Protein AF-0000000067781765 (afdb_homodimer)

Secondary structure (DSSP, 8-state):
-----------------------------------------------------------------EEPTTT--EE-TTS-TTB-TTT-PBPPP-TTS-HHHHTT--S-S--TTS-HHHHHHHHHHHH-GGGSTTS-HHHHHHHHHHHHHHHHHHHHHHSHHHHHHHHHHHTT----TTS----HHHHHHHHHHHHHHHHHHHHHHHTT-HHHHHHHHHHHHHHHHHHHHHHHT-/-----------------------------------------------------------------EEPTTT--EE-TTS--SB-TTT-PBPPP-TTS-HHHHTT--S-S--TTS-HHHHHHHHHHHH-GGGSTTS-HHHHHHHHHHHHHHHHHHHHHHSHHHHHHHHHHHTT----TTS----HHHHHHHHHHHHHHHHHHHHHHHTT-HHHHHHHHHHHHHHHHHHHHHHHT-

Sequence (468 aa):
MWTKKLRTLTSFPVALLRREITTFSVSPSQLHFPVSSSISPQVDQFPQRYDFSGRFHFCSEAAQKLICWNCNAVSSTTTPFLVCNACGCVQPVDQSVDYFHIFGLEKKYGIEGENLERKYKDWQRKLHPDLVHTKSEKEKEYAAEQSARVINAYRTLTDPLSRAIYILKLEGVHVDEEERIDDLELLAEIQGKFEQSSISFANALQHRKYEEAVAATQRMTYYKRANEEIVKKLMWTKKLRTLTSFPVALLRREITTFSVSPSQLHFPVSSSISPQVDQFPQRYDFSGRFHFCSEAAQKLICWNCNAVSSTTTPFLVCNACGCVQPVDQSVDYFHIFGLEKKYGIEGENLERKYKDWQRKLHPDLVHTKSEKEKEYAAEQSARVINAYRTLTDPLSRAIYILKLEGVHVDEEERIDDLELLAEIQGKFEQSSISFANALQHRKYEEAVAATQRMTYYKRANEEIVKKL

Solvent-accessible surface area (backbone atoms only — not comparable to full-atom values): 28736 Å² total; per-residue (Å²): 132,93,70,89,78,84,82,82,82,80,83,82,82,83,78,82,81,82,78,75,84,74,78,79,82,79,79,79,79,77,80,71,75,80,80,75,84,74,80,69,74,82,77,72,81,76,76,78,77,74,75,71,72,70,70,70,72,64,73,74,63,73,52,61,68,44,61,39,93,86,78,61,48,71,41,72,57,78,57,57,66,53,47,38,90,84,83,60,49,51,30,60,78,57,86,85,59,50,57,40,40,67,67,74,43,75,95,60,80,87,53,90,83,56,64,59,64,58,53,47,51,55,48,44,67,68,27,32,66,85,68,36,68,88,51,55,72,67,41,39,51,22,19,50,53,36,39,51,49,48,50,51,31,50,55,32,62,70,35,67,65,49,30,50,53,49,52,35,43,76,72,71,40,84,76,61,87,82,48,43,59,78,38,68,64,56,52,48,50,38,51,48,51,26,51,52,22,48,50,47,22,49,54,20,53,76,69,65,35,58,68,56,22,49,53,20,49,50,48,26,53,50,31,51,51,52,46,49,55,42,54,70,36,87,134,86,83,76,84,80,77,81,80,83,76,77,80,81,79,75,80,69,87,78,90,81,87,79,83,78,74,81,84,78,81,70,80,78,80,77,84,74,81,67,75,78,76,73,81,73,74,79,76,72,74,70,71,70,70,69,73,65,72,72,61,73,49,63,69,44,59,37,91,85,78,62,48,71,43,72,59,80,58,56,66,52,48,38,89,82,81,60,49,52,29,60,80,57,86,85,58,50,57,37,39,67,68,72,43,73,92,59,80,88,52,90,85,56,64,59,63,60,53,48,50,55,48,43,69,68,28,33,67,85,67,36,67,87,51,54,70,68,41,38,52,20,18,51,51,36,40,50,48,50,49,50,30,50,55,31,63,70,34,67,63,51,29,51,52,49,53,35,43,75,73,71,42,85,74,63,86,82,50,44,57,77,39,68,64,55,53,49,52,39,51,47,51,26,51,51,24,49,51,47,21,50,54,21,53,76,68,66,34,58,69,55,23,49,52,19,48,48,48,25,52,50,30,50,51,49,46,49,54,42,50,70,41,85

Nearest PDB structures (foldseek):
  3bvo-assembly1_A  TM=6.564E-01  e=2.524E-08  Homo sapiens
  3bvo-assembly2_B  TM=5.406E-01  e=1.714E-07  Homo sapiens
  4it5-assembly1_A  TM=5.943E-01  e=1.043E-06  Vibrio cholerae
  4it5-assembly1_C  TM=5.914E-01  e=1.229E-06  Vibrio cholerae
  4it5-assembly1_D  TM=6.173E-01  e=2.793E-06  Vibrio cholerae

InterPro domains:
  IPR001623 DnaJ domain [PF00226] (98-166)
  IPR001623 DnaJ domain [PS50076] (98-170)
  IPR001623 DnaJ domain [SM00271] (97-162)
  IPR001623 DnaJ domain [cd06257] (98-159)
  IPR004640 Co-chaperone Hsc20 [PTHR14021] (19-190)
  IPR004640 Co-chaperone Hsc20 [TIGR00714] (109-180)
  IPR036869 Chaperone J-domain superfamily [G3DSA:1.10.287.110] (58-169)
  IPR036869 Chaperone J-domain superfamily [SSF46565] (97-169)

pLDDT: mean 70.91, std 28.84, range [18.38, 97.56]

Foldseek 3Di:
DPDDDPDDPPDDDCPDDPDDDCPPDDPDDDPDPDPDDDPPPDPPDDPDDPPCPVPPPPVPPVLPQDAAPPPRDTDGNQAPQQADPPPGFGGADDPVQALCRLQPHDLDLPPVPPPLVVSLVVLCCSLPLVNCVPPDPVSVVRSVVSNVVSVVSSVQNVDSVSSVQSSCVVVVHHDDPLAQPPPVVVLVVLVVQLVVLVVQLVVCVVVVVVVSNVVSVVSNVVSVVVNVVNVVND/DCPDDPPPDDCPDDPPPPDDDDDDDPDDDDDDPDDDDDPPPDPPDPPDDPPCPVPPPPVPPVLPQDAAPPPRDTDGRQAPQQADPPPGFGGADDPVQALCRPQPHDLDLPPVPPPLVVSLVVLCCSLPLVNCVPPDPVSVVRSVVSNVSSVVSSVQNVDSVSSVQSSCVVVVHHDDPLQQCPPVVVLVVLVVQLVVLVVQLVVCVVVVVVVSNVVSVVSNVVSVVVNVVNVVND

Radius of gyration: 35.66 Å; Cα contacts (8 Å, |Δi|>4): 413; chains: 2; bounding box: 87×97×66 Å

Structure (mmCIF, N/CA/C/O backbone):
data_AF-0000000067781765-model_v1
#
loop_
_entity.id
_entity.type
_entity.pdbx_description
1 polymer 'Co-chaperone protein HscB isoform X2'
#
loop_
_atom_site.group_PDB
_atom_site.id
_atom_site.type_symbol
_atom_site.label_atom_id
_atom_site.label_alt_id
_atom_site.label_comp_id
_atom_site.label_asym_id
_atom_site.label_entity_id
_atom_site.label_seq_id
_atom_site.pdbx_PDB_ins_code
_atom_site.Cartn_x
_atom_site.Cartn_y
_atom_site.Cartn_z
_atom_site.occupancy
_atom_site.B_iso_or_equiv
_atom_site.auth_seq_id
_atom_site.auth_comp_id
_atom_site.auth_asym_id
_atom_site.auth_atom_id
_atom_site.pdbx_PDB_model_num
ATOM 1 N N . MET A 1 1 ? 34.125 40.969 -5.402 1 20.95 1 MET A N 1
ATOM 2 C CA . MET A 1 1 ? 33 41.906 -5.555 1 20.95 1 MET A CA 1
ATOM 3 C C . MET A 1 1 ? 32.125 41.469 -6.711 1 20.95 1 MET A C 1
ATOM 5 O O . MET A 1 1 ? 31.25 42.25 -7.141 1 20.95 1 MET A O 1
ATOM 9 N N . TRP A 1 2 ? 32.5 40.469 -7.508 1 25.86 2 TRP A N 1
ATOM 10 C CA . TRP A 1 2 ? 31.828 40.25 -8.789 1 25.86 2 TRP A CA 1
ATOM 11 C C . TRP A 1 2 ? 30.375 39.812 -8.586 1 25.86 2 TRP A C 1
ATOM 13 O O . TRP A 1 2 ? 30.125 38.812 -7.918 1 25.86 2 TRP A O 1
ATOM 23 N N . THR A 1 3 ? 29.25 40.719 -8.906 1 22.89 3 THR A N 1
ATOM 24 C CA . THR A 1 3 ? 27.828 41.031 -8.773 1 22.89 3 THR A CA 1
ATOM 25 C C . THR A 1 3 ? 26.984 40.156 -9.719 1 22.89 3 THR A C 1
ATOM 27 O O . THR A 1 3 ? 25.766 40.25 -9.719 1 22.89 3 THR A O 1
ATOM 30 N N . LYS A 1 4 ? 27.422 39.469 -10.789 1 27.5 4 LYS A N 1
ATOM 31 C CA . LYS A 1 4 ? 26.438 39.406 -11.867 1 27.5 4 LYS A CA 1
ATOM 32 C C . LYS A 1 4 ? 25.172 38.688 -11.43 1 27.5 4 LYS A C 1
ATOM 34 O O . LYS A 1 4 ? 25.25 37.656 -10.734 1 27.5 4 LYS A O 1
ATOM 39 N N . LYS A 1 5 ? 23.922 39.312 -11.766 1 24.36 5 LYS A N 1
ATOM 40 C CA . LYS A 1 5 ? 22.469 39.375 -11.688 1 24.36 5 LYS A CA 1
ATOM 41 C C . LYS A 1 5 ? 21.844 38.188 -12.445 1 24.36 5 LYS A C 1
ATOM 43 O O . LYS A 1 5 ? 21.891 38.156 -13.68 1 24.36 5 LYS A O 1
ATOM 48 N N . LEU A 1 6 ? 21.969 36.938 -12.016 1 25.03 6 LEU A N 1
ATOM 49 C CA . LEU A 1 6 ? 21.312 35.844 -12.703 1 25.03 6 LEU A CA 1
ATOM 50 C C . LEU A 1 6 ? 19.812 36.094 -12.82 1 25.03 6 LEU A C 1
ATOM 52 O O . LEU A 1 6 ? 19.141 36.312 -11.812 1 25.03 6 LEU A O 1
ATOM 56 N N . ARG A 1 7 ? 19.281 36.438 -14.102 1 22.92 7 ARG A N 1
ATOM 57 C CA . ARG A 1 7 ? 18.016 36.719 -14.75 1 22.92 7 ARG A CA 1
ATOM 58 C C . ARG A 1 7 ? 16.953 35.688 -14.406 1 22.92 7 ARG A C 1
ATOM 60 O O . ARG A 1 7 ? 17.25 34.5 -14.367 1 22.92 7 ARG A O 1
ATOM 67 N N . THR A 1 8 ? 15.727 36.094 -13.82 1 25.64 8 THR A N 1
ATOM 68 C CA . THR A 1 8 ? 14.414 35.688 -13.344 1 25.64 8 THR A CA 1
ATOM 69 C C . THR A 1 8 ? 13.57 35.125 -14.484 1 25.64 8 THR A C 1
ATOM 71 O O . THR A 1 8 ? 13.195 35.875 -15.398 1 25.64 8 THR A O 1
ATOM 74 N N . LEU A 1 9 ? 13.883 33.938 -15.102 1 25.41 9 LEU A N 1
ATOM 75 C CA . LEU A 1 9 ? 13.062 33.438 -16.203 1 25.41 9 LEU A CA 1
ATOM 76 C C . LEU A 1 9 ? 11.617 33.25 -15.766 1 25.41 9 LEU A C 1
ATOM 78 O O . LEU A 1 9 ? 11.336 32.469 -14.859 1 25.41 9 LEU A O 1
ATOM 82 N N . THR A 1 10 ? 10.688 34.219 -16.047 1 27.59 10 THR A N 1
ATOM 83 C CA . THR A 1 10 ? 9.25 34.375 -15.859 1 27.59 10 THR A CA 1
ATOM 84 C C . THR A 1 10 ? 8.484 33.344 -16.719 1 27.59 10 THR A C 1
ATOM 86 O O . THR A 1 10 ? 8.531 33.406 -17.953 1 27.59 10 THR A O 1
ATOM 89 N N . SER A 1 11 ? 8.484 32.031 -16.391 1 27.52 11 SER A N 1
ATOM 90 C CA . SER A 1 11 ? 7.762 31.062 -17.219 1 27.52 11 SER A CA 1
ATOM 91 C C . SER A 1 11 ? 6.281 31.422 -17.312 1 27.52 11 SER A C 1
ATOM 93 O O . SER A 1 11 ? 5.707 31.969 -16.375 1 27.52 11 SER A O 1
ATOM 95 N N . PHE A 1 12 ? 5.66 31.438 -18.609 1 26 12 PHE A N 1
ATOM 96 C CA . PHE A 1 12 ? 4.457 31.766 -19.375 1 26 12 PHE A CA 1
ATOM 97 C C . PHE A 1 12 ? 3.293 30.875 -18.953 1 26 12 PHE A C 1
ATOM 99 O O . PHE A 1 12 ? 3.492 29.719 -18.547 1 26 12 PHE A O 1
ATOM 106 N N . PRO A 1 13 ? 2.043 31.453 -18.875 1 28.97 13 PRO A N 1
ATOM 107 C CA . PRO A 1 13 ? 0.698 31.094 -18.422 1 28.97 13 PRO A CA 1
ATOM 108 C C . PRO A 1 13 ? 0.009 30.094 -19.344 1 28.97 13 PRO A C 1
ATOM 110 O O . PRO A 1 13 ? -0.251 30.391 -20.516 1 28.97 13 PRO A O 1
ATOM 113 N N . VAL A 1 14 ? 0.288 28.781 -19.406 1 23.88 14 VAL A N 1
ATOM 114 C CA . VAL A 1 14 ? -0.431 27.953 -20.359 1 23.88 14 VAL A CA 1
ATOM 115 C C . VAL A 1 14 ? -1.917 27.922 -20.016 1 23.88 14 VAL A C 1
ATOM 117 O O . VAL A 1 14 ? -2.305 27.422 -18.953 1 23.88 14 VAL A O 1
ATOM 120 N N . ALA A 1 15 ? -2.73 28.766 -20.625 1 26.06 15 ALA A N 1
ATOM 121 C CA . ALA A 1 15 ? -4.176 28.984 -20.609 1 26.06 15 ALA A CA 1
ATOM 122 C C . ALA A 1 15 ? -4.918 27.766 -21.172 1 26.06 15 ALA A C 1
ATOM 124 O O . ALA A 1 15 ? -5.75 27.922 -22.062 1 26.06 15 ALA A O 1
ATOM 125 N N . LEU A 1 16 ? -4.535 26.453 -20.922 1 22.67 16 LEU A N 1
ATOM 126 C CA . LEU A 1 16 ? -5.164 25.516 -21.844 1 22.67 16 LEU A CA 1
ATOM 127 C C . LEU A 1 16 ? -6.684 25.578 -21.75 1 22.67 16 LEU A C 1
ATOM 129 O O . LEU A 1 16 ? -7.223 26 -20.719 1 22.67 16 LEU A O 1
ATOM 133 N N . LEU A 1 17 ? -7.465 24.797 -22.656 1 19.72 17 LEU A N 1
ATOM 134 C CA . LEU A 1 17 ? -8.609 24.594 -23.547 1 19.72 17 LEU A CA 1
ATOM 135 C C . LEU A 1 17 ? -9.773 23.953 -22.781 1 19.72 17 LEU A C 1
ATOM 137 O O . LEU A 1 17 ? -9.617 22.906 -22.156 1 19.72 17 LEU A O 1
ATOM 141 N N . ARG A 1 18 ? -10.727 24.766 -22.5 1 23.5 18 ARG A N 1
ATOM 142 C CA . ARG A 1 18 ? -12.008 24.516 -21.844 1 23.5 18 ARG A CA 1
ATOM 143 C C . ARG A 1 18 ? -12.859 23.547 -22.656 1 23.5 18 ARG A C 1
ATOM 145 O O . ARG A 1 18 ? -13.438 23.922 -23.672 1 23.5 18 ARG A O 1
ATOM 152 N N . ARG A 1 19 ? -12.367 22.312 -22.891 1 20.66 19 ARG A N 1
ATOM 153 C CA . ARG A 1 19 ? -13.258 21.516 -23.719 1 20.66 19 ARG A CA 1
ATOM 154 C C . ARG A 1 19 ? -14.695 21.594 -23.234 1 20.66 19 ARG A C 1
ATOM 156 O O . ARG A 1 19 ? -14.945 21.969 -22.078 1 20.66 19 ARG A O 1
ATOM 163 N N . GLU A 1 20 ? -15.578 20.719 -23.766 1 23.19 20 GLU A N 1
ATOM 164 C CA . GLU A 1 20 ? -16.797 20.484 -24.531 1 23.19 20 GLU A CA 1
ATOM 165 C C . GLU A 1 20 ? -17.969 20.125 -23.625 1 23.19 20 GLU A C 1
ATOM 167 O O . GLU A 1 20 ? -19.078 20.609 -23.844 1 23.19 20 GLU A O 1
ATOM 172 N N . ILE A 1 21 ? -17.984 19.062 -22.797 1 23.11 21 ILE A N 1
ATOM 173 C CA . ILE A 1 21 ? -19.016 18.062 -23.031 1 23.11 21 ILE A CA 1
ATOM 174 C C . ILE A 1 21 ? -20.25 18.375 -22.203 1 23.11 21 ILE A C 1
ATOM 176 O O . ILE A 1 21 ? -20.203 18.359 -20.969 1 23.11 21 ILE A O 1
ATOM 180 N N . THR A 1 22 ? -21.062 19.281 -22.609 1 23.91 22 THR A N 1
ATOM 181 C CA . THR A 1 22 ? -22.172 19.75 -21.812 1 23.91 22 THR A CA 1
ATOM 182 C C . THR A 1 22 ? -23.281 18.688 -21.734 1 23.91 22 THR A C 1
ATOM 184 O O . THR A 1 22 ? -23.922 18.391 -22.75 1 23.91 22 THR A O 1
ATOM 187 N N . THR A 1 23 ? -23.047 17.484 -21.203 1 24.19 23 THR A N 1
ATOM 188 C CA . THR A 1 23 ? -24.016 16.391 -21.25 1 24.19 23 THR A CA 1
ATOM 189 C C . THR A 1 23 ? -25.328 16.812 -20.578 1 24.19 23 THR A C 1
ATOM 191 O O . THR A 1 23 ? -25.328 17.156 -19.391 1 24.19 23 THR A O 1
ATOM 194 N N . PHE A 1 24 ? -26.297 17.453 -21.25 1 25.45 24 PHE A N 1
ATOM 195 C CA . PHE A 1 24 ? -27.547 17.953 -20.734 1 25.45 24 PHE A CA 1
ATOM 196 C C . PHE A 1 24 ? -28.453 16.812 -20.266 1 25.45 24 PHE A C 1
ATOM 198 O O . PHE A 1 24 ? -28.672 15.859 -21 1 25.45 24 PHE A O 1
ATOM 205 N N . SER A 1 25 ? -28.406 16.516 -18.938 1 22.38 25 SER A N 1
ATOM 206 C CA . SER A 1 25 ? -29.172 15.516 -18.172 1 22.38 25 SER A CA 1
ATOM 207 C C . SER A 1 25 ? -30.656 15.586 -18.516 1 22.38 25 SER A C 1
ATOM 209 O O . SER A 1 25 ? -31.172 16.641 -18.844 1 22.38 25 SER A O 1
ATOM 211 N N . VAL A 1 26 ? -31.297 14.422 -18.594 1 22.95 26 VAL A N 1
ATOM 212 C CA . VAL A 1 26 ? -32.469 13.641 -19 1 22.95 26 VAL A CA 1
ATOM 213 C C . VAL A 1 26 ? -33.656 13.977 -18.078 1 22.95 26 VAL A C 1
ATOM 215 O O . VAL A 1 26 ? -33.5 13.969 -16.859 1 22.95 26 VAL A O 1
ATOM 218 N N . SER A 1 27 ? -34.656 14.586 -18.562 1 23.84 27 SER A N 1
ATOM 219 C CA . SER A 1 27 ? -35.844 15.242 -18.047 1 23.84 27 SER A CA 1
ATOM 220 C C . SER A 1 27 ? -36.844 14.227 -17.469 1 23.84 27 SER A C 1
ATOM 222 O O . SER A 1 27 ? -38 14.555 -17.219 1 23.84 27 SER A O 1
ATOM 224 N N . PRO A 1 28 ? -36.312 13.195 -16.672 1 21.83 28 PRO A N 1
ATOM 225 C CA . PRO A 1 28 ? -37.281 12.109 -16.562 1 21.83 28 PRO A CA 1
ATOM 226 C C . PRO A 1 28 ? -38.625 12.562 -15.992 1 21.83 28 PRO A C 1
ATOM 228 O O . PRO A 1 28 ? -38.656 13.539 -15.242 1 21.83 28 PRO A O 1
ATOM 231 N N . SER A 1 29 ? -39.688 12.008 -16.547 1 20.56 29 SER A N 1
ATOM 232 C CA . SER A 1 29 ? -41.156 12.188 -16.594 1 20.56 29 SER A CA 1
ATOM 233 C C . SER A 1 29 ? -41.781 11.953 -15.227 1 20.56 29 SER A C 1
ATOM 235 O O . SER A 1 29 ? -41.188 11.289 -14.375 1 20.56 29 SER A O 1
ATOM 237 N N . GLN A 1 30 ? -43 12.227 -15 1 22.19 30 GLN A N 1
ATOM 238 C CA . GLN A 1 30 ? -43.969 12.883 -14.117 1 22.19 30 GLN A CA 1
ATOM 239 C C . GLN A 1 30 ? -44.656 11.875 -13.203 1 22.19 30 GLN A C 1
ATOM 241 O O . GLN A 1 30 ? -45.5 12.25 -12.383 1 22.19 30 GLN A O 1
ATOM 246 N N . LEU A 1 31 ? -44.062 10.633 -12.992 1 21.14 31 LEU A N 1
ATOM 247 C CA . LEU A 1 31 ? -45.125 9.703 -12.688 1 21.14 31 LEU A CA 1
ATOM 248 C C . LEU A 1 31 ? -45.812 10.078 -11.383 1 21.14 31 LEU A C 1
ATOM 250 O O . LEU A 1 31 ? -45.156 10.508 -10.43 1 21.14 31 LEU A O 1
ATOM 254 N N . HIS A 1 32 ? -47.062 10.117 -11.367 1 22.94 32 HIS A N 1
ATOM 255 C CA . HIS A 1 32 ? -48.156 10.711 -10.609 1 22.94 32 HIS A CA 1
ATOM 256 C C . HIS A 1 32 ? -48.438 9.922 -9.344 1 22.94 32 HIS A C 1
ATOM 258 O O . HIS A 1 32 ? -49.344 10.273 -8.57 1 22.94 32 HIS A O 1
ATOM 264 N N . PHE A 1 33 ? -47.406 9.227 -8.773 1 22.42 33 PHE A N 1
ATOM 265 C CA . PHE A 1 33 ? -48.062 8.211 -7.953 1 22.42 33 PHE A CA 1
ATOM 266 C C . PHE A 1 33 ? -48.844 8.859 -6.816 1 22.42 33 PHE A C 1
ATOM 268 O O . PHE A 1 33 ? -48.406 9.867 -6.258 1 22.42 33 PHE A O 1
ATOM 275 N N . PRO A 1 34 ? -50.062 8.375 -6.684 1 25.25 34 PRO A N 1
ATOM 276 C CA . PRO A 1 34 ? -51.156 8.922 -5.871 1 25.25 34 PRO A CA 1
ATOM 277 C C . PRO A 1 34 ? -50.875 8.781 -4.371 1 25.25 34 PRO A C 1
ATOM 279 O O . PRO A 1 34 ? -50.531 7.699 -3.898 1 25.25 34 PRO A O 1
ATOM 282 N N . VAL A 1 35 ? -50.188 9.734 -3.736 1 23.7 35 VAL A N 1
ATOM 283 C CA . VAL A 1 35 ? -49.688 9.688 -2.371 1 23.7 35 VAL A CA 1
ATOM 284 C C . VAL A 1 35 ? -50.844 9.594 -1.385 1 23.7 35 VAL A C 1
ATOM 286 O O . VAL A 1 35 ? -51.688 10.484 -1.337 1 23.7 35 VAL A O 1
ATOM 289 N N . SER A 1 36 ? -51.156 8.297 -1.244 1 21.69 36 SER A N 1
ATOM 290 C CA . SER A 1 36 ? -52.281 8 -0.369 1 21.69 36 SER A CA 1
ATOM 291 C C . SER A 1 36 ? -52.188 8.773 0.941 1 21.69 36 SER A C 1
ATOM 293 O O . SER A 1 36 ? -51.094 9.258 1.306 1 21.69 36 SER A O 1
ATOM 295 N N . SER A 1 37 ? -53.094 8.383 1.895 1 21.94 37 SER A N 1
ATOM 296 C CA . SER A 1 37 ? -53.969 9.016 2.891 1 21.94 37 SER A CA 1
ATOM 297 C C . SER A 1 37 ? -53.188 9.344 4.16 1 21.94 37 SER A C 1
ATOM 299 O O . SER A 1 37 ? -52.094 8.797 4.395 1 21.94 37 SER A O 1
ATOM 301 N N . SER A 1 38 ? -53.781 10.211 5.035 1 23.09 38 SER A N 1
ATOM 302 C CA . SER A 1 38 ? -53.594 11.266 6.035 1 23.09 38 SER A CA 1
ATOM 303 C C . SER A 1 38 ? -53.25 10.672 7.398 1 23.09 38 SER A C 1
ATOM 305 O O . SER A 1 38 ? -53.219 11.398 8.398 1 23.09 38 SER A O 1
ATOM 307 N N . ILE A 1 39 ? -52.688 9.43 7.418 1 24.98 39 ILE A N 1
ATOM 308 C CA . ILE A 1 39 ? -52.906 8.953 8.773 1 24.98 39 ILE A CA 1
ATOM 309 C C . ILE A 1 39 ? -52.281 9.914 9.773 1 24.98 39 ILE A C 1
ATOM 311 O O . ILE A 1 39 ? -51.094 10.289 9.641 1 24.98 39 ILE A O 1
ATOM 315 N N . SER A 1 40 ? -53 10.617 10.609 1 23.72 40 SER A N 1
ATOM 316 C CA . SER A 1 40 ? -52.844 11.734 11.531 1 23.72 40 SER A CA 1
ATOM 317 C C . SER A 1 40 ? -51.938 11.359 12.703 1 23.72 40 SER A C 1
ATOM 319 O O . SER A 1 40 ? -51.781 12.141 13.648 1 23.72 40 SER A O 1
ATOM 321 N N . PRO A 1 41 ? -50.875 10.57 12.391 1 25.03 41 PRO A N 1
ATOM 322 C CA . PRO A 1 41 ? -50.469 10.039 13.703 1 25.03 41 PRO A CA 1
ATOM 323 C C . PRO A 1 41 ? -50.188 11.133 14.727 1 25.03 41 PRO A C 1
ATOM 325 O O . PRO A 1 41 ? -49.875 12.258 14.352 1 25.03 41 PRO A O 1
ATOM 328 N N . GLN A 1 42 ? -50.688 10.93 15.953 1 25.19 42 GLN A N 1
ATOM 329 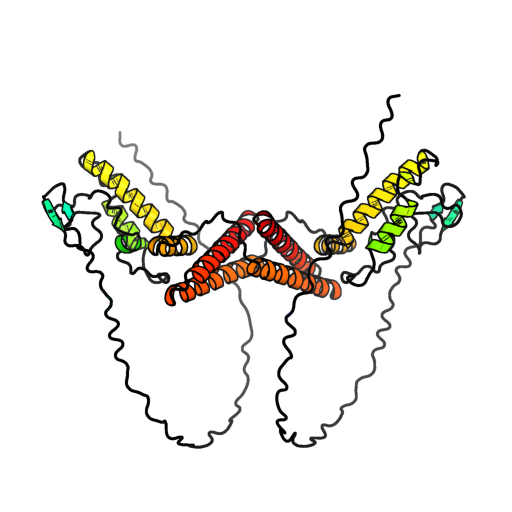C CA . GLN A 1 42 ? -50.719 11.695 17.188 1 25.19 42 GLN A CA 1
ATOM 330 C C . GLN A 1 42 ? -49.312 12.07 17.641 1 25.19 42 GLN A C 1
ATOM 332 O O . GLN A 1 42 ? -48.406 11.234 17.641 1 25.19 42 GLN A O 1
ATOM 337 N N . VAL A 1 43 ? -49 13.328 17.594 1 25.03 43 VAL A N 1
ATOM 338 C CA . VAL A 1 43 ? -47.781 14.133 17.812 1 25.03 43 VAL A CA 1
ATOM 339 C C . VAL A 1 43 ? -47.312 13.984 19.25 1 25.03 43 VAL A C 1
ATOM 341 O O . VAL A 1 43 ? -47.969 14.461 20.172 1 25.03 43 VAL A O 1
ATOM 344 N N . ASP A 1 44 ? -47.031 12.719 19.625 1 25.25 44 ASP A N 1
ATOM 345 C CA . ASP A 1 44 ? -46.656 12.703 21.031 1 25.25 44 ASP A CA 1
ATOM 346 C C . ASP A 1 44 ? -45.656 13.805 21.344 1 25.25 44 ASP A C 1
ATOM 348 O O . ASP A 1 44 ? -44.906 14.242 20.469 1 25.25 44 ASP A O 1
ATOM 352 N N . GLN A 1 45 ? -45.781 14.367 22.609 1 25.94 45 GLN A N 1
ATOM 353 C CA . GLN A 1 45 ? -45.219 15.523 23.312 1 25.94 45 GLN A CA 1
ATOM 354 C C . GLN A 1 45 ? -43.719 15.445 23.406 1 25.94 45 GLN A C 1
ATOM 356 O O . GLN A 1 45 ? -43.156 14.391 23.703 1 25.94 45 GLN A O 1
ATOM 361 N N . PHE A 1 46 ? -43.031 16.281 22.594 1 27.12 46 PHE A N 1
ATOM 362 C CA . PHE A 1 46 ? -41.594 16.438 22.469 1 27.12 46 PHE A CA 1
ATOM 363 C C . PHE A 1 46 ? -40.938 16.734 23.828 1 27.12 46 PHE A C 1
ATOM 365 O O . PHE A 1 46 ? -41.438 17.609 24.562 1 27.12 46 PHE A O 1
ATOM 372 N N . PRO A 1 47 ? -40.438 15.656 24.438 1 28.92 47 PRO A N 1
ATOM 373 C CA . PRO A 1 47 ? -39.812 15.969 25.734 1 28.92 47 PRO A CA 1
ATOM 374 C C . PRO A 1 47 ? -38.938 17.219 25.672 1 28.92 47 PRO A C 1
ATOM 376 O O . PRO A 1 47 ? -38.469 17.594 24.609 1 28.92 47 PRO A O 1
ATOM 379 N N . GLN A 1 48 ? -38.938 18.016 26.797 1 23.31 48 GLN A N 1
ATOM 380 C CA . GLN A 1 48 ? -38.281 19.281 27.109 1 23.31 48 GLN A CA 1
ATOM 381 C C . GLN A 1 48 ? -36.812 19.25 26.734 1 23.31 48 GLN A C 1
ATOM 383 O O . GLN A 1 48 ? -36.188 18.188 26.734 1 23.31 48 GLN A O 1
ATOM 388 N N . ARG A 1 49 ? -36.406 20.297 26.062 1 28.95 49 ARG A N 1
ATOM 389 C CA . ARG A 1 49 ? -35.125 20.75 25.578 1 28.95 49 ARG A CA 1
ATOM 390 C C . ARG A 1 49 ? -34.062 20.672 26.672 1 28.95 49 ARG A C 1
ATOM 392 O O . ARG A 1 49 ? -34.188 21.328 27.703 1 28.95 49 ARG A O 1
ATOM 399 N N . TYR A 1 50 ? -33.625 19.484 27 1 26.11 50 TYR A N 1
ATOM 400 C CA . TYR A 1 50 ? -32.469 19.547 27.906 1 26.11 50 TYR A CA 1
ATOM 401 C C . TYR A 1 50 ? -31.469 20.578 27.453 1 26.11 50 TYR A C 1
ATOM 403 O O . TYR A 1 50 ? -31.047 20.562 26.281 1 26.11 50 TYR A O 1
ATOM 411 N N . ASP A 1 51 ? -31.625 21.797 27.969 1 28.69 51 ASP A N 1
ATOM 412 C CA . ASP A 1 51 ? -30.641 22.859 27.797 1 28.69 51 ASP A CA 1
ATOM 413 C C . ASP A 1 51 ? -29.234 22.359 28.094 1 28.69 51 ASP A C 1
ATOM 415 O O . ASP A 1 51 ? -28.922 21.969 29.219 1 28.69 51 ASP A O 1
ATOM 419 N N . PHE A 1 52 ? -28.766 21.438 27.297 1 28.95 52 PHE A N 1
ATOM 420 C CA . PHE A 1 52 ? -27.328 21.172 27.391 1 28.95 52 PHE A CA 1
ATOM 421 C C . PHE A 1 52 ? -26.531 22.469 27.422 1 28.95 52 PHE A C 1
ATOM 423 O O . PHE A 1 52 ? -26.312 23.094 26.375 1 28.95 52 PHE A O 1
ATOM 430 N N . SER A 1 53 ? -26.797 23.281 28.422 1 30.73 53 SER A N 1
ATOM 431 C CA . SER A 1 53 ? -25.766 24.297 28.609 1 30.73 53 SER A CA 1
ATOM 432 C C . SER A 1 53 ? -24.375 23.672 28.609 1 30.73 53 SER A C 1
ATOM 434 O O . SER A 1 53 ? -23.984 23.016 29.578 1 30.73 53 SER A O 1
ATOM 436 N N . GLY A 1 54 ? -24.062 22.922 27.609 1 30.5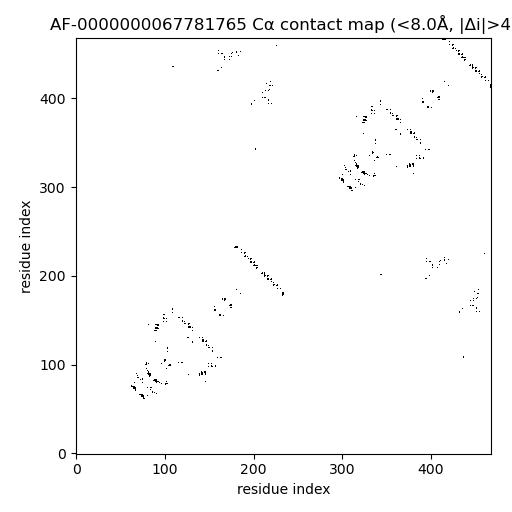6 54 GLY A N 1
ATOM 437 C CA . GLY A 1 54 ? -22.672 22.578 27.422 1 30.56 54 GLY A CA 1
ATOM 438 C C . GLY A 1 54 ? -21.719 23.688 27.859 1 30.56 54 GLY A C 1
ATOM 439 O O . GLY A 1 54 ? -21.625 24.719 27.188 1 30.56 54 GLY A O 1
ATOM 440 N N . ARG A 1 55 ? -21.672 23.969 29.188 1 31.5 55 ARG A N 1
ATOM 441 C CA . ARG A 1 55 ? -20.578 24.797 29.703 1 31.5 55 ARG A CA 1
ATOM 442 C C . ARG A 1 55 ? -19.266 24.469 29.016 1 31.5 55 ARG A C 1
ATOM 444 O O . ARG A 1 55 ? -18.734 23.359 29.172 1 31.5 55 ARG A O 1
ATOM 451 N N . PHE A 1 56 ? -19.156 24.922 27.828 1 32.75 56 PHE A N 1
ATOM 452 C CA . PHE A 1 56 ? -17.797 25.047 27.312 1 32.75 56 PHE A CA 1
ATOM 453 C C . PHE A 1 56 ? -16.828 25.406 28.422 1 32.75 56 PHE A C 1
ATOM 455 O O . PHE A 1 56 ? -16.938 26.453 29.047 1 32.75 56 PHE A O 1
ATOM 462 N N . HIS A 1 57 ? -16.609 24.516 29.422 1 34.19 57 HIS A N 1
ATOM 463 C CA . HIS A 1 57 ? -15.43 24.766 30.266 1 34.19 57 HIS A CA 1
ATOM 464 C C . HIS A 1 57 ? -14.32 25.438 29.469 1 34.19 57 HIS A C 1
ATOM 466 O O . HIS A 1 57 ? -13.695 24.812 28.609 1 34.19 57 HIS A O 1
ATOM 472 N N . PHE A 1 58 ? -14.547 26.656 29.109 1 33.28 58 PHE A N 1
ATOM 473 C CA . PHE A 1 58 ? -13.359 27.453 28.828 1 33.28 58 PHE A CA 1
ATOM 474 C C . PHE A 1 58 ? -12.258 27.156 29.844 1 33.28 58 PHE A C 1
ATOM 476 O O . PHE A 1 58 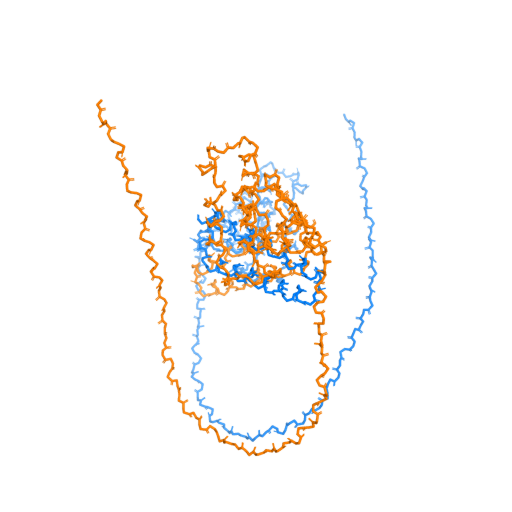? -12.398 27.469 31.031 1 33.28 58 PHE A O 1
ATOM 483 N N . CYS A 1 59 ? -11.711 25.984 29.906 1 36.81 59 CYS A N 1
ATOM 484 C CA . CYS A 1 59 ? -10.461 25.984 30.656 1 36.81 59 CYS A CA 1
ATOM 485 C C . CYS A 1 59 ? -9.82 27.375 30.656 1 36.81 59 CYS A C 1
ATOM 487 O O . CYS A 1 59 ? -9.5 27.906 29.594 1 36.81 59 CYS A O 1
ATOM 489 N N . SER A 1 60 ? -10.281 28.203 31.531 1 37.88 60 SER A N 1
ATOM 490 C CA . SER A 1 60 ? -9.523 29.391 31.938 1 37.88 60 SER A CA 1
ATOM 491 C C . SER A 1 60 ? -8.031 29.109 31.969 1 37.88 60 SER A C 1
ATOM 493 O O . SER A 1 60 ? -7.488 28.688 33 1 37.88 60 SER A O 1
ATOM 495 N N . GLU A 1 61 ? -7.508 28.219 31.219 1 41.25 61 GLU A N 1
ATOM 496 C CA . GLU A 1 61 ? -6.047 28.281 31.25 1 41.25 61 GLU A CA 1
ATOM 497 C C . GLU A 1 61 ? -5.559 29.719 31.406 1 41.25 61 GLU A C 1
ATOM 499 O O . GLU A 1 61 ? -6.031 30.609 30.703 1 41.25 61 GLU A O 1
ATOM 504 N N . ALA A 1 62 ? -5.227 30.125 32.562 1 41.81 62 ALA A N 1
ATOM 505 C CA . ALA A 1 62 ? -4.5 31.344 32.906 1 41.81 62 ALA A CA 1
ATOM 506 C C . ALA A 1 62 ? -3.713 31.859 31.688 1 41.81 62 ALA A C 1
ATOM 508 O O . ALA A 1 62 ? -2.824 31.156 31.188 1 41.81 62 ALA A O 1
ATOM 509 N N . ALA A 1 63 ? -4.359 32.469 30.859 1 47.69 63 ALA A N 1
ATOM 510 C CA . ALA A 1 63 ? -3.617 33.219 29.844 1 47.69 63 ALA A CA 1
ATOM 511 C C . ALA A 1 63 ? -2.301 33.75 30.406 1 47.69 63 ALA A C 1
ATOM 513 O O . ALA A 1 63 ? -2.295 34.562 31.328 1 47.69 63 ALA A O 1
ATOM 514 N N . GLN A 1 64 ? -1.386 32.906 30.641 1 55.09 64 GLN A N 1
ATOM 515 C CA . GLN A 1 64 ? -0.086 33.469 31.031 1 55.09 64 GLN A CA 1
ATOM 516 C C . GLN A 1 64 ? 0.187 34.781 30.328 1 55.09 64 GLN A C 1
ATOM 518 O O . GLN A 1 64 ? -0.075 34.938 29.141 1 55.09 64 GLN A O 1
ATOM 523 N N . LYS A 1 65 ? -0.04 35.844 31.016 1 65 65 LYS A N 1
ATOM 524 C CA . LYS A 1 65 ? 0.34 37.188 30.547 1 65 65 LYS A CA 1
ATOM 525 C C . LYS A 1 65 ? 1.733 37.156 29.922 1 65 65 LYS A C 1
ATOM 527 O O . LYS A 1 65 ? 2.686 36.688 30.531 1 65 65 LYS A O 1
ATOM 532 N N . LEU A 1 66 ? 1.739 37.062 28.594 1 76.25 66 LEU A N 1
ATOM 533 C CA . LEU A 1 66 ? 3.037 37.156 27.922 1 76.25 66 LEU A CA 1
ATOM 534 C C . LEU A 1 66 ? 3.502 38.594 27.828 1 76.25 66 LEU A C 1
ATOM 536 O O . LEU A 1 66 ? 2.707 39.5 27.516 1 76.25 66 LEU A O 1
ATOM 540 N N . ILE A 1 67 ? 4.641 38.812 28.406 1 83.88 67 ILE A N 1
ATOM 541 C CA . ILE A 1 67 ? 5.266 40.125 28.359 1 83.88 67 ILE A CA 1
ATOM 542 C C . ILE A 1 67 ? 6.227 40.219 27.188 1 83.88 67 ILE A C 1
ATOM 544 O O . ILE A 1 67 ? 7.059 39.312 27 1 83.88 67 ILE A O 1
ATOM 548 N N . CYS A 1 68 ? 6.055 41.25 26.453 1 89.56 68 CYS A N 1
ATOM 549 C CA . CYS A 1 68 ? 6.953 41.438 25.328 1 89.56 68 CYS A CA 1
ATOM 550 C C . CYS A 1 68 ? 8.375 41.719 25.797 1 89.56 68 CYS A C 1
ATOM 552 O O . CYS A 1 68 ? 8.594 42.562 26.672 1 89.56 68 CYS A O 1
ATOM 554 N N . TRP A 1 69 ? 9.32 41.094 25.172 1 89.31 69 TRP A N 1
ATOM 555 C CA . TRP A 1 69 ? 10.719 41.219 25.578 1 89.31 69 TRP A CA 1
ATOM 556 C C . TRP A 1 69 ? 11.266 42.594 25.188 1 89.31 69 TRP A C 1
ATOM 558 O O . TRP A 1 69 ? 12.25 43.062 25.766 1 89.31 69 TRP A O 1
ATOM 568 N N . ASN A 1 70 ? 10.609 43.219 24.219 1 87.88 70 ASN A N 1
ATOM 569 C CA . ASN A 1 70 ? 11.117 44.469 23.672 1 87.88 70 ASN A CA 1
ATOM 570 C C . ASN A 1 70 ? 10.469 45.656 24.359 1 87.88 70 ASN A C 1
ATOM 572 O O . ASN A 1 70 ? 11.156 46.625 24.719 1 87.88 70 ASN A O 1
ATOM 576 N N . CYS A 1 71 ? 9.141 45.75 24.656 1 91.94 71 CYS A N 1
ATOM 577 C CA . CYS A 1 71 ? 8.469 46.938 25.141 1 91.94 71 CYS A CA 1
ATOM 578 C C . CYS A 1 71 ? 7.754 46.688 26.453 1 91.94 71 CYS A C 1
ATOM 580 O O . CYS A 1 71 ? 7.125 47.594 27.016 1 91.94 71 CYS A O 1
ATOM 582 N N . ASN A 1 72 ? 7.68 45.5 26.938 1 89.56 72 ASN A N 1
ATOM 583 C CA . ASN A 1 72 ? 7.105 45.094 28.219 1 89.56 72 ASN A CA 1
ATOM 584 C C . ASN A 1 72 ? 5.582 45.188 28.203 1 89.56 72 ASN A C 1
ATOM 586 O O . ASN A 1 72 ? 4.945 45.188 29.25 1 89.56 72 ASN A O 1
ATOM 590 N N . ALA A 1 73 ? 5.094 45.281 27.031 1 87.44 73 ALA A N 1
ATOM 591 C CA . ALA A 1 73 ? 3.637 45.25 26.906 1 87.44 73 ALA A CA 1
ATOM 592 C C . ALA A 1 73 ? 3.068 43.906 27.281 1 87.44 73 ALA A C 1
ATOM 594 O O . ALA A 1 73 ? 3.668 42.875 26.984 1 87.44 73 ALA A O 1
ATOM 595 N N . VAL A 1 74 ? 1.993 43.906 28 1 82.31 74 VAL A N 1
ATOM 596 C CA . VAL A 1 74 ? 1.344 42.688 28.422 1 82.31 74 VAL A CA 1
ATOM 597 C C . VAL A 1 74 ? 0.275 42.281 27.406 1 82.31 74 VAL A C 1
ATOM 599 O O . VAL A 1 74 ? -0.528 43.125 26.984 1 82.31 74 VAL A O 1
ATOM 602 N N . SER A 1 75 ? 0.555 41.219 26.703 1 72.06 75 SER A N 1
ATOM 603 C CA . SER A 1 75 ? -0.43 40.75 25.75 1 72.06 75 SER A CA 1
ATOM 604 C C . SER A 1 75 ? -1.353 39.719 26.391 1 72.06 75 SER A C 1
ATOM 606 O O . SER A 1 75 ? -0.934 38.969 27.266 1 72.06 75 SER A O 1
ATOM 608 N N . SER A 1 76 ? -2.674 40.031 26.328 1 62.41 76 SER A N 1
ATOM 609 C CA . SER A 1 76 ? -3.641 39.031 26.781 1 62.41 76 SER A CA 1
ATOM 610 C C . SER A 1 76 ? -3.715 37.875 25.828 1 62.41 76 SER A C 1
ATOM 612 O O . SER A 1 76 ? -3.34 37.969 24.656 1 62.41 76 SER A O 1
ATOM 614 N N . THR A 1 77 ? -3.863 36.625 26.312 1 54.78 77 THR A N 1
ATOM 615 C CA . THR A 1 77 ? -3.711 35.219 25.953 1 54.78 77 THR A CA 1
ATOM 616 C C . THR A 1 77 ? -4.422 34.938 24.625 1 54.78 77 THR A C 1
ATOM 618 O O . THR A 1 77 ? -4.273 33.844 24.062 1 54.78 77 THR A O 1
ATOM 621 N N . THR A 1 78 ? -5.242 35.906 24.094 1 53.81 78 THR A N 1
ATOM 622 C CA . THR A 1 78 ? -6.117 35.25 23.141 1 53.81 78 THR A CA 1
ATOM 623 C C . THR A 1 78 ? -5.453 35.156 21.781 1 53.81 78 THR A C 1
ATOM 625 O O . THR A 1 78 ? -5.883 34.375 20.922 1 53.81 78 THR A O 1
ATOM 628 N N . THR A 1 79 ? -4.785 36.094 21.406 1 57.5 79 THR A N 1
ATOM 629 C CA . THR A 1 79 ? -4.27 36.062 20.031 1 57.5 79 THR A CA 1
ATOM 630 C C . THR A 1 79 ? -2.852 35.5 20 1 57.5 79 THR A C 1
ATOM 632 O O . THR A 1 79 ? -2.111 35.625 20.984 1 57.5 79 THR A O 1
ATOM 635 N N . PRO A 1 80 ? -2.598 34.562 19.031 1 59.44 80 PRO A N 1
ATOM 636 C CA . PRO A 1 80 ? -1.27 33.969 18.906 1 59.44 80 PRO A CA 1
ATOM 637 C C . PRO A 1 80 ? -0.142 34.969 19.062 1 59.44 80 PRO A C 1
ATOM 639 O O . PRO A 1 80 ? -0.206 36.062 18.469 1 59.44 80 PRO A O 1
ATOM 642 N N . PHE A 1 81 ? 0.617 34.844 20.109 1 69.94 81 PHE A N 1
ATOM 643 C CA . PHE A 1 81 ? 1.696 35.719 20.5 1 69.94 81 PHE A CA 1
ATOM 644 C C . PHE A 1 81 ? 2.945 35.469 19.672 1 69.94 81 PHE A C 1
ATOM 646 O O . PHE A 1 81 ? 3.971 35.031 20.203 1 69.94 81 PHE A O 1
ATOM 653 N N . LEU A 1 82 ? 2.84 35.719 18.266 1 85.5 82 LEU A N 1
ATOM 654 C CA . LEU A 1 82 ? 4.039 35.625 17.438 1 85.5 82 LEU A CA 1
ATOM 655 C C . LEU A 1 82 ? 4.734 36.969 17.297 1 85.5 82 LEU A C 1
ATOM 657 O O . LEU A 1 82 ? 5.965 37.031 17.234 1 85.5 82 LEU A O 1
ATOM 661 N N . VAL A 1 83 ? 3.902 38.031 17.344 1 87.38 83 VAL A N 1
ATOM 662 C CA . VAL A 1 83 ? 4.379 39.406 17.219 1 87.38 83 VAL A CA 1
ATOM 663 C C . VAL A 1 83 ? 3.676 40.312 18.234 1 87.38 83 VAL A C 1
ATOM 665 O O . VAL A 1 83 ? 2.471 40.156 18.469 1 87.38 83 VAL A O 1
ATOM 668 N N . CYS A 1 84 ? 4.48 41.094 18.875 1 87.31 84 CYS A N 1
ATOM 669 C CA . CYS A 1 84 ? 3.908 42 19.859 1 87.31 84 CYS A CA 1
ATOM 670 C C . CYS A 1 84 ? 2.961 43 19.203 1 87.31 84 CYS A C 1
ATOM 672 O O . CYS A 1 84 ? 3.303 43.625 18.188 1 87.31 84 CYS A O 1
ATOM 674 N N . ASN A 1 85 ? 1.754 43.219 19.734 1 85.06 85 ASN A N 1
ATOM 675 C CA . ASN A 1 85 ? 0.768 44.125 19.156 1 85.06 85 ASN A CA 1
ATOM 676 C C . ASN A 1 85 ? 1.146 45.562 19.406 1 85.06 85 ASN A C 1
ATOM 678 O O . ASN A 1 85 ? 0.719 46.469 18.656 1 85.06 85 ASN A O 1
ATOM 682 N N . ALA A 1 86 ? 1.979 45.781 20.375 1 85.81 86 ALA A N 1
ATOM 683 C CA . ALA A 1 86 ? 2.352 47.125 20.734 1 85.81 86 ALA A CA 1
ATOM 684 C C . ALA A 1 86 ? 3.533 47.625 19.906 1 85.81 86 ALA A C 1
ATOM 686 O O . ALA A 1 86 ? 3.475 48.688 19.312 1 85.81 86 ALA A O 1
ATOM 687 N N . CYS A 1 87 ? 4.648 46.938 19.828 1 87.75 87 CYS A N 1
ATOM 688 C CA . CYS A 1 87 ? 5.859 47.438 19.188 1 87.75 87 CYS A CA 1
ATOM 689 C C . CYS A 1 87 ? 6.098 46.719 17.859 1 87.75 87 CYS A C 1
ATOM 691 O O . CYS A 1 87 ? 6.934 47.156 17.062 1 87.75 87 CYS A O 1
ATOM 693 N N . GLY A 1 88 ? 5.445 45.594 17.641 1 86.88 88 GLY A N 1
ATOM 694 C CA . GLY A 1 88 ? 5.547 44.906 16.359 1 86.88 88 GLY A CA 1
ATOM 695 C C . GLY A 1 88 ? 6.719 43.938 16.297 1 86.88 88 GLY A C 1
ATOM 696 O O . GLY A 1 88 ? 6.914 43.25 15.289 1 86.88 88 GLY A O 1
ATOM 697 N N . CYS A 1 89 ? 7.473 43.781 17.375 1 89.25 89 CYS A N 1
ATOM 698 C CA . CYS A 1 89 ? 8.648 42.906 17.312 1 89.25 89 CYS A CA 1
ATOM 699 C C . CYS A 1 89 ? 8.25 41.438 17.406 1 89.25 89 CYS A C 1
ATOM 701 O O . CYS A 1 89 ? 7.246 41.094 18.047 1 89.25 89 CYS A O 1
ATOM 703 N N . VAL A 1 90 ? 8.992 40.625 16.797 1 91.62 90 VAL A N 1
ATOM 704 C CA . VAL A 1 90 ? 8.742 39.188 16.812 1 91.62 90 VAL A CA 1
ATOM 705 C C . VAL A 1 90 ? 9.016 38.625 18.203 1 91.62 90 VAL A C 1
ATOM 707 O O . VAL A 1 90 ? 10.031 38.938 18.812 1 91.62 90 VAL A O 1
ATOM 710 N N . GLN A 1 91 ? 8.078 37.812 18.688 1 90.44 91 GLN A N 1
ATOM 711 C CA . GLN A 1 91 ? 8.164 37.25 20.031 1 90.44 91 GLN A CA 1
ATOM 712 C C . GLN A 1 91 ? 8.805 35.875 20 1 90.44 91 GLN A C 1
ATOM 714 O O . GLN A 1 91 ? 8.797 35.188 18.969 1 90.44 91 GLN A O 1
ATOM 719 N N . PRO A 1 92 ? 9.484 35.5 21.094 1 91.06 92 PRO A N 1
ATOM 720 C CA . PRO A 1 92 ? 10.016 34.156 21.141 1 91.06 92 PRO A CA 1
ATOM 721 C C . PRO A 1 92 ? 8.922 33.094 21.078 1 91.06 92 PRO A C 1
ATOM 723 O O . PRO A 1 92 ? 7.773 33.344 21.422 1 91.06 92 PRO A O 1
ATOM 726 N N . VAL A 1 93 ? 9.359 31.906 20.578 1 91.25 93 VAL A N 1
ATOM 727 C CA . VAL A 1 93 ? 8.398 30.828 20.422 1 91.25 93 VAL A CA 1
ATOM 728 C C . VAL A 1 93 ? 7.863 30.406 21.781 1 91.25 93 VAL A C 1
ATOM 730 O O . VAL A 1 93 ? 8.625 30.266 22.75 1 91.25 93 VAL A O 1
ATOM 733 N N . ASP A 1 94 ? 6.602 30.391 21.891 1 87 94 ASP A N 1
ATOM 734 C CA . ASP A 1 94 ? 5.91 29.797 23.031 1 87 94 ASP A CA 1
ATOM 735 C C . ASP A 1 94 ? 5.391 28.406 22.703 1 87 94 ASP A C 1
ATOM 737 O O . ASP A 1 94 ? 4.41 28.266 21.984 1 87 94 ASP A O 1
ATOM 741 N N . GLN A 1 95 ? 5.926 27.391 23.359 1 84.88 95 GLN A N 1
ATOM 742 C CA . GLN A 1 95 ? 5.633 26.016 23.016 1 84.88 95 GLN A CA 1
ATOM 743 C C . GLN A 1 95 ? 4.234 25.609 23.484 1 84.88 95 GLN A C 1
ATOM 745 O O . GLN A 1 95 ? 3.701 24.594 23.047 1 84.88 95 GLN A O 1
ATOM 750 N N . SER A 1 96 ? 3.693 26.406 24.344 1 84.19 96 SER A N 1
ATOM 751 C CA . SER A 1 96 ? 2.369 26.078 24.859 1 84.19 96 SER A CA 1
ATOM 752 C C . SER A 1 96 ? 1.283 26.406 23.844 1 84.19 96 SER A C 1
ATOM 754 O O . SER A 1 96 ? 0.151 25.938 23.953 1 84.19 96 SER A O 1
ATOM 756 N N . VAL A 1 97 ? 1.668 27.25 22.891 1 87.62 97 VAL A N 1
ATOM 757 C CA . VAL A 1 97 ? 0.714 27.609 21.844 1 87.62 97 VAL A CA 1
ATOM 758 C C . VAL A 1 97 ? 0.656 26.5 20.797 1 87.62 97 VAL A C 1
ATOM 760 O O . VAL A 1 97 ? 1.674 26.156 20.188 1 87.62 97 VAL A O 1
ATOM 763 N N . ASP A 1 98 ? -0.547 25.953 20.625 1 92.06 98 ASP A N 1
ATOM 764 C CA . ASP A 1 98 ? -0.646 24.859 19.641 1 92.06 98 ASP A CA 1
ATOM 765 C C . ASP A 1 98 ? -0.784 25.422 18.219 1 92.06 98 ASP A C 1
ATOM 767 O O . ASP A 1 98 ? -0.939 26.625 18.031 1 92.06 98 ASP A O 1
ATOM 771 N N . TYR A 1 99 ? -0.667 24.594 17.25 1 94.88 99 TYR A N 1
ATOM 772 C CA . TYR A 1 99 ? -0.632 25 15.852 1 94.88 99 TYR A CA 1
ATOM 773 C C . TYR A 1 99 ? -1.942 25.656 15.438 1 94.88 99 TYR A C 1
ATOM 775 O O . TYR A 1 99 ? -1.95 26.578 14.617 1 94.88 99 TYR A O 1
ATOM 783 N N . PHE A 1 100 ? -3.102 25.141 16.031 1 94.5 100 PHE A N 1
ATOM 784 C CA . PHE A 1 100 ? -4.391 25.734 15.695 1 94.5 100 PHE A CA 1
ATOM 785 C C . PHE A 1 100 ? -4.453 27.188 16.141 1 94.5 100 PHE A C 1
ATOM 787 O O . PHE A 1 100 ? -4.934 28.047 15.406 1 94.5 100 PHE A O 1
ATOM 794 N N . HIS A 1 101 ? -3.863 27.453 17.25 1 91.12 101 HIS A N 1
ATOM 795 C CA . HIS A 1 101 ? -3.855 28.797 17.812 1 91.12 101 HIS A CA 1
ATOM 796 C C . HIS A 1 101 ? -3.018 29.75 16.969 1 91.12 101 HIS A C 1
ATOM 798 O O . HIS A 1 101 ? -3.359 30.922 16.828 1 91.12 101 HIS A O 1
ATOM 804 N N . ILE A 1 102 ? -1.967 29.25 16.438 1 91.94 102 ILE A N 1
ATOM 805 C CA . ILE A 1 102 ? -1.092 30.047 15.586 1 91.94 102 ILE A CA 1
ATOM 806 C C . ILE A 1 102 ? -1.893 30.625 14.422 1 91.94 102 ILE A C 1
ATOM 808 O O . ILE A 1 102 ? -1.679 31.781 14.031 1 91.94 102 ILE A O 1
ATOM 812 N N . PHE A 1 103 ? -2.865 29.891 13.992 1 92.88 103 PHE A N 1
ATOM 813 C CA . PHE A 1 103 ? -3.627 30.328 12.828 1 92.88 103 PHE A CA 1
ATOM 814 C C . PHE A 1 103 ? -5.027 30.766 13.227 1 92.88 103 PHE A C 1
ATOM 816 O O . PHE A 1 103 ? -5.891 30.969 12.375 1 92.88 103 PHE A O 1
ATOM 823 N N . GLY A 1 104 ? -5.238 30.922 14.539 1 89 104 GLY A N 1
ATOM 824 C CA . GLY A 1 104 ? -6.527 31.375 15.031 1 89 104 GLY A CA 1
ATOM 825 C C . GLY A 1 104 ? -7.66 30.422 14.711 1 89 104 GLY A C 1
ATOM 826 O O . GLY A 1 104 ? -8.773 30.844 14.398 1 89 104 GLY A O 1
ATOM 827 N N . LEU A 1 105 ? -7.324 29.141 14.773 1 91.81 105 LEU A N 1
ATOM 828 C CA . LEU A 1 105 ? -8.312 28.125 14.445 1 91.81 105 LEU A CA 1
ATOM 829 C C . LEU A 1 105 ? -8.758 27.375 15.703 1 91.81 105 LEU A C 1
ATOM 831 O O . LEU A 1 105 ? -8.031 27.328 16.703 1 91.81 105 LEU A O 1
ATOM 835 N N . GLU A 1 106 ? -10.008 26.844 15.641 1 90.75 106 GLU A N 1
ATOM 836 C CA . GLU A 1 106 ? -10.453 25.922 16.672 1 90.75 106 GLU A CA 1
ATOM 837 C C . GLU A 1 106 ? -9.75 24.578 16.547 1 90.75 106 GLU A C 1
ATOM 839 O O . GLU A 1 106 ? -9.398 24.156 15.453 1 90.75 106 GLU A O 1
ATOM 844 N N . LYS A 1 107 ? -9.578 24 17.672 1 91.31 107 LYS A N 1
ATOM 845 C CA . LYS A 1 107 ? -8.969 22.672 17.703 1 91.31 107 LYS A CA 1
ATOM 846 C C . LYS A 1 107 ? -9.953 21.609 17.219 1 91.31 107 LYS A C 1
ATOM 848 O O . LYS A 1 107 ? -10.641 20.984 18.031 1 91.31 107 LYS A O 1
ATOM 853 N N . LYS A 1 108 ? -10.047 21.484 15.961 1 92.94 108 LYS A N 1
ATOM 854 C CA . LYS A 1 108 ? -10.938 20.5 15.375 1 92.94 108 LYS A CA 1
ATOM 855 C C . LYS A 1 108 ? -10.336 19.906 14.094 1 92.94 108 LYS A C 1
ATOM 857 O O . LYS A 1 108 ? -9.453 20.516 13.484 1 92.94 108 LYS A O 1
ATOM 862 N N . TYR A 1 109 ? -10.82 18.812 13.766 1 96.12 109 TYR A N 1
ATOM 863 C CA . TYR A 1 109 ? -10.266 18.141 12.602 1 96.12 109 TYR A CA 1
ATOM 864 C C . TYR A 1 109 ? -10.75 18.781 11.312 1 96.12 109 TYR A C 1
ATOM 866 O O . TYR A 1 109 ? -9.977 18.938 10.367 1 96.12 109 TYR A O 1
ATOM 874 N N . GLY A 1 110 ? -12.008 19.062 11.18 1 93.94 110 GLY A N 1
ATOM 875 C CA . GLY A 1 110 ? -12.578 19.672 9.984 1 93.94 110 GLY A CA 1
ATOM 876 C C . GLY A 1 110 ? -12.234 21.141 9.836 1 93.94 110 GLY A C 1
ATOM 877 O O . GLY A 1 110 ? -12.852 21.984 10.484 1 93.94 110 GLY A O 1
ATOM 878 N N . ILE A 1 111 ? -11.18 21.469 8.953 1 92 111 ILE A N 1
ATOM 879 C CA . ILE A 1 111 ? -10.805 22.875 8.773 1 92 111 ILE A CA 1
ATOM 880 C C . ILE A 1 111 ? -10.82 23.219 7.289 1 92 111 ILE A C 1
ATOM 882 O O . ILE A 1 111 ? -10.195 24.203 6.867 1 92 111 ILE A O 1
ATOM 886 N N . GLU A 1 112 ? -11.359 22.406 6.328 1 83 112 GLU A N 1
ATOM 887 C CA . GLU A 1 112 ? -11.367 22.547 4.875 1 83 112 GLU A CA 1
ATOM 888 C C . GLU A 1 112 ? -11.852 23.938 4.457 1 83 112 GLU A C 1
ATOM 890 O O . GLU A 1 112 ? -11.43 24.453 3.426 1 83 112 GLU A O 1
ATOM 895 N N . GLY A 1 113 ? -12.461 24.656 5.293 1 78.81 113 GLY A N 1
ATOM 896 C CA . GLY A 1 113 ? -12.992 25.953 4.949 1 78.81 113 GLY A CA 1
ATOM 897 C C . GLY A 1 113 ? -12.125 27.109 5.438 1 78.81 113 GLY A C 1
ATOM 898 O O . GLY A 1 113 ? -12.336 28.25 5.051 1 78.81 113 GLY A O 1
ATOM 899 N N . GLU A 1 114 ? -11.117 26.75 6.035 1 83.5 114 GLU A N 1
ATOM 900 C CA . GLU A 1 114 ? -10.25 27.781 6.594 1 83.5 114 GLU A CA 1
ATOM 901 C C . GLU A 1 114 ? -9.148 28.172 5.609 1 83.5 114 GLU A C 1
ATOM 903 O O . GLU A 1 114 ? -8.641 27.328 4.871 1 83.5 114 GLU A O 1
ATOM 908 N N . ASN A 1 115 ? -8.945 29.422 5.371 1 89.12 115 ASN A N 1
ATOM 909 C CA . ASN A 1 115 ? -7.891 29.922 4.492 1 89.12 115 ASN A CA 1
ATOM 910 C C . ASN A 1 115 ? -6.535 29.922 5.195 1 89.12 115 ASN A C 1
ATOM 912 O O . ASN A 1 115 ? -5.984 30.984 5.477 1 89.12 115 ASN A O 1
ATOM 916 N N . LEU A 1 116 ? -6.008 28.75 5.457 1 93.25 116 LEU A N 1
ATOM 917 C CA . LEU A 1 116 ? -4.73 28.562 6.137 1 93.25 116 LEU A CA 1
ATOM 918 C C . LEU A 1 116 ? -3.594 29.188 5.332 1 93.25 116 LEU A C 1
ATOM 920 O O . LEU A 1 116 ? -2.65 29.734 5.902 1 93.25 116 LEU A O 1
ATOM 924 N N . GLU A 1 117 ? -3.74 29.156 4.047 1 94.5 117 GLU A N 1
ATOM 925 C CA . GLU A 1 117 ? -2.689 29.688 3.178 1 94.5 117 GLU A CA 1
ATOM 926 C C . GLU A 1 117 ? -2.543 31.203 3.34 1 94.5 117 GLU A C 1
ATOM 928 O O . GLU A 1 117 ? -1.427 31.719 3.428 1 94.5 117 GLU A O 1
ATOM 933 N N . ARG A 1 118 ? -3.672 31.812 3.334 1 93.81 118 ARG A N 1
ATOM 934 C CA . ARG A 1 118 ? -3.645 33.25 3.504 1 93.81 118 ARG A CA 1
ATOM 935 C C . ARG A 1 118 ? -3.02 33.656 4.84 1 93.81 118 ARG A C 1
ATOM 937 O O . ARG A 1 118 ? -2.168 34.531 4.902 1 93.81 118 ARG A O 1
ATOM 944 N N . LYS A 1 119 ? -3.482 32.938 5.871 1 92.19 119 LYS A N 1
ATOM 945 C CA . LYS A 1 119 ? -2.939 33.219 7.199 1 92.19 119 LYS A CA 1
ATOM 946 C C . LYS A 1 119 ? -1.445 32.906 7.254 1 92.19 119 LYS A C 1
ATOM 948 O O . LYS A 1 119 ? -0.683 33.656 7.887 1 92.19 119 LYS A O 1
ATOM 953 N N . TYR A 1 120 ? -1.08 31.875 6.586 1 94.88 120 TYR A N 1
ATOM 954 C CA . TYR A 1 120 ? 0.329 31.516 6.496 1 94.88 120 TYR A CA 1
ATOM 955 C C . TYR A 1 120 ? 1.137 32.625 5.816 1 94.88 120 TYR A C 1
ATOM 957 O O . TYR A 1 120 ? 2.193 33 6.312 1 94.88 120 TYR A O 1
ATOM 965 N N . LYS A 1 121 ? 0.596 33.094 4.703 1 94.25 121 LYS A N 1
ATOM 966 C CA . LYS A 1 121 ? 1.273 34.156 3.963 1 94.25 121 LYS A CA 1
ATOM 967 C C . LYS A 1 121 ? 1.357 35.438 4.789 1 94.25 121 LYS A C 1
ATOM 969 O O . LYS A 1 121 ? 2.355 36.156 4.727 1 94.25 121 LYS A O 1
ATOM 974 N N . ASP A 1 122 ? 0.274 35.688 5.52 1 92.19 122 ASP A N 1
ATOM 975 C CA . ASP A 1 122 ? 0.272 36.844 6.398 1 92.19 122 ASP A CA 1
ATOM 976 C C . ASP A 1 122 ? 1.389 36.75 7.438 1 92.19 122 ASP A C 1
ATOM 978 O O . ASP A 1 122 ? 2.074 37.75 7.707 1 92.19 122 ASP A O 1
ATOM 982 N N . TRP A 1 123 ? 1.559 35.531 7.977 1 92.06 123 TRP A N 1
ATOM 983 C CA . TRP A 1 123 ? 2.629 35.344 8.953 1 92.06 123 TRP A CA 1
ATOM 984 C C . TRP A 1 123 ? 3.996 35.469 8.281 1 92.06 123 TRP A C 1
ATOM 986 O O . TRP A 1 123 ? 4.926 36.031 8.852 1 92.06 123 TRP A O 1
ATOM 996 N N . GLN A 1 124 ? 4.07 34.938 7.109 1 90.75 124 GLN A N 1
ATOM 997 C CA . GLN A 1 124 ? 5.348 34.969 6.402 1 90.75 124 GLN A CA 1
ATOM 998 C C . GLN A 1 124 ? 5.754 36.406 6.059 1 90.75 124 GLN A C 1
ATOM 1000 O O . GLN A 1 124 ? 6.945 36.75 6.051 1 90.75 124 GLN A O 1
ATOM 1005 N N . ARG A 1 125 ? 4.785 37.25 5.879 1 90 125 ARG A N 1
ATOM 1006 C CA . ARG A 1 125 ? 5.055 38.656 5.582 1 90 125 ARG A CA 1
ATOM 1007 C C . ARG A 1 125 ? 5.676 39.344 6.789 1 90 125 ARG A C 1
ATOM 1009 O O . ARG A 1 125 ? 6.355 40.375 6.637 1 90 125 ARG A O 1
ATOM 1016 N N . LYS A 1 126 ? 5.43 38.75 7.91 1 88 126 LYS A N 1
ATOM 1017 C CA . LYS A 1 126 ? 5.922 39.406 9.133 1 88 126 LYS A CA 1
ATOM 1018 C C . LYS A 1 126 ? 7.215 38.75 9.602 1 88 126 LYS A C 1
ATOM 1020 O O . LYS A 1 126 ? 8.055 39.406 10.234 1 88 126 LYS A O 1
ATOM 1025 N N . LEU A 1 127 ? 7.41 37.469 9.234 1 91.5 127 LEU A N 1
ATOM 1026 C CA . LEU A 1 127 ? 8.445 36.688 9.898 1 91.5 127 LEU A CA 1
ATOM 1027 C C . LEU A 1 127 ? 9.586 36.375 8.945 1 91.5 127 LEU A C 1
ATOM 1029 O O . LEU A 1 127 ? 10.68 35.969 9.375 1 91.5 127 LEU A O 1
ATOM 1033 N N . HIS A 1 128 ? 9.359 36.594 7.633 1 86.69 128 HIS A N 1
ATOM 1034 C CA . HIS A 1 128 ? 10.359 36.125 6.676 1 86.69 128 HIS A CA 1
ATOM 1035 C C . HIS A 1 128 ? 11.711 36.781 6.934 1 86.69 128 HIS A C 1
ATOM 1037 O O . HIS A 1 128 ? 11.789 37.969 7.215 1 86.69 128 HIS A O 1
ATOM 1043 N N . PRO A 1 129 ? 12.695 35.969 6.852 1 81.94 129 PRO A N 1
ATOM 1044 C CA . PRO A 1 129 ? 14.039 36.5 7.141 1 81.94 129 PRO A CA 1
ATOM 1045 C C . PRO A 1 129 ? 14.359 37.781 6.367 1 81.94 129 PRO A C 1
ATOM 1047 O O . PRO A 1 129 ? 15.023 38.656 6.895 1 81.94 129 PRO A O 1
ATOM 1050 N N . ASP A 1 130 ? 13.844 37.875 5.215 1 82.88 130 ASP A N 1
ATOM 1051 C CA . ASP A 1 130 ? 14.125 39.031 4.359 1 82.88 130 ASP A CA 1
ATOM 1052 C C . ASP A 1 130 ? 13.469 40.281 4.906 1 82.88 130 ASP A C 1
ATOM 1054 O O . ASP A 1 130 ? 13.867 41.406 4.551 1 82.88 130 ASP A O 1
ATOM 1058 N N . LEU A 1 131 ? 12.477 40.094 5.715 1 81.56 131 LEU A N 1
ATOM 1059 C CA . LEU A 1 131 ? 11.734 41.25 6.211 1 81.56 131 LEU A CA 1
ATOM 1060 C C . LEU A 1 131 ? 12.289 41.719 7.559 1 81.56 131 LEU A C 1
ATOM 1062 O O . LEU A 1 131 ? 11.992 42.812 8.008 1 81.56 131 LEU A O 1
ATOM 1066 N N . VAL A 1 132 ? 13.109 40.781 8.164 1 82.69 132 VAL A N 1
ATOM 1067 C CA . VAL A 1 132 ? 13.602 41.125 9.492 1 82.69 132 VAL A CA 1
ATOM 1068 C C . VAL A 1 132 ? 15.109 41.375 9.43 1 82.69 132 VAL A C 1
ATOM 1070 O O . VAL A 1 132 ? 15.789 41.406 10.461 1 82.69 132 VAL A O 1
ATOM 1073 N N . HIS A 1 133 ? 15.664 41.656 8.227 1 85.44 133 HIS A N 1
ATOM 1074 C CA . HIS A 1 133 ? 17.109 41.75 8.039 1 85.44 133 HIS A CA 1
ATOM 1075 C C . HIS A 1 133 ? 17.656 43 8.766 1 85.44 133 HIS A C 1
ATOM 1077 O O . HIS A 1 133 ? 18.828 43 9.148 1 85.44 133 HIS A O 1
ATOM 1083 N N . THR A 1 134 ? 16.844 43.969 8.969 1 86.25 134 THR A N 1
ATOM 1084 C CA . THR A 1 134 ? 17.312 45.219 9.578 1 86.25 134 THR A CA 1
ATOM 1085 C C . THR A 1 134 ? 17.125 45.188 11.094 1 86.25 134 THR A C 1
ATOM 1087 O O . THR A 1 134 ? 17.531 46.125 11.797 1 86.25 134 THR A O 1
ATOM 1090 N N . LYS A 1 135 ? 16.594 44.094 11.609 1 88.44 135 LYS A N 1
ATOM 1091 C CA . LYS A 1 135 ? 16.281 44 13.031 1 88.44 135 LYS A CA 1
ATOM 1092 C C . LYS A 1 135 ? 17.469 43.469 13.828 1 88.44 135 LYS A C 1
ATOM 1094 O O . LYS A 1 135 ? 18.531 43.188 13.258 1 88.44 135 LYS A O 1
ATOM 1099 N N . SER A 1 136 ? 17.359 43.5 15.164 1 91.25 136 SER A N 1
ATOM 1100 C CA . SER A 1 136 ? 18.422 43 16.047 1 91.25 136 SER A CA 1
ATOM 1101 C C . SER A 1 136 ? 18.672 41.531 15.82 1 91.25 136 SER A C 1
ATOM 1103 O O . SER A 1 136 ? 17.812 40.812 15.289 1 91.25 136 SER A O 1
ATOM 1105 N N . GLU A 1 137 ? 19.891 41.062 16.109 1 92.75 137 GLU A N 1
ATOM 1106 C CA . GLU A 1 137 ? 20.219 39.656 15.977 1 92.75 137 GLU A CA 1
ATOM 1107 C C . GLU A 1 137 ? 19.266 38.781 16.781 1 92.75 137 GLU A C 1
ATOM 1109 O O . GLU A 1 137 ? 18.859 37.688 16.328 1 92.75 137 GLU A O 1
ATOM 1114 N N . LYS A 1 138 ? 18.906 39.25 17.922 1 92.94 138 LYS A N 1
ATOM 1115 C CA . LYS A 1 138 ? 17.969 38.531 18.781 1 92.94 138 LYS A CA 1
ATOM 1116 C C . LYS A 1 138 ? 16.609 38.375 18.109 1 92.94 138 LYS A C 1
ATOM 1118 O O . LYS A 1 138 ? 16.047 37.281 18.094 1 92.94 138 LYS A O 1
ATOM 1123 N N . GLU A 1 139 ? 16.125 39.406 17.562 1 92.38 139 GLU A N 1
ATOM 1124 C CA . GLU A 1 139 ? 14.828 39.344 16.891 1 92.38 139 GLU A CA 1
ATOM 1125 C C . GLU A 1 139 ? 14.883 38.469 15.633 1 92.38 139 GLU A C 1
ATOM 1127 O O . GLU A 1 139 ? 13.914 37.781 15.312 1 92.38 139 GLU A O 1
ATOM 1132 N N . LYS A 1 140 ? 16 38.531 14.961 1 93.69 140 LYS A N 1
ATOM 1133 C CA . LYS A 1 140 ? 16.188 37.688 13.789 1 93.69 140 LYS A CA 1
ATOM 1134 C C . LYS A 1 140 ? 16.094 36.219 14.172 1 93.69 140 LYS A C 1
ATOM 1136 O O . LYS A 1 140 ? 15.516 35.406 13.438 1 93.69 140 LYS A O 1
ATOM 1141 N N . GLU A 1 141 ? 16.703 35.875 15.297 1 94.19 141 GLU A N 1
ATOM 1142 C CA . GLU A 1 141 ? 16.656 34.5 15.789 1 94.19 141 GLU A CA 1
ATOM 1143 C C . GLU A 1 141 ? 15.219 34.094 16.125 1 94.19 141 GLU A C 1
ATOM 1145 O O . GLU A 1 141 ? 14.781 33 15.75 1 94.19 141 GLU A O 1
ATOM 1150 N N . TYR A 1 142 ? 14.523 35.031 16.812 1 93 142 TYR A N 1
ATOM 1151 C CA . TYR A 1 142 ? 13.133 34.75 17.141 1 93 142 TYR A CA 1
ATOM 1152 C C . TYR A 1 142 ? 12.297 34.594 15.875 1 93 142 TYR A C 1
ATOM 1154 O O . TYR A 1 142 ? 11.438 33.688 15.805 1 93 142 TYR A O 1
ATOM 1162 N N . ALA A 1 143 ? 12.602 35.469 14.914 1 93.31 143 ALA A N 1
ATOM 1163 C CA . ALA A 1 143 ? 11.867 35.406 13.648 1 93.31 143 ALA A CA 1
ATOM 1164 C C . ALA A 1 143 ? 12.086 34.062 12.938 1 93.31 143 ALA A C 1
ATOM 1166 O O . ALA A 1 143 ? 11.141 33.469 12.406 1 93.31 143 ALA A O 1
ATOM 1167 N N . ALA A 1 144 ? 13.32 33.625 12.961 1 93.38 144 ALA A N 1
ATOM 1168 C CA . ALA A 1 144 ? 13.641 32.344 12.328 1 93.38 144 ALA A CA 1
ATOM 1169 C C . ALA A 1 144 ? 12.906 31.188 13.016 1 93.38 144 ALA A C 1
ATOM 1171 O O . ALA A 1 144 ? 12.344 30.312 12.352 1 93.38 144 ALA A O 1
ATOM 1172 N N . GLU A 1 145 ? 12.953 31.234 14.312 1 93.88 145 GLU A N 1
ATOM 1173 C CA . GLU A 1 145 ? 12.289 30.188 15.078 1 93.88 145 GLU A CA 1
ATOM 1174 C C . GLU A 1 145 ? 10.781 30.219 14.859 1 93.88 145 GLU A C 1
ATOM 1176 O O . GLU A 1 145 ? 10.156 29.172 14.648 1 93.88 145 GLU A O 1
ATOM 1181 N N . GLN A 1 146 ? 10.25 31.438 14.922 1 93 146 GLN A N 1
ATOM 1182 C CA . GLN A 1 146 ? 8.812 31.562 14.711 1 93 146 GLN A CA 1
ATOM 1183 C C . GLN A 1 146 ? 8.43 31.156 13.297 1 93 146 GLN A C 1
ATOM 1185 O O . GLN A 1 146 ? 7.391 30.516 13.094 1 93 146 GLN A O 1
ATOM 1190 N N . SER A 1 147 ? 9.234 31.594 12.352 1 94.25 147 SER A N 1
ATOM 1191 C CA . SER A 1 147 ? 8.977 31.219 10.961 1 94.25 147 SER A CA 1
ATOM 1192 C C . SER A 1 147 ? 8.953 29.703 10.797 1 94.25 147 SER A C 1
ATOM 1194 O O . SER A 1 147 ? 8.055 29.156 10.148 1 94.25 147 SER A O 1
ATOM 1196 N N . ALA A 1 148 ? 9.938 29.047 11.414 1 94.44 148 ALA A N 1
ATOM 1197 C CA . ALA A 1 148 ? 9.984 27.578 11.359 1 94.44 148 ALA A CA 1
ATOM 1198 C C . ALA A 1 148 ? 8.734 26.969 11.984 1 94.44 148 ALA A C 1
ATOM 1200 O O . ALA A 1 148 ? 8.172 26.016 11.445 1 94.44 148 ALA A O 1
ATOM 1201 N N . ARG A 1 149 ? 8.352 27.516 13.062 1 94.31 149 ARG A N 1
ATOM 1202 C CA . ARG A 1 149 ? 7.164 27.016 13.75 1 94.31 149 ARG A CA 1
ATOM 1203 C C . ARG A 1 149 ? 5.914 27.203 12.898 1 94.31 149 ARG A C 1
ATOM 1205 O O . ARG A 1 149 ? 5.07 26.312 12.812 1 94.31 149 ARG A O 1
ATOM 1212 N N . VAL A 1 150 ? 5.867 28.359 12.328 1 94.75 150 VAL A N 1
ATOM 1213 C CA . VAL A 1 150 ? 4.719 28.672 11.484 1 94.75 150 VAL A CA 1
ATOM 1214 C C . VAL A 1 150 ? 4.688 27.734 10.281 1 94.75 150 VAL A C 1
ATOM 1216 O O . VAL A 1 150 ? 3.625 27.234 9.906 1 94.75 150 VAL A O 1
ATOM 1219 N N . ILE A 1 151 ? 5.848 27.531 9.719 1 95.38 151 ILE A N 1
ATOM 1220 C CA . ILE A 1 151 ? 5.949 26.625 8.578 1 95.38 151 ILE A CA 1
ATOM 1221 C C . ILE A 1 151 ? 5.5 25.219 9 1 95.38 151 ILE A C 1
ATOM 1223 O O . ILE A 1 151 ? 4.707 24.578 8.305 1 95.38 151 ILE A O 1
ATOM 1227 N N . ASN A 1 152 ? 6.012 24.734 10.125 1 96.44 152 ASN A N 1
ATOM 1228 C CA . ASN A 1 152 ? 5.637 23.422 10.633 1 96.44 152 ASN A CA 1
ATOM 1229 C C . ASN A 1 152 ? 4.141 23.328 10.914 1 96.44 152 ASN A C 1
ATOM 1231 O O . ASN A 1 152 ? 3.498 22.328 10.586 1 96.44 152 ASN A O 1
ATOM 1235 N N . ALA A 1 153 ? 3.66 24.406 11.516 1 96.19 153 ALA A N 1
ATOM 1236 C CA . ALA A 1 153 ? 2.232 24.453 11.828 1 96.19 153 ALA A CA 1
ATOM 1237 C C . ALA A 1 153 ? 1.395 24.391 10.555 1 96.19 153 ALA A C 1
ATOM 1239 O O . ALA A 1 153 ? 0.419 23.641 10.484 1 96.19 153 ALA A O 1
ATOM 1240 N N . TYR A 1 154 ? 1.843 25.156 9.594 1 96.19 154 TYR A N 1
ATOM 1241 C CA . TYR A 1 154 ? 1.133 25.188 8.32 1 96.19 154 TYR A CA 1
ATOM 1242 C C . TYR A 1 154 ? 1.144 23.828 7.645 1 96.19 154 TYR A C 1
ATOM 1244 O O . TYR A 1 154 ? 0.099 23.328 7.219 1 96.19 154 TYR A O 1
ATOM 1252 N N . ARG A 1 155 ? 2.287 23.219 7.602 1 96.69 155 ARG A N 1
ATOM 1253 C CA . ARG A 1 155 ? 2.434 21.906 6.98 1 96.69 155 ARG A CA 1
ATOM 1254 C C . ARG A 1 155 ? 1.601 20.859 7.711 1 96.69 155 ARG A C 1
ATOM 1256 O O . ARG A 1 155 ? 0.917 20.047 7.078 1 96.69 155 ARG A O 1
ATOM 1263 N N . THR A 1 156 ? 1.621 20.828 8.992 1 97.25 156 THR A N 1
ATOM 1264 C CA . THR A 1 156 ? 0.916 19.844 9.812 1 97.25 156 THR A CA 1
ATOM 1265 C C . THR A 1 156 ? -0.595 20.016 9.664 1 97.25 156 THR A C 1
ATOM 1267 O O . THR A 1 156 ? -1.309 19.031 9.445 1 97.25 156 THR A O 1
ATOM 1270 N N . LEU A 1 157 ? -1.043 21.281 9.727 1 96.69 157 LEU A N 1
ATOM 1271 C CA . LEU A 1 157 ? -2.482 21.516 9.734 1 96.69 157 LEU A CA 1
ATOM 1272 C C . LEU A 1 157 ? -3.072 21.328 8.336 1 96.69 157 LEU A C 1
ATOM 1274 O O . LEU A 1 157 ? -4.258 21.016 8.195 1 96.69 157 LEU A O 1
ATOM 1278 N N . THR A 1 158 ? -2.229 21.531 7.293 1 95.88 158 THR A N 1
ATOM 1279 C CA . THR A 1 158 ? -2.701 21.406 5.918 1 95.88 158 THR A CA 1
ATOM 1280 C C . THR A 1 158 ? -2.881 19.953 5.535 1 95.88 158 THR A C 1
ATOM 1282 O O . THR A 1 158 ? -3.799 19.609 4.785 1 95.88 158 THR A O 1
ATOM 1285 N N . ASP A 1 159 ? -2.02 19.094 6.055 1 95.06 159 ASP A N 1
ATOM 1286 C CA . ASP A 1 159 ? -2.09 17.656 5.773 1 95.06 159 ASP A CA 1
ATOM 1287 C C . ASP A 1 159 ? -3.045 16.953 6.734 1 95.06 159 ASP A C 1
ATOM 1289 O O . ASP A 1 159 ? -2.799 16.906 7.941 1 95.06 159 ASP A O 1
ATOM 1293 N N . PRO A 1 160 ? -4.09 16.328 6.148 1 95.56 160 PRO A N 1
ATOM 1294 C CA . PRO A 1 160 ? -5.117 15.734 7.004 1 95.56 160 PRO A CA 1
ATOM 1295 C C . PRO A 1 160 ? -4.547 14.695 7.969 1 95.56 160 PRO A C 1
ATOM 1297 O O . PRO A 1 160 ? -4.945 14.648 9.133 1 95.56 160 PRO A O 1
ATOM 1300 N N . LEU A 1 161 ? -3.629 13.867 7.504 1 95.56 161 LEU A N 1
ATOM 1301 C CA . LEU A 1 161 ? -3.064 12.844 8.375 1 95.56 161 LEU A CA 1
ATOM 1302 C C . LEU A 1 161 ? -2.227 13.477 9.484 1 95.56 161 LEU A C 1
ATOM 1304 O O . LEU A 1 161 ? -2.408 13.164 10.664 1 95.56 161 LEU A O 1
ATOM 1308 N N . SER A 1 162 ? -1.357 14.336 9.086 1 96.25 162 SER A N 1
ATOM 1309 C CA . SER A 1 162 ? -0.535 15.031 10.078 1 96.25 162 SER A CA 1
ATOM 1310 C C . SER A 1 162 ? -1.396 15.797 11.07 1 96.25 162 SER A C 1
ATOM 1312 O O . SER A 1 162 ? -1.09 15.836 12.266 1 96.25 162 SER A O 1
ATOM 1314 N N . ARG A 1 163 ? -2.43 16.391 10.562 1 97.12 163 ARG A N 1
ATOM 1315 C CA . ARG A 1 163 ? -3.357 17.125 11.414 1 97.12 163 ARG A CA 1
ATOM 1316 C C . ARG A 1 163 ? -4.039 16.203 12.414 1 97.12 163 ARG A C 1
ATOM 1318 O O . ARG A 1 163 ? -4.16 16.531 13.602 1 97.12 163 ARG A O 1
ATOM 1325 N N . ALA A 1 164 ? -4.457 15.039 11.945 1 97.38 164 ALA A N 1
ATOM 1326 C CA . ALA A 1 164 ? -5.09 14.047 12.812 1 97.38 164 ALA A CA 1
ATOM 1327 C C . ALA A 1 164 ? -4.145 13.617 13.93 1 97.38 164 ALA A C 1
ATOM 1329 O O . ALA A 1 164 ? -4.52 13.617 15.109 1 97.38 164 ALA A O 1
ATOM 1330 N N . ILE A 1 165 ? -2.957 13.328 13.555 1 96.44 165 ILE A N 1
ATOM 1331 C CA . ILE A 1 165 ? -1.958 12.867 14.516 1 96.44 165 ILE A CA 1
ATOM 1332 C C . ILE A 1 165 ? -1.649 13.984 15.516 1 96.44 165 ILE A C 1
ATOM 1334 O O . ILE A 1 165 ? -1.512 13.727 16.719 1 96.44 165 ILE A O 1
ATOM 1338 N N . TYR A 1 166 ? -1.6 15.164 15.039 1 97 166 TYR A N 1
ATOM 1339 C CA . TYR A 1 166 ? -1.328 16.312 15.898 1 97 166 TYR A CA 1
ATOM 1340 C C . TYR A 1 166 ? -2.453 16.516 16.906 1 97 166 TYR A C 1
ATOM 1342 O O . TYR A 1 166 ? -2.197 16.797 18.078 1 97 166 TYR A O 1
ATOM 1350 N N . ILE A 1 167 ? -3.66 16.391 16.484 1 97.56 167 ILE A N 1
ATOM 1351 C CA . ILE A 1 167 ? -4.809 16.562 17.375 1 97.56 167 ILE A CA 1
ATOM 1352 C C . ILE A 1 167 ? -4.766 15.5 18.469 1 97.56 167 ILE A C 1
ATOM 1354 O O . ILE A 1 167 ? -4.996 15.805 19.641 1 97.56 167 ILE A O 1
ATOM 1358 N N . LEU A 1 168 ? -4.441 14.281 18.062 1 97.06 168 LEU A N 1
ATOM 1359 C CA . LEU A 1 168 ? -4.332 13.219 19.047 1 97.06 168 LEU A CA 1
ATOM 1360 C C . LEU A 1 168 ? -3.217 13.523 20.047 1 97.06 168 LEU A C 1
ATOM 1362 O O . LEU A 1 168 ? -3.379 13.32 21.25 1 97.06 168 LEU A O 1
ATOM 1366 N N . LYS A 1 169 ? -2.178 13.984 19.516 1 96 169 LYS A N 1
ATOM 1367 C CA . LYS A 1 169 ? -1.066 14.367 20.375 1 96 169 LYS A CA 1
ATOM 1368 C C . LYS A 1 169 ? -1.503 15.414 21.406 1 96 169 LYS A C 1
ATOM 1370 O O . LYS A 1 169 ? -1.133 15.328 22.578 1 96 169 LYS A O 1
ATOM 1375 N N . LEU A 1 170 ? -2.273 16.391 20.984 1 95.25 170 LEU A N 1
ATOM 1376 C CA . LEU A 1 170 ? -2.771 17.422 21.875 1 95.25 170 LEU A CA 1
ATOM 1377 C C . LEU A 1 170 ? -3.678 16.828 22.953 1 95.25 170 LEU A C 1
ATOM 1379 O O . LEU A 1 170 ? -3.771 17.375 24.062 1 95.25 170 LEU A O 1
ATOM 1383 N N . GLU A 1 171 ? -4.305 15.695 22.625 1 94.69 171 GLU A N 1
ATOM 1384 C CA . GLU A 1 171 ? -5.188 15.016 23.562 1 94.69 171 GLU A CA 1
ATOM 1385 C C . GLU A 1 171 ? -4.41 14.039 24.438 1 94.69 171 GLU A C 1
ATOM 1387 O O . GLU A 1 171 ? -5.004 13.312 25.234 1 94.69 171 GLU A O 1
ATOM 1392 N N . GLY A 1 172 ? -3.07 14.016 24.203 1 94.06 172 GLY A N 1
ATOM 1393 C CA . GLY A 1 172 ? -2.219 13.156 25.016 1 94.06 172 GLY A CA 1
ATOM 1394 C C . GLY A 1 172 ? -2.119 11.742 24.484 1 94.06 172 GLY A C 1
ATOM 1395 O O . GLY A 1 172 ? -1.682 10.836 25.203 1 94.06 172 GLY A O 1
ATOM 1396 N N . VAL A 1 173 ? -2.664 11.562 23.328 1 93.75 173 VAL A N 1
ATOM 1397 C CA . VAL A 1 173 ? -2.629 10.234 22.719 1 93.75 173 VAL A CA 1
ATOM 1398 C C . VAL A 1 173 ? -1.468 10.156 21.734 1 93.75 173 VAL A C 1
ATOM 1400 O O . VAL A 1 173 ? -1.384 10.961 20.797 1 93.75 173 VAL A O 1
ATOM 1403 N N . HIS A 1 174 ? -0.617 9.25 21.969 1 89.81 174 HIS A N 1
ATOM 1404 C CA . HIS A 1 174 ? 0.54 9.094 21.094 1 89.81 174 HIS A CA 1
ATOM 1405 C C . HIS A 1 174 ? 0.273 8.047 20.016 1 89.81 174 HIS A C 1
ATOM 1407 O O . HIS A 1 174 ? -0.204 6.949 20.312 1 89.81 174 HIS A O 1
ATOM 1413 N N . VAL A 1 175 ? 0.434 8.5 18.812 1 86.62 175 VAL A N 1
ATOM 1414 C CA . VAL A 1 175 ? 0.282 7.609 17.672 1 86.62 175 VAL A CA 1
ATOM 1415 C C . VAL A 1 175 ? 1.654 7.273 17.094 1 86.62 175 VAL A C 1
ATOM 1417 O O . VAL A 1 175 ? 2.461 8.164 16.828 1 86.62 175 VAL A O 1
ATOM 1420 N N . ASP A 1 176 ? 2.008 6.031 17.078 1 78.19 176 ASP A N 1
ATOM 1421 C CA . ASP A 1 176 ? 3.234 5.598 16.406 1 78.19 176 ASP A CA 1
ATOM 1422 C C . ASP A 1 176 ? 2.992 5.34 14.93 1 78.19 176 ASP A C 1
ATOM 1424 O O . ASP A 1 176 ? 2.344 4.359 14.562 1 78.19 176 ASP A O 1
ATOM 1428 N N . GLU A 1 177 ? 3.516 6.34 14.211 1 70.5 177 GLU A N 1
ATOM 1429 C CA . GLU A 1 177 ? 3.311 6.238 12.773 1 70.5 177 GLU A CA 1
ATOM 1430 C C . GLU A 1 177 ? 3.99 4.996 12.203 1 70.5 177 GLU A C 1
ATOM 1432 O O . GLU A 1 177 ? 3.598 4.496 11.141 1 70.5 177 GLU A O 1
ATOM 1437 N N . GLU A 1 178 ? 5.062 4.57 12.969 1 65.75 178 GLU A N 1
ATOM 1438 C CA . GLU A 1 178 ? 5.832 3.436 12.469 1 65.75 178 GLU A CA 1
ATOM 1439 C C . GLU A 1 178 ? 5.301 2.121 13.039 1 65.75 178 GLU A C 1
ATOM 1441 O O . GLU A 1 178 ? 5.75 1.042 12.641 1 65.75 178 GLU A O 1
ATOM 1446 N N . GLU A 1 179 ? 4.375 2.363 13.969 1 62.75 179 GLU A N 1
ATOM 1447 C CA . GLU A 1 179 ? 3.879 1.139 14.594 1 62.75 179 GLU A CA 1
ATOM 1448 C C . GLU A 1 179 ? 3.117 0.28 13.586 1 62.75 179 GLU A C 1
ATOM 1450 O O . GLU A 1 179 ? 2.488 0.804 12.664 1 62.75 179 GLU A O 1
ATOM 1455 N N . ARG A 1 180 ? 3.41 -0.986 13.758 1 58.62 180 ARG A N 1
ATOM 1456 C CA . ARG A 1 180 ? 2.801 -2.029 12.938 1 58.62 180 ARG A CA 1
ATOM 1457 C C . ARG A 1 180 ? 1.278 -1.947 12.992 1 58.62 180 ARG A C 1
ATOM 1459 O O . ARG A 1 180 ? 0.704 -1.649 14.039 1 58.62 180 ARG A O 1
ATOM 1466 N N . ILE A 1 181 ? 0.693 -1.571 11.836 1 60.47 181 ILE A N 1
ATOM 1467 C CA . ILE A 1 181 ? -0.763 -1.611 11.742 1 60.47 181 ILE A CA 1
ATOM 1468 C C . ILE A 1 181 ? -1.274 -2.965 12.227 1 60.47 181 ILE A C 1
ATOM 1470 O O . ILE A 1 181 ? -0.963 -4.004 11.633 1 60.47 181 ILE A O 1
ATOM 1474 N N . ASP A 1 182 ? -1.379 -3.172 13.453 1 61.94 182 ASP A N 1
ATOM 1475 C CA . ASP A 1 182 ? -2.025 -4.371 13.977 1 61.94 182 ASP A CA 1
ATOM 1476 C C . ASP A 1 182 ? -3.527 -4.352 13.695 1 61.94 182 ASP A C 1
ATOM 1478 O O . ASP A 1 182 ? -4.336 -4.398 14.625 1 61.94 182 ASP A O 1
ATOM 1482 N N . ASP A 1 183 ? -3.713 -3.953 12.492 1 70.75 183 ASP A N 1
ATOM 1483 C CA . ASP A 1 183 ? -5.137 -3.787 12.219 1 70.75 183 ASP A CA 1
ATOM 1484 C C . ASP A 1 183 ? -5.676 -4.945 11.383 1 70.75 183 ASP A C 1
ATOM 1486 O O . ASP A 1 183 ? -5.625 -4.91 10.148 1 70.75 183 ASP A O 1
ATOM 1490 N N . LEU A 1 184 ? -6.051 -6.066 12.094 1 77.25 184 LEU A N 1
ATOM 1491 C CA . LEU A 1 184 ? -6.664 -7.23 11.469 1 77.25 184 LEU A CA 1
ATOM 1492 C C . LEU A 1 184 ? -7.793 -6.816 10.531 1 77.25 184 LEU A C 1
ATOM 1494 O O . LEU A 1 184 ? -8.023 -7.461 9.508 1 77.25 184 LEU A O 1
ATOM 1498 N N . GLU A 1 185 ? -8.281 -5.711 10.984 1 81.25 185 GLU A N 1
ATOM 1499 C CA . GLU A 1 185 ? -9.391 -5.234 10.164 1 81.25 185 GLU A CA 1
ATOM 1500 C C . GLU A 1 185 ? -8.891 -4.676 8.836 1 81.25 185 GLU A C 1
ATOM 1502 O O . GLU A 1 185 ? -9.508 -4.895 7.789 1 81.25 185 GLU A O 1
ATOM 1507 N N . LEU A 1 186 ? -7.781 -4.027 8.891 1 83.88 186 LEU A N 1
ATOM 1508 C CA . LEU A 1 186 ? -7.184 -3.504 7.668 1 83.88 186 LEU A CA 1
ATOM 1509 C C . LEU A 1 186 ? -6.703 -4.637 6.77 1 83.88 186 LEU A C 1
ATOM 1511 O O . LEU A 1 186 ? -6.914 -4.605 5.555 1 83.88 186 LEU A O 1
ATOM 1515 N N . LEU A 1 187 ? -6.125 -5.66 7.426 1 84.06 187 LEU A N 1
ATOM 1516 C CA . LEU A 1 187 ? -5.656 -6.816 6.668 1 84.06 187 LEU A CA 1
ATOM 1517 C C . LEU A 1 187 ? -6.812 -7.504 5.953 1 84.06 187 LEU A C 1
ATOM 1519 O O . LEU A 1 187 ? -6.703 -7.852 4.773 1 84.06 187 LEU A O 1
ATOM 1523 N N . ALA A 1 188 ? -7.906 -7.57 6.648 1 88.94 188 ALA A N 1
ATOM 1524 C CA . ALA A 1 188 ? -9.094 -8.203 6.078 1 88.94 188 ALA A CA 1
ATOM 1525 C C . ALA A 1 188 ? -9.648 -7.383 4.914 1 88.94 188 ALA A C 1
ATOM 1527 O O . ALA A 1 188 ? -10.078 -7.941 3.902 1 88.94 188 ALA A O 1
ATOM 1528 N N . GLU A 1 189 ? -9.586 -6.105 5.125 1 87.88 189 GLU A N 1
ATOM 1529 C CA . GLU A 1 189 ? -10.094 -5.219 4.078 1 87.88 189 GLU A CA 1
ATOM 1530 C C . GLU A 1 189 ? -9.25 -5.332 2.811 1 87.88 189 GLU A C 1
ATOM 1532 O O . GLU A 1 189 ? -9.789 -5.422 1.707 1 87.88 189 GLU A O 1
ATOM 1537 N N . ILE A 1 190 ? -7.973 -5.359 2.967 1 88.75 190 ILE A N 1
ATOM 1538 C CA . ILE A 1 190 ? -7.062 -5.441 1.828 1 88.75 190 ILE A CA 1
ATOM 1539 C C . ILE A 1 190 ? -7.191 -6.809 1.162 1 88.75 190 ILE A C 1
ATOM 1541 O O . ILE A 1 190 ? -7.207 -6.91 -0.067 1 88.75 190 ILE A O 1
ATOM 1545 N N . GLN A 1 191 ? -7.34 -7.844 2.021 1 91.19 191 GLN A N 1
ATOM 1546 C CA . GLN A 1 191 ? -7.539 -9.188 1.49 1 91.19 191 GLN A CA 1
ATOM 1547 C C . GLN A 1 191 ? -8.836 -9.273 0.692 1 91.19 191 GLN A C 1
ATOM 1549 O O . GLN A 1 191 ? -8.898 -9.953 -0.332 1 91.19 191 GLN A O 1
ATOM 1554 N N . GLY A 1 192 ? -9.805 -8.594 1.201 1 92.69 192 GLY A N 1
ATOM 1555 C CA . GLY A 1 192 ? -11.062 -8.539 0.477 1 92.69 192 GLY A CA 1
ATOM 1556 C C . GLY A 1 192 ? -10.938 -7.887 -0.888 1 92.69 192 GLY A C 1
ATOM 1557 O O . GLY A 1 192 ? -11.516 -8.367 -1.866 1 92.69 192 GLY A O 1
ATOM 1558 N N . LYS A 1 193 ? -10.195 -6.828 -0.957 1 91.94 193 LYS A N 1
ATOM 1559 C CA . LYS A 1 193 ? -9.984 -6.137 -2.225 1 91.94 193 LYS A CA 1
ATOM 1560 C C . LYS A 1 193 ? -9.203 -7.012 -3.201 1 91.94 193 LYS A C 1
ATOM 1562 O O . LYS A 1 193 ? -9.484 -7.016 -4.402 1 91.94 193 LYS A O 1
ATOM 1567 N N . PHE A 1 194 ? -8.25 -7.73 -2.678 1 93.94 194 PHE A N 1
ATOM 1568 C CA . PHE A 1 194 ? -7.516 -8.68 -3.506 1 93.94 194 PHE A CA 1
ATOM 1569 C C . PHE A 1 194 ? -8.461 -9.711 -4.113 1 93.94 194 PHE A C 1
ATOM 1571 O O . PHE A 1 194 ? -8.406 -9.977 -5.316 1 93.94 194 PHE A O 1
ATOM 1578 N N . GLU A 1 195 ? -9.312 -10.266 -3.264 1 95.31 195 GLU A N 1
ATOM 1579 C CA . GLU A 1 195 ? -10.266 -11.273 -3.703 1 95.31 195 GLU A CA 1
ATOM 1580 C C . GLU A 1 195 ? -11.219 -10.719 -4.754 1 95.31 195 GLU A C 1
ATOM 1582 O O . GLU A 1 195 ? -11.539 -11.391 -5.734 1 95.31 195 GLU A O 1
ATOM 1587 N N . GLN A 1 196 ? -11.633 -9.477 -4.508 1 94.44 196 GLN A N 1
ATOM 1588 C CA . GLN A 1 196 ? -12.5 -8.828 -5.48 1 94.44 196 GLN A CA 1
ATOM 1589 C C . GLN A 1 196 ? -11.805 -8.672 -6.828 1 94.44 196 GLN A C 1
ATOM 1591 O O . GLN A 1 196 ? -12.414 -8.859 -7.879 1 94.44 196 GLN A O 1
ATOM 1596 N N . SER A 1 197 ? -10.523 -8.297 -6.758 1 94.31 197 SER A N 1
ATOM 1597 C CA . SER A 1 197 ? -9.742 -8.164 -7.984 1 94.31 197 SER A CA 1
ATOM 1598 C C . SER A 1 197 ? -9.57 -9.508 -8.68 1 94.31 197 SER A C 1
ATOM 1600 O O . SER A 1 197 ? -9.586 -9.586 -9.906 1 94.31 197 SER A O 1
ATOM 1602 N N . SER A 1 198 ? -9.438 -10.523 -7.863 1 96.31 198 SER A N 1
ATOM 1603 C CA . SER A 1 198 ? -9.336 -11.875 -8.406 1 96.31 198 SER A CA 1
ATOM 1604 C C . SER A 1 198 ? -10.617 -12.281 -9.125 1 96.31 198 SER A C 1
ATOM 1606 O O . SER A 1 198 ? -10.562 -12.898 -10.195 1 96.31 198 SER A O 1
ATOM 1608 N N . ILE A 1 199 ? -11.719 -11.93 -8.602 1 96.12 199 ILE A N 1
ATOM 1609 C CA . ILE A 1 199 ? -13.008 -12.211 -9.211 1 96.12 199 ILE A CA 1
ATOM 1610 C C . ILE A 1 199 ? -13.148 -11.422 -10.508 1 96.12 199 ILE A C 1
ATOM 1612 O O . ILE A 1 199 ? -13.617 -11.953 -11.523 1 96.12 199 ILE A O 1
ATOM 1616 N N . SER A 1 200 ? -12.727 -10.156 -10.445 1 95.31 200 SER A N 1
ATOM 1617 C CA . SER A 1 200 ? -12.75 -9.328 -11.656 1 95.31 200 SER A CA 1
ATOM 1618 C C . SER A 1 200 ? -11.891 -9.938 -12.758 1 95.31 200 SER A C 1
ATOM 1620 O O . SER A 1 200 ? -12.273 -9.914 -13.93 1 95.31 200 SER A O 1
ATOM 1622 N N . PHE A 1 201 ? -10.781 -10.422 -12.336 1 97.25 201 PHE A N 1
ATOM 1623 C CA . PHE A 1 201 ? -9.906 -11.078 -13.305 1 97.25 201 PHE A CA 1
ATOM 1624 C C . PHE A 1 201 ? -10.617 -12.258 -13.961 1 97.25 201 PHE A C 1
ATOM 1626 O O . PHE A 1 201 ? -10.617 -12.383 -15.188 1 97.25 201 PHE A O 1
ATOM 1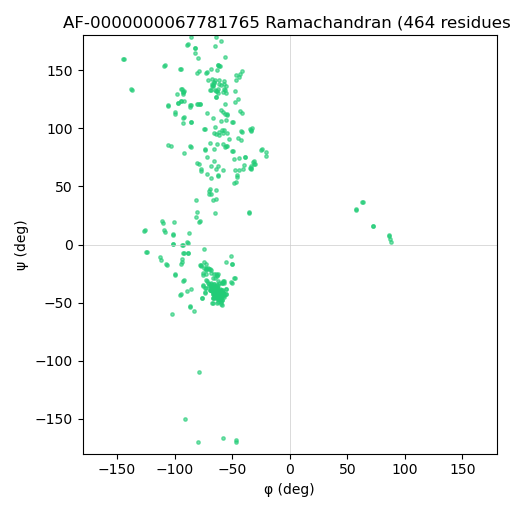633 N N . ALA A 1 202 ? -11.172 -13.117 -13.094 1 96.69 202 ALA A N 1
ATOM 1634 C CA . ALA A 1 202 ? -11.859 -14.305 -13.594 1 96.69 202 ALA A CA 1
ATOM 1635 C C . ALA A 1 202 ? -12.961 -13.922 -14.586 1 96.69 202 ALA A C 1
ATOM 1637 O O . ALA A 1 202 ? -13.094 -14.547 -15.641 1 96.69 202 ALA A O 1
ATOM 1638 N N . ASN A 1 203 ? -13.695 -12.852 -14.211 1 96.62 203 ASN A N 1
ATOM 1639 C CA . ASN A 1 203 ? -14.773 -12.375 -15.07 1 96.62 203 ASN A CA 1
ATOM 1640 C C . ASN A 1 203 ? -14.234 -11.844 -16.391 1 96.62 203 ASN A C 1
ATOM 1642 O O . ASN A 1 203 ? -14.781 -12.141 -17.453 1 96.62 203 ASN A O 1
ATOM 1646 N N . ALA A 1 204 ? -13.172 -11.055 -16.328 1 96.69 204 ALA A N 1
ATOM 1647 C CA . ALA A 1 204 ? -12.562 -10.492 -17.531 1 96.69 204 ALA A CA 1
ATOM 1648 C C . ALA A 1 204 ? -12.016 -11.586 -18.438 1 96.69 204 ALA A C 1
ATOM 1650 O O . ALA A 1 204 ? -12.164 -11.523 -19.672 1 96.69 204 ALA A O 1
ATOM 1651 N N . LEU A 1 205 ? -11.383 -12.562 -17.844 1 95.88 205 LEU A N 1
ATOM 1652 C CA . LEU A 1 205 ? -10.82 -13.68 -18.594 1 95.88 205 LEU A CA 1
ATOM 1653 C C . LEU A 1 205 ? -11.914 -14.461 -19.312 1 95.88 205 LEU A C 1
ATOM 1655 O O . LEU A 1 205 ? -11.758 -14.82 -20.484 1 95.88 205 LEU A O 1
ATOM 1659 N N . GLN A 1 206 ? -13.016 -14.734 -18.609 1 94.75 206 GLN A N 1
ATOM 1660 C CA . GLN A 1 206 ? -14.141 -15.492 -19.156 1 94.75 206 GLN A CA 1
ATOM 1661 C C . GLN A 1 206 ? -14.711 -14.805 -20.391 1 94.75 206 GLN A C 1
ATOM 1663 O O . GLN A 1 206 ? -15.156 -15.469 -21.328 1 94.75 206 GLN A O 1
ATOM 1668 N N . HIS A 1 207 ? -14.68 -13.523 -20.438 1 95.62 207 HIS A N 1
ATOM 1669 C CA . HIS A 1 207 ? -15.234 -12.75 -21.531 1 95.62 207 HIS A CA 1
ATOM 1670 C C . HIS A 1 207 ? -14.141 -12.273 -22.484 1 95.62 207 HIS A C 1
ATOM 1672 O O . HIS A 1 207 ? -14.383 -11.445 -23.359 1 95.62 207 HIS A O 1
ATOM 1678 N N . ARG A 1 208 ? -12.969 -12.758 -22.266 1 94.5 208 ARG A N 1
ATOM 1679 C CA . ARG A 1 208 ? -11.805 -12.5 -23.094 1 94.5 208 ARG A CA 1
ATOM 1680 C C . ARG A 1 208 ? -11.516 -11.008 -23.188 1 94.5 208 ARG A C 1
ATOM 1682 O O . ARG A 1 208 ? -11.188 -10.5 -24.266 1 94.5 208 ARG A O 1
ATOM 1689 N N . LYS A 1 209 ? -11.836 -10.289 -22.188 1 96 209 LYS A N 1
ATOM 1690 C CA . LYS A 1 209 ? -11.461 -8.883 -22.062 1 96 209 LYS A CA 1
ATOM 1691 C C . LYS A 1 209 ? -10.078 -8.734 -21.438 1 96 209 LYS A C 1
ATOM 1693 O O . LYS A 1 209 ? -9.961 -8.398 -20.266 1 96 209 LYS A O 1
ATOM 1698 N N . TYR A 1 210 ? -9.062 -8.828 -22.281 1 94.56 210 TYR A N 1
ATOM 1699 C CA . TYR A 1 210 ? -7.699 -8.992 -21.781 1 94.56 210 TYR A CA 1
ATOM 1700 C C . TYR A 1 210 ? -7.184 -7.695 -21.172 1 94.56 210 TYR A C 1
ATOM 1702 O O . TYR A 1 210 ? -6.398 -7.723 -20.219 1 94.56 210 TYR A O 1
ATOM 1710 N N . GLU A 1 211 ? -7.641 -6.598 -21.672 1 90.44 211 GLU A N 1
ATOM 1711 C CA . GLU A 1 211 ? -7.23 -5.332 -21.062 1 90.44 211 GLU A CA 1
ATOM 1712 C C . GLU A 1 211 ? -7.719 -5.223 -19.625 1 90.44 211 GLU A C 1
ATOM 1714 O O . GLU A 1 211 ? -6.969 -4.809 -18.734 1 90.44 211 GLU A O 1
ATOM 1719 N N . GLU A 1 212 ? -8.992 -5.598 -19.469 1 92.06 212 GLU A N 1
ATOM 1720 C CA . GLU A 1 212 ? -9.562 -5.59 -18.125 1 92.06 212 GLU A CA 1
ATOM 1721 C C . GLU A 1 212 ? -8.883 -6.625 -17.234 1 92.06 212 GLU A C 1
ATOM 1723 O O . GLU A 1 212 ? -8.703 -6.398 -16.031 1 92.06 212 GLU A O 1
ATOM 1728 N N . ALA A 1 213 ? -8.492 -7.758 -17.859 1 95 213 ALA A N 1
ATOM 1729 C CA . AL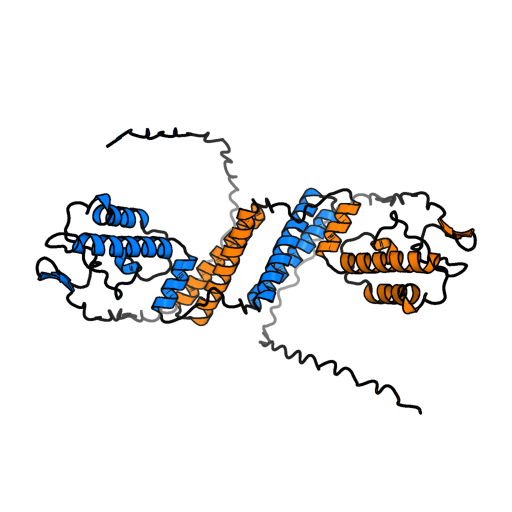A A 1 213 ? -7.801 -8.805 -17.109 1 95 213 ALA A CA 1
ATOM 1730 C C . ALA A 1 213 ? -6.434 -8.32 -16.625 1 95 213 ALA A C 1
ATOM 1732 O O . ALA A 1 213 ? -6.047 -8.578 -15.484 1 95 213 ALA A O 1
ATOM 1733 N N . VAL A 1 214 ? -5.797 -7.609 -17.5 1 92.56 214 VAL A N 1
ATOM 1734 C CA . VAL A 1 214 ? -4.496 -7.055 -17.141 1 92.56 214 VAL A CA 1
ATOM 1735 C C . VAL A 1 214 ? -4.66 -6.043 -16 1 92.56 214 VAL A C 1
ATOM 1737 O O . VAL A 1 214 ? -3.898 -6.062 -15.039 1 92.56 214 VAL A O 1
ATOM 1740 N N . ALA A 1 215 ? -5.699 -5.195 -16.141 1 89.56 215 ALA A N 1
ATOM 1741 C CA . ALA A 1 215 ? -5.969 -4.207 -15.094 1 89.56 215 ALA A CA 1
ATOM 1742 C C . ALA A 1 215 ? -6.258 -4.887 -13.758 1 89.56 215 ALA A C 1
ATOM 1744 O O . ALA A 1 215 ? -5.812 -4.414 -12.703 1 89.56 215 ALA A O 1
ATOM 1745 N N . ALA A 1 216 ? -6.977 -6.008 -13.805 1 92.81 216 ALA A N 1
ATOM 1746 C CA . ALA A 1 216 ? -7.289 -6.754 -12.594 1 92.81 216 ALA A CA 1
ATOM 1747 C C . ALA A 1 216 ? -6.027 -7.328 -11.953 1 92.81 216 ALA A C 1
ATOM 1749 O O . ALA A 1 216 ? -5.871 -7.293 -10.734 1 92.81 216 ALA A O 1
ATOM 1750 N N . THR A 1 217 ? -5.082 -7.797 -12.781 1 93.31 217 THR A N 1
ATOM 1751 C CA . THR A 1 217 ? -3.842 -8.352 -12.25 1 93.31 217 THR A CA 1
ATOM 1752 C C . THR A 1 217 ? -2.994 -7.258 -11.609 1 93.31 217 THR A C 1
ATOM 1754 O O . THR A 1 217 ? -2.301 -7.504 -10.625 1 93.31 217 THR A O 1
ATOM 1757 N N . GLN A 1 218 ? -3.055 -6.102 -12.141 1 89.56 218 GLN A N 1
ATOM 1758 C CA . GLN A 1 218 ? -2.33 -4.98 -11.555 1 89.56 218 GLN A CA 1
ATOM 1759 C C . GLN A 1 218 ? -2.881 -4.629 -10.18 1 89.56 218 GLN A C 1
ATOM 1761 O O . GLN A 1 218 ? -2.117 -4.383 -9.242 1 89.56 218 GLN A O 1
ATOM 1766 N N . ARG A 1 219 ? -4.184 -4.668 -10.094 1 89.38 219 ARG A N 1
ATOM 1767 C CA . ARG A 1 219 ? -4.816 -4.418 -8.805 1 89.38 219 ARG A CA 1
ATOM 1768 C C . ARG A 1 219 ? -4.473 -5.516 -7.805 1 89.38 219 ARG A C 1
ATOM 1770 O O . ARG A 1 219 ? -4.191 -5.234 -6.637 1 89.38 219 ARG A O 1
ATOM 1777 N N . MET A 1 220 ? -4.469 -6.734 -8.281 1 92.31 220 MET A N 1
ATOM 1778 C CA . MET A 1 220 ? -4.09 -7.855 -7.426 1 92.31 220 MET A CA 1
ATOM 1779 C C . MET A 1 220 ? -2.662 -7.688 -6.91 1 92.31 220 MET A C 1
ATOM 1781 O O . MET A 1 220 ? -2.387 -7.938 -5.738 1 92.31 220 MET A O 1
ATOM 1785 N N . THR A 1 221 ? -1.797 -7.336 -7.816 1 90.19 221 THR A N 1
ATOM 1786 C CA . THR A 1 221 ? -0.4 -7.133 -7.449 1 90.19 221 THR A CA 1
ATOM 1787 C C . THR A 1 221 ? -0.274 -6.07 -6.363 1 90.19 221 THR A C 1
ATOM 1789 O O . THR A 1 221 ? 0.44 -6.266 -5.375 1 90.19 221 THR A O 1
ATOM 1792 N N . TYR A 1 222 ? -1.089 -5.02 -6.578 1 87.5 222 TYR A N 1
ATOM 1793 C CA . TYR A 1 222 ? -1.072 -3.926 -5.613 1 87.5 222 TYR A CA 1
ATOM 1794 C C . TYR A 1 222 ? -1.526 -4.402 -4.238 1 87.5 222 TYR A C 1
ATOM 1796 O O . TYR A 1 222 ? -0.856 -4.152 -3.234 1 87.5 222 TYR A O 1
ATOM 1804 N N . TYR A 1 223 ? -2.57 -5.055 -4.176 1 89.44 223 TYR A N 1
ATOM 1805 C CA . TYR A 1 223 ? -3.146 -5.461 -2.898 1 89.44 223 TYR A CA 1
ATOM 1806 C C . TYR A 1 223 ? -2.303 -6.547 -2.24 1 89.44 223 TYR A C 1
ATOM 1808 O O . TYR A 1 223 ? -2.203 -6.609 -1.014 1 89.44 223 TYR A O 1
ATOM 1816 N N . LYS A 1 224 ? -1.709 -7.383 -3.076 1 89.69 224 LYS A N 1
ATOM 1817 C CA . LYS A 1 224 ? -0.812 -8.391 -2.52 1 89.69 224 LYS A CA 1
ATOM 1818 C C . LYS A 1 224 ? 0.387 -7.742 -1.833 1 89.69 224 LYS A C 1
ATOM 1820 O O . LYS A 1 224 ? 0.744 -8.117 -0.713 1 89.69 224 LYS A O 1
ATOM 1825 N N . ARG A 1 225 ? 0.931 -6.781 -2.5 1 85.06 225 ARG A N 1
ATOM 1826 C CA . ARG A 1 225 ? 2.064 -6.059 -1.934 1 85.06 225 ARG A CA 1
ATOM 1827 C C . ARG A 1 225 ? 1.659 -5.316 -0.664 1 85.06 225 ARG A C 1
ATOM 1829 O O . ARG A 1 225 ? 2.408 -5.297 0.314 1 85.06 225 ARG A O 1
ATOM 1836 N N . ALA A 1 226 ? 0.461 -4.699 -0.854 1 83.38 226 ALA A N 1
ATOM 1837 C CA . ALA A 1 226 ? -0.062 -3.986 0.307 1 83.38 226 ALA A CA 1
ATOM 1838 C C . ALA A 1 226 ? -0.223 -4.922 1.501 1 83.38 226 ALA A C 1
ATOM 1840 O O . ALA A 1 226 ? 0.12 -4.562 2.629 1 83.38 226 ALA A O 1
ATOM 1841 N N . ASN A 1 227 ? -0.723 -6.102 1.277 1 82.69 227 ASN A N 1
ATOM 1842 C CA . ASN A 1 227 ? -0.896 -7.094 2.33 1 82.69 227 ASN A CA 1
ATOM 1843 C C . ASN A 1 227 ? 0.442 -7.508 2.936 1 82.69 227 ASN A C 1
ATOM 1845 O O . ASN A 1 227 ? 0.561 -7.648 4.152 1 82.69 227 ASN A O 1
ATOM 1849 N N . GLU A 1 228 ? 1.363 -7.691 2.09 1 81.62 228 GLU A N 1
ATOM 1850 C CA . GLU A 1 228 ? 2.689 -8.086 2.555 1 81.62 228 GLU A CA 1
ATOM 1851 C C . GLU A 1 228 ? 3.32 -7 3.418 1 81.62 228 GLU A C 1
ATOM 1853 O O . GLU A 1 228 ? 4 -7.297 4.402 1 81.62 228 GLU A O 1
ATOM 1858 N N . GLU A 1 229 ? 3.062 -5.781 3.027 1 76.81 229 GLU A N 1
ATOM 1859 C CA . GLU A 1 229 ? 3.602 -4.66 3.793 1 76.81 229 GLU A CA 1
ATOM 1860 C C . GLU A 1 229 ? 2.953 -4.574 5.172 1 76.81 229 GLU A C 1
ATOM 1862 O O . GLU A 1 229 ? 3.617 -4.242 6.156 1 76.81 229 GLU A O 1
ATOM 1867 N N . ILE A 1 230 ? 1.646 -4.891 5.168 1 75.44 230 ILE A N 1
ATOM 1868 C CA . ILE A 1 230 ? 0.914 -4.836 6.43 1 75.44 230 ILE A CA 1
ATOM 1869 C C . ILE A 1 230 ? 1.398 -5.949 7.355 1 75.44 230 ILE A C 1
ATOM 1871 O O . ILE A 1 230 ? 1.599 -5.727 8.555 1 75.44 230 ILE A O 1
ATOM 1875 N N . VAL A 1 231 ? 1.665 -7.141 6.801 1 71.19 231 VAL A N 1
ATOM 1876 C CA . VAL A 1 231 ? 2.047 -8.305 7.594 1 71.19 231 VAL A CA 1
ATOM 1877 C C . VAL A 1 231 ? 3.48 -8.141 8.094 1 71.19 231 VAL A C 1
ATOM 1879 O O . VAL A 1 231 ? 3.805 -8.547 9.211 1 71.19 231 VAL A O 1
ATOM 1882 N N . LYS A 1 232 ? 4.371 -7.637 7.242 1 68.56 232 LYS A N 1
ATOM 1883 C CA . LYS A 1 232 ? 5.742 -7.375 7.676 1 68.56 232 LYS A CA 1
ATOM 1884 C C . LYS A 1 232 ? 5.77 -6.414 8.859 1 68.56 232 LYS A C 1
ATOM 1886 O O . LYS A 1 232 ? 6.656 -6.496 9.711 1 68.56 232 LYS A O 1
ATOM 1891 N N . LYS A 1 233 ? 4.848 -5.559 8.898 1 57.56 233 LYS A N 1
ATOM 1892 C CA . LYS A 1 233 ? 4.801 -4.598 10 1 57.56 233 LYS A CA 1
ATOM 1893 C C . LYS A 1 233 ? 4.016 -5.156 11.18 1 57.56 233 LYS A C 1
ATOM 1895 O O . LYS A 1 233 ? 3.941 -4.523 12.234 1 57.56 233 LYS A O 1
ATOM 1900 N N . LEU A 1 234 ? 3.357 -6.32 11.047 1 52.53 234 LEU A N 1
ATOM 1901 C CA . LEU A 1 234 ? 2.791 -7.062 12.164 1 52.53 234 LEU A CA 1
ATOM 1902 C C . LEU A 1 234 ? 3.863 -7.887 12.867 1 52.53 234 LEU A C 1
ATOM 1904 O O . LEU A 1 234 ? 4.961 -7.387 13.141 1 52.53 234 LEU A O 1
ATOM 1908 N N . MET B 1 1 ? 30.578 -50.156 16.469 1 23.25 1 MET B N 1
ATOM 1909 C CA . MET B 1 1 ? 29.641 -50 17.562 1 23.25 1 MET B CA 1
ATOM 1910 C C . MET B 1 1 ? 28.547 -49 17.219 1 23.25 1 MET B C 1
ATOM 1912 O O . MET B 1 1 ? 28.828 -47.938 16.688 1 23.25 1 MET B O 1
ATOM 1916 N N . TRP B 1 2 ? 27.172 -49.344 17.406 1 24.67 2 TRP B N 1
ATOM 1917 C CA . TRP B 1 2 ? 25.906 -49.094 16.734 1 24.67 2 TRP B CA 1
ATOM 1918 C C . TRP B 1 2 ? 25.344 -47.719 17.125 1 24.67 2 TRP B C 1
ATOM 1920 O O . TRP B 1 2 ? 24.672 -47.594 18.156 1 24.67 2 TRP B O 1
ATOM 1930 N N . THR B 1 3 ? 26.141 -46.562 17.312 1 28.27 3 THR B N 1
ATOM 1931 C CA . THR B 1 3 ? 25.656 -45.375 17.969 1 28.27 3 THR B CA 1
ATOM 1932 C C . THR B 1 3 ? 24.547 -44.719 17.156 1 28.27 3 THR B C 1
ATOM 1934 O O . THR B 1 3 ? 24.797 -44.188 16.062 1 28.27 3 THR B O 1
ATOM 1937 N N . LYS B 1 4 ? 23.25 -45.281 17.328 1 27.52 4 LYS B N 1
ATOM 1938 C CA . LYS B 1 4 ? 21.969 -45.031 16.672 1 27.52 4 LYS B CA 1
ATOM 1939 C C . LYS B 1 4 ? 21.547 -43.594 16.781 1 27.52 4 LYS B C 1
ATOM 1941 O O . LYS B 1 4 ? 21.812 -42.938 17.797 1 27.52 4 LYS B O 1
ATOM 1946 N N . LYS B 1 5 ? 21.094 -42.969 15.664 1 26.3 5 LYS B N 1
ATOM 1947 C CA . LYS B 1 5 ? 20.578 -41.719 15.055 1 26.3 5 LYS B CA 1
ATOM 1948 C C . LYS B 1 5 ? 19.25 -41.312 15.664 1 26.3 5 LYS B C 1
ATOM 1950 O O . LYS B 1 5 ? 18.203 -41.938 15.375 1 26.3 5 LYS B O 1
ATOM 1955 N N . LEU B 1 6 ? 19.203 -40.938 17.031 1 24.56 6 LEU B N 1
ATOM 1956 C CA . LEU B 1 6 ? 17.984 -40.5 17.719 1 24.56 6 LEU B CA 1
ATOM 1957 C C . LEU B 1 6 ? 17.281 -39.406 16.922 1 24.56 6 LEU B C 1
ATOM 1959 O O . LEU B 1 6 ? 17.875 -38.375 16.625 1 24.56 6 LEU B O 1
ATOM 1963 N N . ARG B 1 7 ? 16.172 -39.781 16.281 1 26.22 7 ARG B N 1
ATOM 1964 C CA . ARG B 1 7 ? 15.117 -39.25 15.422 1 26.22 7 ARG B CA 1
ATOM 1965 C C . ARG B 1 7 ? 14.297 -38.188 16.172 1 26.22 7 ARG B C 1
ATOM 1967 O O . ARG B 1 7 ? 13.375 -38.531 16.922 1 26.22 7 ARG B O 1
ATOM 1974 N N . THR B 1 8 ? 14.922 -37.156 16.922 1 25.83 8 THR B N 1
ATOM 1975 C CA . THR B 1 8 ? 14.094 -36.344 17.797 1 25.83 8 THR B CA 1
ATOM 1976 C C . THR B 1 8 ? 12.938 -35.719 17.031 1 25.83 8 THR B C 1
ATOM 1978 O O . THR B 1 8 ? 13.07 -35.406 15.836 1 25.83 8 THR B O 1
ATOM 1981 N N . LEU B 1 9 ? 11.711 -35.812 17.484 1 27.55 9 LEU B N 1
ATOM 1982 C CA . LEU B 1 9 ? 10.273 -35.625 17.359 1 27.55 9 LEU B CA 1
ATOM 1983 C C . LEU B 1 9 ? 9.93 -34.156 17.219 1 27.55 9 LEU B C 1
ATOM 1985 O O . LEU B 1 9 ? 10.281 -33.344 18.078 1 27.55 9 LEU B O 1
ATOM 1989 N N . THR B 1 10 ? 9.805 -33.688 15.883 1 25.95 10 THR B N 1
ATOM 1990 C CA . THR B 1 10 ? 9.406 -32.344 15.461 1 25.95 10 THR B CA 1
ATOM 1991 C C . THR B 1 10 ? 8.039 -31.969 16.031 1 25.95 10 THR B C 1
ATOM 1993 O O . THR B 1 10 ? 7.09 -32.75 15.93 1 25.95 10 THR B O 1
ATOM 1996 N N . SER B 1 11 ? 7.891 -31.234 17.109 1 26.95 11 SER B N 1
ATOM 1997 C CA . SER B 1 11 ? 6.855 -30.672 17.969 1 26.95 11 SER B CA 1
ATOM 1998 C C . SER B 1 11 ? 5.906 -29.781 17.172 1 26.95 11 SER B C 1
ATOM 2000 O O . SER B 1 11 ? 6.301 -28.703 16.703 1 26.95 11 SER B O 1
ATOM 2002 N N . PHE B 1 12 ? 5.082 -30.266 16.156 1 27.41 12 PHE B N 1
ATOM 2003 C CA . PHE B 1 12 ? 4.266 -29.312 15.406 1 27.41 12 PHE B CA 1
ATOM 2004 C C . PHE B 1 12 ? 3.236 -28.656 16.312 1 27.41 12 PHE B C 1
ATOM 2006 O O . PHE B 1 12 ? 2.471 -29.344 17 1 27.41 12 PHE B O 1
ATOM 2013 N N . PRO B 1 13 ? 3.498 -27.391 16.766 1 25.47 13 PRO B N 1
ATOM 2014 C CA . PRO B 1 13 ? 2.648 -26.719 17.75 1 25.47 13 PRO B CA 1
ATOM 2015 C C . PRO B 1 13 ? 1.195 -26.609 17.281 1 25.47 13 PRO B C 1
ATOM 2017 O O . PRO B 1 13 ? 0.917 -26.656 16.094 1 25.47 13 PRO B O 1
ATOM 2020 N N . VAL B 1 14 ? 0.242 -26.844 18.172 1 26.03 14 VAL B N 1
ATOM 2021 C CA . VAL B 1 14 ? -1.193 -26.812 18.422 1 26.03 14 VAL B CA 1
ATOM 2022 C C . VAL B 1 14 ? -1.743 -25.422 18.125 1 26.03 14 VAL B C 1
ATOM 2024 O O . VAL B 1 14 ? -1.373 -24.438 18.781 1 26.03 14 VAL B O 1
ATOM 2027 N N . ALA B 1 15 ? -2.057 -25.188 16.797 1 23.75 15 ALA B N 1
ATOM 2028 C CA . ALA B 1 15 ? -2.723 -23.984 16.312 1 23.75 15 ALA B CA 1
ATOM 2029 C C . ALA B 1 15 ? -4.008 -23.719 17.094 1 23.75 15 ALA B C 1
ATOM 2031 O O . ALA B 1 15 ? -4.953 -24.5 17.031 1 23.75 15 ALA B O 1
ATOM 2032 N N . LEU B 1 16 ? -4.035 -23 18.141 1 22.11 16 LEU B N 1
ATOM 2033 C CA . LEU B 1 16 ? -5.07 -22.656 19.109 1 22.11 16 LEU B CA 1
ATOM 2034 C C . LEU B 1 16 ? -6.121 -21.75 18.469 1 22.11 16 LEU B C 1
ATOM 2036 O O . LEU B 1 16 ? -5.965 -20.531 18.453 1 22.11 16 LEU B O 1
ATOM 2040 N N . LEU B 1 17 ? -6.621 -22.094 17.266 1 19.72 17 LEU B N 1
ATOM 2041 C CA . LEU B 1 17 ? -7.477 -21.062 16.688 1 19.72 17 LEU B CA 1
ATOM 2042 C C . LEU B 1 17 ? -8.688 -20.797 17.578 1 19.72 17 LEU B C 1
ATOM 2044 O O . LEU B 1 17 ? -9.516 -21.688 17.781 1 19.72 17 LEU B O 1
ATOM 2048 N N . ARG B 1 18 ? -8.617 -19.828 18.375 1 20.95 18 ARG B N 1
ATOM 2049 C CA . ARG B 1 18 ? -9.57 -19.453 19.406 1 20.95 18 ARG B CA 1
ATOM 2050 C C . ARG B 1 18 ? -10.812 -18.812 18.797 1 20.95 18 ARG B C 1
ATOM 2052 O O . ARG B 1 18 ? -11.734 -18.422 19.531 1 20.95 18 ARG B O 1
ATOM 2059 N N . ARG B 1 19 ? -10.945 -18.547 17.375 1 20.7 19 ARG B N 1
ATOM 2060 C CA . ARG B 1 19 ? -11.711 -17.312 17.25 1 20.7 19 ARG B CA 1
ATOM 2061 C C . ARG B 1 19 ? -13.055 -17.422 17.969 1 20.7 19 ARG B C 1
ATOM 2063 O O . ARG B 1 19 ? -13.602 -18.516 18.094 1 20.7 19 ARG B O 1
ATOM 2070 N N . GLU B 1 20 ? -13.641 -16.219 18.25 1 20.72 20 GLU B N 1
ATOM 2071 C CA . GLU B 1 20 ? -14.531 -15.484 19.141 1 20.72 20 GLU B CA 1
ATOM 2072 C C . GLU B 1 20 ? -15.992 -15.688 18.75 1 20.72 20 GLU B C 1
ATOM 2074 O O . GLU B 1 20 ? -16.859 -15.867 19.609 1 20.72 20 GLU B O 1
ATOM 2079 N N . ILE B 1 21 ? -16.562 -15.414 17.5 1 21.5 21 ILE B N 1
ATOM 2080 C CA . ILE B 1 21 ? -17.531 -14.328 17.438 1 21.5 21 ILE B CA 1
ATOM 2081 C C . ILE B 1 21 ? -18.891 -14.82 17.938 1 21.5 21 ILE B C 1
ATOM 2083 O O . ILE B 1 21 ? -19.266 -15.969 17.719 1 21.5 21 ILE B O 1
ATOM 2087 N N . THR B 1 22 ? -19.703 -13.742 18.297 1 20.03 22 THR B N 1
ATOM 2088 C CA . THR B 1 22 ? -20.766 -13.312 19.188 1 20.03 22 THR B CA 1
ATOM 2089 C C . THR B 1 22 ? -22.125 -13.812 18.703 1 20.03 22 THR B C 1
ATOM 2091 O O . THR B 1 22 ? -22.844 -14.492 19.438 1 20.03 22 THR B O 1
ATOM 2094 N N . THR B 1 23 ? -22.953 -12.812 18.203 1 21.56 23 THR B N 1
ATOM 2095 C CA . THR B 1 23 ? -24.188 -12.305 18.797 1 21.56 23 THR B CA 1
ATOM 2096 C C . THR B 1 23 ? -25.391 -13.086 18.281 1 21.56 23 THR B C 1
ATOM 2098 O O . THR B 1 23 ? -25.297 -13.836 17.312 1 21.56 23 THR B O 1
ATOM 2101 N N . PHE B 1 24 ? -26.641 -12.211 18.25 1 21.66 24 PHE B N 1
ATOM 2102 C CA . PHE B 1 24 ? -27.969 -12.188 18.828 1 21.66 24 PHE B CA 1
ATOM 2103 C C . PHE B 1 24 ? -29 -12.75 17.844 1 21.66 24 PHE B C 1
ATOM 2105 O O . PHE B 1 24 ? -28.875 -12.547 16.641 1 21.66 24 PHE B O 1
ATOM 2112 N N . SER B 1 25 ? -29.766 -13.648 18.344 1 22.91 25 SER B N 1
ATOM 2113 C CA . SER B 1 25 ? -30.797 -14.523 17.812 1 22.91 25 SER B CA 1
ATOM 2114 C C . SER B 1 25 ? -32.031 -13.727 17.391 1 22.91 25 SER B C 1
ATOM 2116 O O . SER B 1 25 ? -32.812 -13.289 18.234 1 22.91 25 SER B O 1
ATOM 2118 N N . VAL B 1 26 ? -31.734 -12.734 16.438 1 20.36 26 VAL B N 1
ATOM 2119 C CA . VAL B 1 26 ? -32.938 -11.938 16.203 1 20.36 26 VAL B CA 1
ATOM 2120 C C . VAL B 1 26 ? -34.094 -12.844 15.766 1 20.36 26 VAL B C 1
ATOM 2122 O O . VAL B 1 26 ? -33.938 -13.641 14.836 1 20.36 26 VAL B O 1
ATOM 2125 N N . SER B 1 27 ? -35.125 -12.758 16.578 1 18.98 27 SER B N 1
ATOM 2126 C CA . SER B 1 27 ? -36.312 -13.602 16.625 1 18.98 27 SER B CA 1
ATOM 2127 C C . SER B 1 27 ? -37.25 -13.328 15.43 1 18.98 27 SER B C 1
ATOM 2129 O O . SER B 1 27 ? -38.062 -14.18 15.062 1 18.98 27 SER B O 1
ATOM 2131 N N . PRO B 1 28 ? -37.156 -12.016 14.844 1 20.12 28 PRO B N 1
ATOM 2132 C CA . PRO B 1 28 ? -38.562 -11.602 14.781 1 20.12 28 PRO B CA 1
ATOM 2133 C C . PRO B 1 28 ? -39.406 -12.477 13.852 1 20.12 28 PRO B C 1
ATOM 2135 O O . PRO B 1 28 ? -38.844 -13.164 12.992 1 20.12 28 PRO B O 1
ATOM 2138 N N . SER B 1 29 ? -40.781 -12.055 13.859 1 18.88 29 SER B N 1
ATOM 2139 C CA . SER B 1 29 ? -42.156 -12.531 13.727 1 18.88 29 SER B CA 1
ATOM 2140 C C . SER B 1 29 ? -42.531 -12.727 12.266 1 18.88 29 SER B C 1
ATOM 2142 O O . SER B 1 29 ? -41.875 -12.188 11.367 1 18.88 29 SER B O 1
ATOM 2144 N N . GLN B 1 30 ? -43.875 -12.953 12.07 1 18.38 30 GLN B N 1
ATOM 2145 C CA . GLN B 1 30 ? -44.75 -13.891 11.359 1 18.38 30 GLN B CA 1
ATOM 2146 C C . GLN B 1 30 ? -45.125 -13.344 9.992 1 18.38 30 GLN B C 1
ATOM 2148 O O . GLN B 1 30 ? -45.625 -14.086 9.141 1 18.38 30 GLN B O 1
ATOM 2153 N N . LEU B 1 31 ? -44.875 -11.992 9.648 1 19.75 31 LEU B N 1
ATOM 2154 C CA . LEU B 1 31 ? -46.125 -11.516 9.055 1 19.75 31 LEU B CA 1
ATOM 2155 C C . LEU B 1 31 ? -46.375 -12.211 7.719 1 19.75 31 LEU B C 1
ATOM 2157 O O . LEU B 1 31 ? -45.438 -12.531 6.984 1 19.75 31 LEU B O 1
ATOM 2161 N N . HIS B 1 32 ? -47.656 -12.492 7.496 1 20.55 32 HIS B N 1
ATOM 2162 C CA . HIS B 1 32 ? -48.5 -13.383 6.688 1 20.55 32 HIS B CA 1
ATOM 2163 C C . HIS B 1 32 ? -48.594 -12.867 5.258 1 20.55 32 HIS B C 1
ATOM 2165 O O . HIS B 1 32 ? -49.25 -13.508 4.418 1 20.55 32 HIS B O 1
ATOM 2171 N N . PHE B 1 33 ? -47.719 -12.031 4.75 1 20.55 33 PHE B N 1
ATOM 2172 C CA . PHE B 1 33 ? -48.469 -11.367 3.695 1 20.55 33 PHE B CA 1
ATOM 2173 C C . PHE B 1 33 ? -48.938 -12.367 2.65 1 20.55 33 PHE B C 1
ATOM 2175 O O . PHE B 1 33 ? -48.25 -13.352 2.369 1 20.55 33 PHE B O 1
ATOM 2182 N N . PRO B 1 34 ? -50.156 -12.039 2.256 1 20.88 34 PRO B N 1
ATOM 2183 C CA . PRO B 1 34 ? -51.094 -12.844 1.437 1 20.88 34 PRO B CA 1
ATOM 2184 C C . PRO B 1 34 ? -50.531 -13.109 0.034 1 20.88 34 PRO B C 1
ATOM 2186 O O . PRO B 1 34 ? -49.688 -12.359 -0.455 1 20.88 34 PRO B O 1
ATOM 2189 N N . VAL B 1 35 ? -50.938 -14.273 -0.557 1 20.5 35 VAL B N 1
ATOM 2190 C CA . VAL B 1 35 ? -50.594 -15.219 -1.612 1 20.5 35 VAL B CA 1
ATOM 2191 C C . VAL B 1 35 ? -51.031 -14.664 -2.967 1 20.5 35 VAL B C 1
ATOM 2193 O O . VAL B 1 35 ? -50.812 -15.289 -4.004 1 20.5 35 VAL B O 1
ATOM 2196 N N . SER B 1 36 ? -51.281 -13.219 -3.051 1 18.97 36 SER B N 1
ATOM 2197 C CA . SER B 1 36 ? -52.281 -13.219 -4.113 1 18.97 36 SER B CA 1
ATOM 2198 C C . SER B 1 36 ? -51.75 -13.859 -5.387 1 18.97 36 SER B C 1
ATOM 2200 O O . SER B 1 36 ? -50.531 -13.984 -5.555 1 18.97 36 SER B O 1
ATOM 2202 N N . SER B 1 37 ? -52.594 -13.602 -6.543 1 20 37 SER B N 1
ATOM 2203 C CA . SER B 1 37 ? -53.219 -14.32 -7.648 1 20 37 SER B CA 1
ATOM 2204 C C . SER B 1 37 ? -52.25 -14.461 -8.828 1 20 37 SER B C 1
ATOM 2206 O O . SER B 1 37 ? -51.25 -13.75 -8.906 1 20 37 SER B O 1
ATOM 2208 N N . SER B 1 38 ? -52.781 -15.156 -9.867 1 21.86 38 SER B N 1
ATOM 2209 C CA . SER B 1 38 ? -52.5 -16.156 -10.891 1 21.86 38 SER B CA 1
ATOM 2210 C C . SER B 1 38 ? -51.938 -15.516 -12.156 1 21.86 38 SER B C 1
ATOM 2212 O O . SER B 1 38 ? -51.625 -16.203 -13.125 1 21.86 38 SER B O 1
ATOM 2214 N N . ILE B 1 39 ? -51.562 -14.156 -12.109 1 22.67 39 ILE B N 1
ATOM 2215 C CA . ILE B 1 39 ? -51.719 -13.711 -13.484 1 22.67 39 ILE B CA 1
ATOM 2216 C C . ILE B 1 39 ? -50.812 -14.523 -14.398 1 22.67 39 ILE B C 1
ATOM 2218 O O . ILE B 1 39 ? -49.594 -14.664 -14.125 1 22.67 39 ILE B O 1
ATOM 2222 N N . SER B 1 40 ? -51.344 -15.273 -15.297 1 22.88 40 SER B N 1
ATOM 2223 C CA . SER B 1 40 ? -50.969 -16.312 -16.25 1 22.88 40 SER B CA 1
ATOM 2224 C C . SER B 1 40 ? -50.031 -15.75 -17.312 1 22.88 40 SER B C 1
ATOM 2226 O O . SER B 1 40 ? -49.625 -16.453 -18.25 1 22.88 40 SER B O 1
ATOM 2228 N N . PRO B 1 41 ? -49.25 -14.656 -16.953 1 23.53 41 PRO B N 1
ATOM 2229 C CA . PRO B 1 41 ? -48.938 -14.094 -18.266 1 23.53 41 PRO B CA 1
ATOM 2230 C C . PRO B 1 41 ? -48.281 -15.102 -19.188 1 23.53 41 PRO B C 1
ATOM 2232 O O . PRO B 1 41 ? -47.656 -16.062 -18.719 1 23.53 41 PRO B O 1
ATOM 2235 N N . GLN B 1 42 ? -48.781 -15.164 -20.422 1 23.53 42 GLN B N 1
ATOM 2236 C CA . GLN B 1 42 ? -48.5 -15.953 -21.609 1 23.53 42 GLN B CA 1
ATOM 2237 C C . GLN B 1 42 ? -47.031 -15.844 -22.031 1 23.53 42 GLN B C 1
ATOM 2239 O O . GLN B 1 42 ? -46.531 -14.742 -22.266 1 23.53 42 GLN B O 1
ATOM 2244 N N . VAL B 1 43 ? -46.281 -16.641 -21.438 1 23.08 43 VAL B N 1
ATOM 2245 C CA . VAL B 1 43 ? -44.812 -16.703 -21.625 1 23.08 43 VAL B CA 1
ATOM 2246 C C . VAL B 1 43 ? -44.5 -16.922 -23.094 1 23.08 43 VAL B C 1
ATOM 2248 O O . VAL B 1 43 ? -44.875 -17.953 -23.672 1 23.08 43 VAL B O 1
ATOM 2251 N N . ASP B 1 44 ? -44.5 -15.766 -23.797 1 23.34 44 ASP B N 1
ATOM 2252 C CA . ASP B 1 44 ? -44.094 -15.883 -25.188 1 23.34 44 ASP B CA 1
ATOM 2253 C C . ASP B 1 44 ? -42.906 -16.812 -25.344 1 23.34 44 ASP B C 1
ATOM 2255 O O . ASP B 1 44 ? -42.125 -17 -24.406 1 23.34 44 ASP B O 1
ATOM 2259 N N . GLN B 1 45 ? -42.906 -17.453 -26.531 1 25.02 45 GLN B N 1
ATOM 2260 C CA . GLN B 1 45 ? -42.156 -18.562 -27.156 1 25.02 45 GLN B CA 1
ATOM 2261 C C . GLN B 1 45 ? -40.656 -18.266 -27.188 1 25.02 45 GLN B C 1
ATOM 2263 O O . GLN B 1 45 ? -40.25 -17.188 -27.609 1 25.02 45 GLN B O 1
ATOM 2268 N N . PHE B 1 46 ? -39.969 -18.797 -26.172 1 26.92 46 PHE B N 1
ATOM 2269 C CA . PHE B 1 46 ? -38.5 -18.703 -26.078 1 26.92 46 PHE B CA 1
ATOM 2270 C C . PHE B 1 46 ? -37.844 -19.125 -27.375 1 26.92 46 PHE B C 1
ATOM 2272 O O . PHE B 1 46 ? -38.219 -20.125 -27.984 1 26.92 46 PHE B O 1
ATOM 2279 N N . PRO B 1 47 ? -37.375 -18.062 -28.062 1 28.2 47 PRO B N 1
ATOM 2280 C CA . PRO B 1 47 ? -36.688 -18.422 -29.297 1 28.2 47 PRO B CA 1
ATOM 2281 C C . PRO B 1 47 ? -35.75 -19.625 -29.141 1 28.2 47 PRO B C 1
ATOM 2283 O O . PRO B 1 47 ? -35.344 -19.953 -28.016 1 28.2 47 PRO B O 1
ATOM 2286 N N . GLN B 1 48 ? -35.656 -20.422 -30.234 1 22.7 48 GLN B N 1
ATOM 2287 C CA . GLN B 1 48 ? -34.938 -21.656 -30.484 1 22.7 48 GLN B CA 1
ATOM 2288 C C . GLN B 1 48 ? -33.5 -21.578 -29.953 1 22.7 48 GLN B C 1
ATOM 2290 O O . GLN B 1 48 ? -32.906 -20.5 -29.938 1 22.7 48 GLN B O 1
ATOM 2295 N N . ARG B 1 49 ? -33.188 -22.531 -29.141 1 28.3 49 ARG B N 1
ATOM 2296 C CA . ARG B 1 49 ? -31.922 -22.906 -28.547 1 28.3 49 ARG B CA 1
ATOM 2297 C C . ARG B 1 49 ? -30.797 -22.875 -29.578 1 28.3 49 ARG B C 1
ATOM 2299 O O . ARG B 1 49 ? -30.844 -23.578 -30.578 1 28.3 49 ARG B O 1
ATOM 2306 N N . TYR B 1 50 ? -30.359 -21.641 -29.938 1 25.31 50 TYR B N 1
ATOM 2307 C CA . TYR B 1 50 ? -29.141 -21.688 -30.734 1 25.31 50 TYR B CA 1
ATOM 2308 C C . TYR B 1 50 ? -28.156 -22.703 -30.172 1 25.31 50 TYR B C 1
ATOM 2310 O O . TYR B 1 50 ? -27.875 -22.688 -28.969 1 25.31 50 TYR B O 1
ATOM 2318 N N . ASP B 1 51 ? -28.297 -23.922 -30.672 1 27.91 51 ASP B N 1
ATOM 2319 C CA . ASP B 1 51 ? -27.312 -24.953 -30.375 1 27.91 51 ASP B CA 1
ATOM 2320 C C . ASP B 1 51 ? -25.891 -24.422 -30.5 1 27.91 51 ASP B C 1
ATOM 2322 O O . ASP B 1 51 ? -25.469 -24.031 -31.594 1 27.91 51 ASP B O 1
ATOM 2326 N N . PHE B 1 52 ? -25.547 -23.484 -29.672 1 28.22 52 PHE B N 1
ATOM 2327 C CA . PHE B 1 52 ? -24.125 -23.188 -29.609 1 28.22 52 PHE B CA 1
ATOM 2328 C C . PHE B 1 52 ? -23.297 -24.484 -29.531 1 28.22 52 PHE B C 1
ATOM 2330 O O . PHE B 1 52 ? -23.203 -25.094 -28.469 1 28.22 52 PHE B O 1
ATOM 2337 N N . SER B 1 53 ? -23.469 -25.328 -30.531 1 30.14 53 SER B N 1
ATOM 2338 C CA . SER B 1 53 ? -22.391 -26.312 -30.594 1 30.14 53 SER B CA 1
ATOM 2339 C C . SER B 1 53 ? -21.031 -25.641 -30.469 1 30.14 53 SER B C 1
ATOM 2341 O O . SER B 1 53 ? -20.562 -24.984 -31.391 1 30.14 53 SER B O 1
ATOM 2343 N N . GLY B 1 54 ? -20.844 -24.875 -29.438 1 30.64 54 GLY B N 1
ATOM 2344 C CA . GLY B 1 54 ? -19.484 -24.469 -29.125 1 30.64 54 GLY B CA 1
ATOM 2345 C C . GLY B 1 54 ? -18.469 -25.547 -29.453 1 30.64 54 GLY B C 1
ATOM 2346 O O . GLY B 1 54 ? -18.391 -26.562 -28.766 1 30.64 54 GLY B O 1
ATOM 2347 N N . ARG B 1 55 ? -18.328 -25.859 -30.781 1 31.5 55 ARG B N 1
ATOM 2348 C CA . ARG B 1 55 ? -17.156 -26.641 -31.172 1 31.5 55 ARG B CA 1
ATOM 2349 C C . ARG B 1 55 ? -15.914 -26.203 -30.391 1 31.5 55 ARG B C 1
ATOM 2351 O O . ARG B 1 55 ? -15.438 -25.078 -30.547 1 31.5 55 ARG B O 1
ATOM 2358 N N . PHE B 1 56 ? -15.875 -26.609 -29.156 1 33 56 PHE B N 1
ATOM 2359 C CA . PHE B 1 56 ? -14.547 -26.625 -28.562 1 33 56 PHE B CA 1
ATOM 2360 C C . PHE B 1 56 ? -13.484 -26.969 -29.594 1 33 56 PHE B C 1
ATOM 2362 O O . PHE B 1 56 ? -13.5 -28.062 -30.188 1 33 56 PHE B O 1
ATOM 2369 N N . HIS B 1 57 ? -13.266 -26.109 -30.594 1 34.03 57 HIS B N 1
ATOM 2370 C CA . HIS B 1 57 ? -12.023 -26.312 -31.328 1 34.03 57 HIS B CA 1
ATOM 2371 C C . HIS B 1 57 ? -10.938 -26.906 -30.422 1 34.03 57 HIS B C 1
ATOM 2373 O O . HIS B 1 57 ? -10.414 -26.219 -29.547 1 34.03 57 HIS B O 1
ATOM 2379 N N . PHE B 1 58 ? -11.133 -28.125 -30.047 1 33.53 58 PHE B N 1
ATOM 2380 C CA . PHE B 1 58 ? -9.914 -28.828 -29.672 1 33.53 58 PHE B CA 1
ATOM 2381 C C . PHE B 1 58 ? -8.773 -28.469 -30.625 1 33.53 58 PHE B C 1
ATOM 2383 O O . PHE B 1 58 ? -8.812 -28.797 -31.812 1 33.53 58 PHE B O 1
ATOM 2390 N N . CYS B 1 59 ? -8.273 -27.297 -30.641 1 36.62 59 CYS B N 1
ATOM 2391 C CA . CYS B 1 59 ? -6.977 -27.234 -31.312 1 36.62 59 CYS B CA 1
ATOM 2392 C C . CYS B 1 59 ? -6.285 -28.594 -31.266 1 36.62 59 CYS B C 1
ATOM 2394 O O . CYS B 1 59 ? -6 -29.109 -30.188 1 36.62 59 CYS B O 1
ATOM 2396 N N . SER B 1 60 ? -6.668 -29.453 -32.156 1 37.91 60 SER B N 1
ATOM 2397 C CA . SER B 1 60 ? -5.824 -30.578 -32.5 1 37.91 60 SER B CA 1
ATOM 2398 C C . SER B 1 60 ? -4.348 -30.219 -32.469 1 37.91 60 SER B C 1
ATOM 2400 O O . SER B 1 60 ? -3.777 -29.781 -33.469 1 37.91 60 SER B O 1
ATOM 2402 N N . GLU B 1 61 ? -3.926 -29.266 -31.703 1 40.84 61 GLU B N 1
ATOM 2403 C CA . GLU B 1 61 ? -2.467 -29.25 -31.656 1 40.84 61 GLU B CA 1
ATOM 2404 C C . GLU B 1 61 ? -1.891 -30.656 -31.781 1 40.84 61 GLU B C 1
ATOM 2406 O O . GLU B 1 61 ? -2.352 -31.578 -31.109 1 40.84 61 GLU B O 1
ATOM 2411 N N . ALA B 1 62 ? -1.44 -31.062 -32.906 1 41.47 62 ALA B N 1
ATOM 2412 C CA . ALA B 1 62 ? -0.619 -32.219 -33.188 1 41.47 62 ALA B CA 1
ATOM 2413 C C . ALA B 1 62 ? 0.111 -32.688 -31.938 1 41.47 62 ALA B C 1
ATOM 2415 O O . ALA B 1 62 ? 0.916 -31.953 -31.359 1 41.47 62 ALA B O 1
ATOM 2416 N N . ALA B 1 63 ? -0.593 -33.312 -31.109 1 47.41 63 ALA B N 1
ATOM 2417 C CA . ALA B 1 63 ? 0.135 -34 -30.047 1 47.41 63 ALA B CA 1
ATOM 2418 C C . ALA B 1 63 ? 1.509 -34.469 -30.547 1 47.41 63 ALA B C 1
ATOM 2420 O O . ALA B 1 63 ? 1.61 -35.281 -31.453 1 47.41 63 ALA B O 1
ATOM 2421 N N . GLN B 1 64 ? 2.393 -33.562 -30.75 1 54.91 64 GLN B N 1
ATOM 2422 C CA . GLN B 1 64 ? 3.736 -34.031 -31.062 1 54.91 64 GLN B CA 1
ATOM 2423 C C . GLN B 1 64 ? 4.043 -35.344 -30.328 1 54.91 64 GLN B C 1
ATOM 2425 O O . GLN B 1 64 ? 3.736 -35.5 -29.141 1 54.91 64 GLN B O 1
ATOM 2430 N N . LYS B 1 65 ? 3.877 -36.438 -31.016 1 64.88 65 LYS B N 1
ATOM 2431 C CA . LYS B 1 65 ? 4.301 -37.75 -30.5 1 64.88 65 LYS B CA 1
ATOM 2432 C C . LYS B 1 65 ? 5.656 -37.656 -29.812 1 64.88 65 LYS B C 1
ATOM 2434 O O . LYS B 1 65 ? 6.613 -37.125 -30.375 1 64.88 65 LYS B O 1
ATOM 2439 N N . LEU B 1 66 ? 5.59 -37.531 -28.469 1 76.06 66 LEU B N 1
ATOM 2440 C CA . LEU B 1 66 ? 6.855 -37.531 -27.75 1 76.06 66 LEU B CA 1
ATOM 2441 C C . LEU B 1 66 ? 7.398 -38.938 -27.609 1 76.06 66 LEU B C 1
ATOM 2443 O O . LEU B 1 66 ? 6.648 -39.875 -27.328 1 76.06 66 LEU B O 1
ATOM 2447 N N . ILE B 1 67 ? 8.57 -39.094 -28.141 1 83.69 67 ILE B N 1
ATOM 2448 C CA . ILE B 1 67 ? 9.273 -40.375 -28.062 1 83.69 67 ILE B CA 1
ATOM 2449 C C . ILE B 1 67 ? 10.188 -40.375 -26.844 1 83.69 67 ILE B C 1
ATOM 2451 O O . ILE B 1 67 ? 10.953 -39.438 -26.625 1 83.69 67 ILE B O 1
ATOM 2455 N N . CYS B 1 68 ? 10.047 -41.438 -26.125 1 89.38 68 CYS B N 1
ATOM 2456 C CA . CYS B 1 68 ? 10.898 -41.562 -24.953 1 89.38 68 CYS B CA 1
ATOM 2457 C C . CYS B 1 68 ? 12.359 -41.75 -25.359 1 89.38 68 CYS B C 1
ATOM 2459 O O . CYS B 1 68 ? 12.664 -42.562 -26.219 1 89.38 68 CYS B O 1
ATOM 2461 N N . TRP B 1 69 ? 13.234 -41.062 -24.688 1 89.12 69 TRP B N 1
ATOM 2462 C CA . TRP B 1 69 ? 14.656 -41.094 -25.031 1 89.12 69 TRP B CA 1
ATOM 2463 C C . TRP B 1 69 ? 15.273 -42.438 -24.625 1 89.12 69 TRP B C 1
ATOM 2465 O O . TRP B 1 69 ? 16.312 -42.844 -25.156 1 89.12 69 TRP B O 1
ATOM 2475 N N . ASN B 1 70 ? 14.609 -43.094 -23.688 1 87.62 70 ASN B N 1
ATOM 2476 C CA . ASN B 1 70 ? 15.164 -44.312 -23.109 1 87.62 70 ASN B CA 1
ATOM 2477 C C . ASN B 1 70 ? 14.633 -45.562 -23.828 1 87.62 70 ASN B C 1
ATOM 2479 O O . ASN B 1 70 ? 15.398 -46.469 -24.156 1 87.62 70 ASN B O 1
ATOM 2483 N N . CYS B 1 71 ? 13.336 -45.719 -24.188 1 91.75 71 CYS B N 1
ATOM 2484 C CA . CYS B 1 71 ? 12.766 -46.969 -24.688 1 91.75 71 CYS B CA 1
ATOM 2485 C C . CYS B 1 71 ? 12.102 -46.75 -26.047 1 91.75 71 CYS B C 1
ATOM 2487 O O . CYS B 1 71 ? 11.562 -47.688 -26.641 1 91.75 71 CYS B O 1
ATOM 2489 N N . ASN B 1 72 ? 11.984 -45.562 -26.531 1 89.5 72 ASN B N 1
ATOM 2490 C CA . ASN B 1 72 ? 11.445 -45.188 -27.844 1 89.5 72 ASN B CA 1
ATOM 2491 C C . ASN B 1 72 ? 9.93 -45.375 -27.891 1 89.5 72 ASN B C 1
ATOM 2493 O O . ASN B 1 72 ? 9.344 -45.406 -28.984 1 89.5 72 ASN B O 1
ATOM 2497 N N . ALA B 1 73 ? 9.391 -45.5 -26.75 1 87.25 73 ALA B N 1
ATOM 2498 C CA . ALA B 1 73 ? 7.934 -45.594 -26.688 1 87.25 73 ALA B CA 1
ATOM 2499 C C . ALA B 1 73 ? 7.293 -44.281 -27.094 1 87.25 73 ALA B C 1
ATOM 2501 O O . ALA B 1 73 ? 7.809 -43.188 -26.766 1 87.25 73 ALA B O 1
ATOM 2502 N N . VAL B 1 74 ? 6.273 -44.344 -27.844 1 81.94 74 VAL B N 1
ATOM 2503 C CA . VAL B 1 74 ? 5.566 -43.156 -28.312 1 81.94 74 VAL B CA 1
ATOM 2504 C C . VAL B 1 74 ? 4.434 -42.844 -27.344 1 81.94 74 VAL B C 1
ATOM 2506 O O . VAL B 1 74 ? 3.666 -43.719 -26.953 1 81.94 74 VAL B O 1
ATOM 2509 N N . SER B 1 75 ? 4.625 -41.781 -26.609 1 71.44 75 SER B N 1
ATOM 2510 C CA . SER B 1 75 ? 3.57 -41.344 -25.688 1 71.44 75 SER B CA 1
ATOM 2511 C C . SER B 1 75 ? 2.58 -40.438 -26.391 1 71.44 75 SER B C 1
ATOM 2513 O O . SER B 1 75 ? 2.959 -39.656 -27.281 1 71.44 75 SER B O 1
ATOM 2515 N N . SER B 1 76 ? 1.31 -40.906 -26.422 1 61.75 76 SER B N 1
ATOM 2516 C CA . SER B 1 76 ? 0.274 -40.031 -26.953 1 61.75 76 SER B CA 1
ATOM 2517 C C . SER B 1 76 ? 0.05 -38.844 -26.016 1 61.75 76 SER B C 1
ATOM 2519 O O . SER B 1 76 ? 0.427 -38.875 -24.844 1 61.75 76 SER B O 1
ATOM 2521 N N . THR B 1 77 ? -0.372 -37.688 -26.547 1 53.94 77 THR B N 1
ATOM 2522 C CA . THR B 1 77 ? -0.419 -36.25 -26.281 1 53.94 77 THR B CA 1
ATOM 2523 C C . THR B 1 77 ? -1.089 -35.969 -24.938 1 53.94 77 THR B C 1
ATOM 2525 O O . THR B 1 77 ? -1.043 -34.844 -24.438 1 53.94 77 THR B O 1
ATOM 2528 N N . THR B 1 78 ? -1.824 -36.938 -24.297 1 53.53 78 THR B N 1
ATOM 2529 C CA . THR B 1 78 ? -2.742 -36.281 -23.406 1 53.53 78 THR B CA 1
ATOM 2530 C C . THR B 1 78 ? -2.102 -36.062 -22.031 1 53.53 78 THR B C 1
ATOM 2532 O O . THR B 1 78 ? -2.584 -35.25 -21.234 1 53.53 78 THR B O 1
ATOM 2535 N N . THR B 1 79 ? -1.397 -36.969 -21.578 1 57.41 79 THR B N 1
ATOM 2536 C CA . THR B 1 79 ? -0.94 -36.875 -20.203 1 57.41 79 THR B CA 1
ATOM 2537 C C . THR B 1 79 ? 0.441 -36.219 -20.141 1 57.41 79 THR B C 1
ATOM 2539 O O . THR B 1 79 ? 1.226 -36.312 -21.078 1 57.41 79 THR B O 1
ATOM 2542 N N . PRO B 1 80 ? 0.605 -35.219 -19.188 1 59.41 80 PRO B N 1
ATOM 2543 C CA . PRO B 1 80 ? 1.896 -34.531 -19.062 1 59.41 80 PRO B CA 1
ATOM 2544 C C . PRO B 1 80 ? 3.078 -35.5 -19.125 1 59.41 80 PRO B C 1
ATOM 2546 O O . PRO B 1 80 ? 3.045 -36.562 -18.5 1 59.41 80 PRO B O 1
ATOM 2549 N N . PHE B 1 81 ? 3.887 -35.375 -20.141 1 69.81 81 PHE B N 1
ATOM 2550 C CA . PHE B 1 81 ? 5.027 -36.219 -20.453 1 69.81 81 PHE B CA 1
ATOM 2551 C C . PHE B 1 81 ? 6.215 -35.875 -19.562 1 69.81 81 PHE B C 1
ATOM 2553 O O . PHE B 1 81 ? 7.246 -35.406 -20.047 1 69.81 81 PHE B O 1
ATOM 2560 N N . LEU B 1 82 ? 6.078 -36.125 -18.156 1 85.5 82 LEU B N 1
ATOM 2561 C CA . LEU B 1 82 ? 7.223 -35.938 -17.266 1 85.5 82 LEU B CA 1
ATOM 2562 C C . LEU B 1 82 ? 7.996 -37.25 -17.094 1 85.5 82 LEU B C 1
ATOM 2564 O O . LEU B 1 82 ? 9.227 -37.219 -16.953 1 85.5 82 LEU B O 1
ATOM 2568 N N . VAL B 1 83 ? 7.238 -38.375 -17.172 1 87.25 83 VAL B N 1
ATOM 2569 C CA . VAL B 1 83 ? 7.797 -39.719 -17.016 1 87.25 83 VAL B CA 1
ATOM 2570 C C . VAL B 1 83 ? 7.211 -40.656 -18.062 1 87.25 83 VAL B C 1
ATOM 2572 O O . VAL B 1 83 ? 6.012 -40.594 -18.359 1 87.25 83 VAL B O 1
ATOM 2575 N N . CYS B 1 84 ? 8.086 -41.375 -18.656 1 87.19 84 CYS B N 1
ATOM 2576 C CA . CYS B 1 84 ? 7.629 -42.344 -19.656 1 87.19 84 CYS B CA 1
ATOM 2577 C C . CYS B 1 84 ? 6.719 -43.406 -19.047 1 87.19 84 CYS B C 1
ATOM 2579 O O . CYS B 1 84 ? 7.047 -43.969 -18.016 1 87.19 84 CYS B O 1
ATOM 2581 N N . ASN B 1 85 ? 5.559 -43.656 -19.641 1 84.75 85 ASN B N 1
ATOM 2582 C CA . ASN B 1 85 ? 4.609 -44.625 -19.109 1 84.75 85 ASN B CA 1
ATOM 2583 C C . ASN B 1 85 ? 5.094 -46.062 -19.328 1 84.75 85 ASN B C 1
ATOM 2585 O O . ASN B 1 85 ? 4.691 -46.969 -18.609 1 84.75 85 ASN B O 1
ATOM 2589 N N . ALA B 1 86 ? 5.988 -46.188 -20.266 1 85.62 86 ALA B N 1
ATOM 2590 C CA . ALA B 1 86 ? 6.469 -47.531 -20.609 1 85.62 86 ALA B CA 1
ATOM 2591 C C . ALA B 1 86 ? 7.637 -47.938 -19.719 1 85.62 86 ALA B C 1
ATOM 2593 O O . ALA B 1 86 ? 7.621 -49.031 -19.125 1 85.62 86 ALA B O 1
ATOM 2594 N N . CYS B 1 87 ? 8.703 -47.219 -19.578 1 87.5 87 CYS B N 1
ATOM 2595 C CA . CYS B 1 87 ? 9.906 -47.625 -18.875 1 87.5 87 CYS B CA 1
ATOM 2596 C C . CYS B 1 87 ? 10.031 -46.906 -17.531 1 87.5 87 CYS B C 1
ATOM 2598 O O . CYS B 1 87 ? 10.859 -47.281 -16.703 1 87.5 87 CYS B O 1
ATOM 2600 N N . GLY B 1 88 ? 9.297 -45.812 -17.344 1 86.62 88 GLY B N 1
ATOM 2601 C CA . GLY B 1 88 ? 9.289 -45.125 -16.078 1 86.62 88 GLY B CA 1
ATOM 2602 C C . GLY B 1 88 ? 10.391 -44.094 -15.945 1 86.62 88 GLY B C 1
ATOM 2603 O O . GLY B 1 88 ? 10.484 -43.406 -14.93 1 86.62 88 GLY B O 1
ATOM 2604 N N . CYS B 1 89 ? 11.172 -43.844 -16.984 1 89.19 89 CYS B N 1
ATOM 2605 C CA . CYS B 1 89 ? 12.281 -42.906 -16.875 1 89.19 89 CYS B CA 1
ATOM 2606 C C . CYS B 1 89 ? 11.797 -41.469 -17 1 89.19 89 CYS B C 1
ATOM 2608 O O . CYS B 1 89 ? 10.812 -41.219 -17.688 1 89.19 89 CYS B O 1
ATOM 2610 N N . VAL B 1 90 ? 12.438 -40.594 -16.344 1 91.5 90 VAL B N 1
ATOM 2611 C CA . VAL B 1 90 ? 12.094 -39.188 -16.375 1 91.5 90 VAL B CA 1
ATOM 2612 C C . VAL B 1 90 ? 12.406 -38.625 -17.75 1 91.5 90 VAL B C 1
ATOM 2614 O O . VAL B 1 90 ? 13.469 -38.875 -18.328 1 91.5 90 VA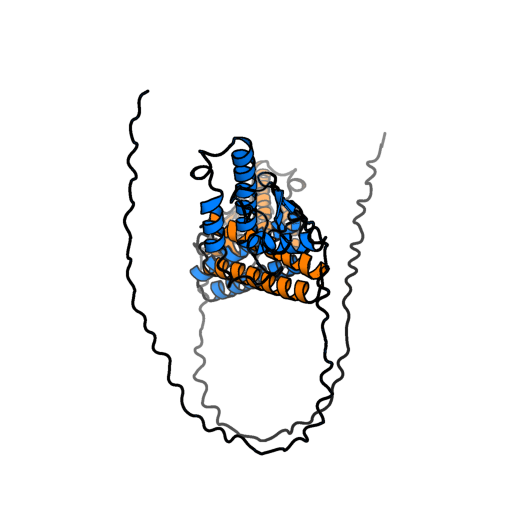L B O 1
ATOM 2617 N N . GLN B 1 91 ? 11.453 -37.875 -18.297 1 90.12 91 GLN B N 1
ATOM 2618 C CA . GLN B 1 91 ? 11.586 -37.312 -19.641 1 90.12 91 GLN B CA 1
ATOM 2619 C C . GLN B 1 91 ? 12.125 -35.875 -19.578 1 90.12 91 GLN B C 1
ATOM 2621 O O . GLN B 1 91 ? 12.023 -35.219 -18.547 1 90.12 91 GLN B O 1
ATOM 2626 N N . PRO B 1 92 ? 12.836 -35.469 -20.641 1 90.88 92 PRO B N 1
ATOM 2627 C CA . PRO B 1 92 ? 13.281 -34.094 -20.656 1 90.88 92 PRO B CA 1
ATOM 2628 C C . PRO B 1 92 ? 12.117 -33.094 -20.656 1 90.88 92 PRO B C 1
ATOM 2630 O O . PRO B 1 92 ? 11.008 -33.438 -21.062 1 90.88 92 PRO B O 1
ATOM 2633 N N . VAL B 1 93 ? 12.445 -31.891 -20.141 1 91.25 93 VAL B N 1
ATOM 2634 C CA . VAL B 1 93 ? 11.406 -30.875 -20.047 1 91.25 93 VAL B CA 1
ATOM 2635 C C . VAL B 1 93 ? 10.914 -30.484 -21.438 1 91.25 93 VAL B C 1
ATOM 2637 O O . VAL B 1 93 ? 11.711 -30.297 -22.359 1 91.25 93 VAL B O 1
ATOM 2640 N N . ASP B 1 94 ? 9.664 -30.547 -21.609 1 87 94 ASP B N 1
ATOM 2641 C CA . ASP B 1 94 ? 8.992 -30.016 -22.781 1 87 94 ASP B CA 1
ATOM 2642 C C . ASP B 1 94 ? 8.375 -28.641 -22.5 1 87 94 ASP B C 1
ATOM 2644 O O . ASP B 1 94 ? 7.348 -28.562 -21.812 1 87 94 ASP B O 1
ATOM 2648 N N . GLN B 1 95 ? 8.891 -27.609 -23.109 1 84.75 95 GLN B N 1
ATOM 2649 C CA . GLN B 1 95 ? 8.492 -26.234 -22.797 1 84.75 95 GLN B CA 1
ATOM 2650 C C . GLN B 1 95 ? 7.098 -25.922 -23.328 1 84.75 95 GLN B C 1
ATOM 2652 O O . GLN B 1 95 ? 6.48 -24.938 -22.938 1 84.75 95 GLN B O 1
ATOM 2657 N N . SER B 1 96 ? 6.648 -26.766 -24.234 1 84.19 96 SER B N 1
ATOM 2658 C CA . SER B 1 96 ? 5.332 -26.516 -24.812 1 84.19 96 SER B CA 1
ATOM 2659 C C . SER B 1 96 ? 4.219 -26.922 -23.844 1 84.19 96 SER B C 1
ATOM 2661 O O . SER B 1 96 ? 3.066 -26.516 -24.031 1 84.19 96 SER B O 1
ATOM 2663 N N . VAL B 1 97 ? 4.605 -27.734 -22.859 1 87.69 97 VAL B N 1
ATOM 2664 C CA . VAL B 1 97 ? 3.623 -28.141 -21.859 1 87.69 97 VAL B CA 1
ATOM 2665 C C . VAL B 1 97 ? 3.443 -27.047 -20.828 1 87.69 97 VAL B C 1
ATOM 2667 O O . VAL B 1 97 ? 4.406 -26.625 -20.172 1 87.69 97 VAL B O 1
ATOM 2670 N N . ASP B 1 98 ? 2.201 -26.562 -20.719 1 92 98 ASP B N 1
ATOM 2671 C CA . ASP B 1 98 ? 1.986 -25.484 -19.75 1 92 98 ASP B CA 1
ATOM 2672 C C . ASP B 1 98 ? 1.807 -26.047 -18.344 1 92 98 ASP B C 1
ATOM 2674 O O . ASP B 1 98 ? 1.718 -27.266 -18.156 1 92 98 ASP B O 1
ATOM 2678 N N . TYR B 1 99 ? 1.828 -25.234 -17.375 1 94.88 99 TYR B N 1
ATOM 2679 C CA . TYR B 1 99 ? 1.811 -25.625 -15.961 1 94.88 99 TYR B CA 1
ATOM 2680 C C . TYR B 1 99 ? 0.522 -26.359 -15.617 1 94.88 99 TYR B C 1
ATOM 2682 O O . TYR B 1 99 ? 0.527 -27.281 -14.797 1 94.88 99 TYR B O 1
ATOM 2690 N N . PHE B 1 100 ? -0.638 -25.922 -16.281 1 94.44 100 PHE B N 1
ATOM 2691 C CA . PHE B 1 100 ? -1.906 -26.594 -16.016 1 94.44 100 PHE B CA 1
ATOM 2692 C C . PHE B 1 100 ? -1.853 -28.047 -16.453 1 94.44 100 PHE B C 1
ATOM 2694 O O . PHE B 1 100 ? -2.318 -28.938 -15.75 1 94.44 100 PHE B O 1
ATOM 2701 N N . HIS B 1 101 ? -1.179 -28.281 -17.531 1 91.06 101 HIS B N 1
ATOM 2702 C CA . HIS B 1 101 ? -1.057 -29.625 -18.094 1 91.06 101 HIS B CA 1
ATOM 2703 C C . HIS B 1 101 ? -0.208 -30.516 -17.188 1 91.06 101 HIS B C 1
ATOM 2705 O O . HIS B 1 101 ? -0.484 -31.703 -17.062 1 91.06 101 HIS B O 1
ATOM 2711 N N . ILE B 1 102 ? 0.777 -29.953 -16.594 1 91.88 102 ILE B N 1
ATOM 2712 C CA . ILE B 1 102 ? 1.653 -30.703 -15.703 1 91.88 102 ILE B CA 1
ATOM 2713 C C . ILE B 1 102 ? 0.83 -31.328 -14.586 1 91.88 102 ILE B C 1
ATOM 2715 O O . ILE B 1 102 ? 1.092 -32.469 -14.172 1 91.88 102 ILE B O 1
ATOM 2719 N N . PHE B 1 103 ? -0.216 -30.641 -14.203 1 92.81 103 PHE B N 1
ATOM 2720 C CA . PHE B 1 103 ? -1.012 -31.109 -13.078 1 92.81 103 PHE B CA 1
ATOM 2721 C C . PHE B 1 103 ? -2.359 -31.641 -13.555 1 92.81 103 PHE B C 1
ATOM 2723 O O . PHE B 1 103 ? -3.252 -31.891 -12.742 1 92.81 103 PHE B O 1
ATOM 2730 N N . GLY B 1 104 ? -2.48 -31.797 -14.875 1 89 104 GLY B N 1
ATOM 2731 C CA . GLY B 1 104 ? -3.709 -32.344 -15.438 1 89 104 GLY B CA 1
ATOM 2732 C C . GLY B 1 104 ? -4.918 -31.453 -15.188 1 89 104 GLY B C 1
ATOM 2733 O O . GLY B 1 104 ? -6.016 -31.953 -14.922 1 89 104 GLY B O 1
ATOM 2734 N N . LEU B 1 105 ? -4.668 -30.156 -15.234 1 91.81 105 LEU B N 1
ATOM 2735 C CA . LEU B 1 105 ? -5.734 -29.203 -14.969 1 91.81 105 LEU B CA 1
ATOM 2736 C C . LEU B 1 105 ? -6.16 -28.5 -16.25 1 91.81 105 LEU B C 1
ATOM 2738 O O . LEU B 1 105 ? -5.379 -28.391 -17.203 1 91.81 105 LEU B O 1
ATOM 2742 N N . GLU B 1 106 ? -7.438 -28.031 -16.25 1 90.69 106 GLU B N 1
ATOM 2743 C CA . GLU B 1 106 ? -7.887 -27.141 -17.312 1 90.69 106 GLU B CA 1
ATOM 2744 C C . GLU B 1 106 ? -7.281 -25.75 -17.156 1 90.69 106 GLU B C 1
ATOM 2746 O O . GLU B 1 106 ? -7.016 -25.312 -16.031 1 90.69 106 GLU B O 1
ATOM 2751 N N . LYS B 1 107 ? -7.082 -25.172 -18.266 1 91.25 107 LYS B N 1
ATOM 2752 C CA . LYS B 1 107 ? -6.559 -23.812 -18.266 1 91.25 107 LYS B CA 1
ATOM 2753 C C . LYS B 1 107 ? -7.633 -22.812 -17.828 1 91.25 107 LYS B C 1
ATOM 2755 O O . LYS B 1 107 ? -8.312 -22.219 -18.672 1 91.25 107 LYS B O 1
ATOM 2760 N N . LYS B 1 108 ? -7.805 -22.703 -16.578 1 92.81 108 LYS B N 1
ATOM 2761 C CA . LYS B 1 108 ? -8.789 -21.766 -16.031 1 92.81 108 LYS B CA 1
ATOM 2762 C C . LYS B 1 108 ? -8.289 -21.141 -14.734 1 92.81 108 LYS B C 1
ATOM 2764 O O . LYS B 1 108 ? -7.398 -21.703 -14.078 1 92.81 108 LYS B O 1
ATOM 2769 N N . TYR B 1 109 ? -8.844 -20.094 -14.438 1 96.06 109 TYR B N 1
ATOM 2770 C CA . TYR B 1 109 ? -8.391 -19.375 -13.25 1 96.06 109 TYR B CA 1
ATOM 2771 C C . TYR B 1 109 ? -8.898 -20.047 -11.984 1 96.06 109 TYR B C 1
ATOM 2773 O O . TYR B 1 109 ? -8.164 -20.156 -10.992 1 96.06 109 TYR B O 1
ATOM 2781 N N . GLY B 1 110 ? -10.141 -20.406 -11.914 1 93.94 110 GLY B N 1
ATOM 2782 C CA . GLY B 1 110 ? -10.734 -21.031 -10.742 1 93.94 110 GLY B CA 1
ATOM 2783 C C . GLY B 1 110 ? -10.32 -22.469 -10.57 1 93.94 110 GLY B C 1
ATOM 2784 O O . GLY B 1 110 ? -10.852 -23.359 -11.242 1 93.94 110 GLY B O 1
ATOM 2785 N N . ILE B 1 111 ? -9.281 -22.734 -9.641 1 91.94 111 ILE B N 1
ATOM 2786 C CA . ILE B 1 111 ? -8.836 -24.109 -9.43 1 91.94 111 ILE B CA 1
ATOM 2787 C C . ILE B 1 111 ? -8.898 -24.453 -7.945 1 91.94 111 ILE B C 1
ATOM 2789 O O . ILE B 1 111 ? -8.242 -25.391 -7.492 1 91.94 111 ILE B O 1
ATOM 2793 N N . GLU B 1 112 ? -9.547 -23.672 -7.02 1 83.06 112 GLU B N 1
ATOM 2794 C CA . GLU B 1 112 ? -9.625 -23.812 -5.57 1 83.06 112 GLU B CA 1
ATOM 2795 C C . GLU B 1 112 ? -10.039 -25.234 -5.172 1 83.06 112 GLU B C 1
ATOM 2797 O O . GLU B 1 112 ? -9.641 -25.734 -4.113 1 83.06 112 GLU B O 1
ATOM 2802 N N . GLY B 1 113 ? -10.562 -25.984 -6.035 1 78.81 113 GLY B N 1
ATOM 2803 C CA . GLY B 1 113 ? -11.031 -27.312 -5.715 1 78.81 113 GLY B CA 1
ATOM 2804 C C . GLY B 1 113 ? -10.07 -28.406 -6.152 1 78.81 113 GLY B C 1
ATOM 2805 O O . GLY B 1 113 ? -10.234 -29.578 -5.777 1 78.81 113 GLY B O 1
ATOM 2806 N N . GLU B 1 114 ? -9.047 -27.984 -6.703 1 83.44 114 GLU B N 1
ATOM 2807 C CA . GLU B 1 114 ? -8.094 -28.969 -7.215 1 83.44 114 GLU B CA 1
ATOM 2808 C C . GLU B 1 114 ? -7.027 -29.297 -6.172 1 83.44 114 GLU B C 1
ATOM 2810 O O . GLU B 1 114 ? -6.609 -28.422 -5.41 1 83.44 114 GLU B O 1
ATOM 2815 N N . ASN B 1 115 ? -6.746 -30.531 -5.938 1 88.94 115 ASN B N 1
ATOM 2816 C CA . ASN B 1 115 ? -5.711 -30.953 -5 1 88.94 115 ASN B CA 1
ATOM 2817 C C . ASN B 1 115 ? -4.32 -30.875 -5.633 1 88.94 115 ASN B C 1
ATOM 2819 O O . ASN B 1 115 ? -3.699 -31.906 -5.895 1 88.94 115 ASN B O 1
ATOM 2823 N N . LEU B 1 116 ? -3.854 -29.672 -5.859 1 93.19 116 LEU B N 1
ATOM 2824 C CA . LEU B 1 116 ? -2.555 -29.422 -6.473 1 93.19 116 LEU B CA 1
ATOM 2825 C C . LEU B 1 116 ? -1.428 -29.969 -5.605 1 93.19 116 LEU B C 1
ATOM 2827 O O . LEU B 1 116 ? -0.425 -30.469 -6.125 1 93.19 116 LEU B O 1
ATOM 2831 N N . GLU B 1 117 ? -1.648 -29.953 -4.328 1 94.5 117 GLU B N 1
ATOM 2832 C CA . GLU B 1 117 ? -0.614 -30.422 -3.404 1 94.5 117 GLU B CA 1
ATOM 2833 C C . GLU B 1 117 ? -0.365 -31.906 -3.553 1 94.5 117 GLU B C 1
ATOM 2835 O O . GLU B 1 117 ? 0.785 -32.344 -3.582 1 94.5 117 GLU B O 1
ATOM 2840 N N . ARG B 1 118 ? -1.453 -32.594 -3.607 1 93.69 118 ARG B N 1
ATOM 2841 C CA . ARG B 1 118 ? -1.324 -34.062 -3.768 1 93.69 118 ARG B CA 1
ATOM 2842 C C . ARG B 1 118 ? -0.606 -34.406 -5.07 1 93.69 118 ARG B C 1
ATOM 2844 O O . ARG B 1 118 ? 0.3 -35.219 -5.082 1 93.69 118 ARG B O 1
ATOM 2851 N N . LYS B 1 119 ? -1.062 -33.719 -6.129 1 92.12 119 LYS B N 1
ATOM 2852 C CA . LYS B 1 119 ? -0.433 -33.969 -7.422 1 92.12 119 LYS B CA 1
ATOM 2853 C C . LYS B 1 119 ? 1.041 -33.562 -7.402 1 92.12 119 LYS B C 1
ATOM 2855 O O . LYS B 1 119 ? 1.88 -34.25 -7.992 1 92.12 119 LYS B O 1
ATOM 2860 N N . TYR B 1 120 ? 1.311 -32.5 -6.719 1 94.75 120 TYR B N 1
ATOM 2861 C CA . TYR B 1 120 ? 2.686 -32.062 -6.559 1 94.75 120 TYR B CA 1
ATOM 2862 C C . TYR B 1 120 ? 3.527 -33.094 -5.832 1 94.75 120 TYR B C 1
ATOM 2864 O O . TYR B 1 120 ? 4.629 -33.438 -6.273 1 94.75 120 TYR B O 1
ATOM 2872 N N . LYS B 1 121 ? 2.957 -33.625 -4.75 1 94.12 121 LYS B N 1
ATOM 2873 C CA . LYS B 1 121 ? 3.662 -34.625 -3.971 1 94.12 121 LYS B CA 1
ATOM 2874 C C . LYS B 1 121 ? 3.869 -35.906 -4.785 1 94.12 121 LYS B C 1
ATOM 2876 O O . LYS B 1 121 ? 4.91 -36.562 -4.672 1 94.12 121 LYS B O 1
ATOM 2881 N N . ASP B 1 122 ? 2.844 -36.219 -5.578 1 92.06 122 ASP B N 1
ATOM 2882 C CA . ASP B 1 122 ? 2.961 -37.375 -6.453 1 92.06 122 ASP B CA 1
ATOM 2883 C C . ASP B 1 122 ? 4.125 -37.219 -7.43 1 92.06 122 ASP B C 1
ATOM 2885 O O . ASP B 1 122 ? 4.883 -38.156 -7.66 1 92.06 122 ASP B O 1
ATOM 2889 N N . TRP B 1 123 ? 4.238 -36 -7.953 1 91.88 123 TRP B N 1
ATOM 2890 C CA . TRP B 1 123 ? 5.348 -35.75 -8.867 1 91.88 123 TRP B CA 1
ATOM 2891 C C . TRP B 1 123 ? 6.68 -35.75 -8.133 1 91.88 123 TRP B C 1
ATOM 2893 O O . TRP B 1 123 ? 7.672 -36.281 -8.641 1 91.88 123 TRP B O 1
ATOM 2903 N N . GLN B 1 124 ? 6.656 -35.25 -6.949 1 90.5 124 GLN B N 1
ATOM 2904 C CA . GLN B 1 124 ? 7.895 -35.219 -6.176 1 90.5 124 GLN B CA 1
ATOM 2905 C C . GLN B 1 124 ? 8.375 -36.594 -5.809 1 90.5 124 GLN B C 1
ATOM 2907 O O . GLN B 1 124 ? 9.578 -36.875 -5.742 1 90.5 124 GLN B O 1
ATOM 2912 N N . ARG B 1 125 ? 7.453 -37.5 -5.68 1 89.69 125 ARG B N 1
ATOM 2913 C CA . ARG B 1 125 ? 7.797 -38.875 -5.367 1 89.69 125 ARG B CA 1
ATOM 2914 C C . ARG B 1 125 ? 8.516 -39.562 -6.535 1 89.69 125 ARG B C 1
ATOM 2916 O O . ARG B 1 125 ? 9.25 -40.531 -6.352 1 89.69 125 ARG B O 1
ATOM 2923 N N . LYS B 1 126 ? 8.297 -38.969 -7.676 1 87.62 126 LYS B N 1
ATOM 2924 C CA . LYS B 1 126 ? 8.891 -39.562 -8.867 1 87.62 126 LYS B CA 1
ATOM 2925 C C . LYS B 1 126 ? 10.164 -38.844 -9.273 1 87.62 126 LYS B C 1
ATOM 2927 O O . LYS B 1 126 ? 11.07 -39.438 -9.852 1 87.62 126 LYS B O 1
ATOM 2932 N N . LEU B 1 127 ? 10.258 -37.562 -8.898 1 91.25 127 LEU B N 1
ATOM 2933 C CA . LEU B 1 127 ? 11.281 -36.719 -9.516 1 91.25 127 LEU B CA 1
ATOM 2934 C C . LEU B 1 127 ? 12.344 -36.312 -8.5 1 91.25 127 LEU B C 1
ATOM 2936 O O . LEU B 1 127 ? 13.43 -35.875 -8.875 1 91.25 127 LEU B O 1
ATOM 2940 N N . HIS B 1 128 ? 12.055 -36.594 -7.207 1 86.44 128 HIS B N 1
ATOM 2941 C CA . HIS B 1 128 ? 12.969 -36.062 -6.203 1 86.44 128 HIS B CA 1
ATOM 2942 C C . HIS B 1 128 ? 14.375 -36.625 -6.391 1 86.44 128 HIS B C 1
ATOM 2944 O O . HIS B 1 128 ? 14.547 -37.812 -6.664 1 86.44 128 HIS B O 1
ATOM 2950 N N . PRO B 1 129 ? 15.312 -35.75 -6.246 1 81.69 129 PRO B N 1
ATOM 2951 C CA . PRO B 1 129 ? 16.703 -36.188 -6.465 1 81.69 129 PRO B CA 1
ATOM 2952 C C . PRO B 1 129 ? 17.047 -37.438 -5.676 1 81.69 129 PRO B C 1
ATOM 2954 O O . PRO B 1 129 ? 17.797 -38.312 -6.164 1 81.69 129 PRO B O 1
ATOM 2957 N N . ASP B 1 130 ? 16.469 -37.594 -4.555 1 82.38 130 ASP B N 1
ATOM 2958 C CA . ASP B 1 130 ? 16.781 -38.719 -3.684 1 82.38 130 ASP B CA 1
ATOM 2959 C C . ASP B 1 130 ? 16.234 -40.031 -4.266 1 82.38 130 ASP B C 1
ATOM 2961 O O . ASP B 1 130 ? 16.688 -41.125 -3.891 1 82.38 130 ASP B O 1
ATOM 2965 N N . LEU B 1 131 ? 15.297 -39.906 -5.129 1 81.12 131 LEU B N 1
ATOM 2966 C CA . LEU B 1 131 ? 14.664 -41.094 -5.668 1 81.12 131 LEU B CA 1
ATOM 2967 C C . LEU B 1 131 ? 15.32 -41.531 -6.98 1 81.12 131 LEU B C 1
ATOM 2969 O O . LEU B 1 131 ? 15.125 -42.656 -7.445 1 81.12 131 LEU B O 1
ATOM 2973 N N . VAL B 1 132 ? 16.094 -40.531 -7.535 1 82.19 132 VAL B N 1
ATOM 2974 C CA . VAL B 1 132 ? 16.688 -40.844 -8.836 1 82.19 132 VAL B CA 1
ATOM 2975 C C . VAL B 1 132 ? 18.203 -41 -8.688 1 82.19 132 VAL B C 1
ATOM 2977 O O . VAL B 1 132 ? 18.938 -40.969 -9.68 1 82.19 132 VAL B O 1
ATOM 2980 N N . HIS B 1 133 ? 18.719 -41.219 -7.441 1 85.06 133 HIS B N 1
ATOM 2981 C CA . HIS B 1 133 ? 20.156 -41.25 -7.172 1 85.06 133 HIS B CA 1
ATOM 2982 C C . HIS B 1 133 ? 20.812 -42.438 -7.871 1 85.06 133 HIS B C 1
ATOM 2984 O O . HIS B 1 133 ? 22 -42.375 -8.195 1 85.06 133 HIS B O 1
ATOM 2990 N N . THR B 1 134 ? 20.078 -43.469 -8.133 1 85.94 134 THR B N 1
ATOM 2991 C CA . THR B 1 134 ? 20.656 -44.688 -8.711 1 85.94 134 THR B CA 1
ATOM 2992 C C . THR B 1 134 ? 20.547 -44.656 -10.234 1 85.94 134 THR B C 1
ATOM 2994 O O . THR B 1 134 ? 21.047 -45.562 -10.906 1 85.94 134 THR B O 1
ATOM 2997 N N . LYS B 1 135 ? 19.969 -43.594 -10.773 1 87.94 135 LYS B N 1
ATOM 2998 C CA . LYS B 1 135 ? 19.734 -43.531 -12.211 1 87.94 135 LYS B CA 1
ATOM 2999 C C . LYS B 1 135 ? 20.922 -42.938 -12.953 1 87.94 135 LYS B C 1
ATOM 3001 O O . LYS B 1 135 ? 21.922 -42.562 -12.328 1 87.94 135 LYS B O 1
ATOM 3006 N N . SER B 1 136 ? 20.891 -42.969 -14.297 1 91 136 SER B N 1
ATOM 3007 C CA . SER B 1 136 ? 21.953 -42.375 -15.125 1 91 136 SER B CA 1
ATOM 3008 C C . SER B 1 136 ? 22.094 -40.875 -14.883 1 91 136 SER B C 1
ATOM 3010 O O . SER B 1 136 ? 21.156 -40.25 -14.406 1 91 136 SER B O 1
ATOM 3012 N N . GLU B 1 137 ? 23.281 -40.344 -15.109 1 92.44 137 GLU B N 1
ATOM 3013 C CA . GLU B 1 137 ? 23.516 -38.938 -14.953 1 92.44 137 GLU B CA 1
ATOM 3014 C C . GLU B 1 137 ? 22.547 -38.125 -15.805 1 92.44 137 GLU B C 1
ATOM 3016 O O . GLU B 1 137 ? 22.062 -37.062 -15.367 1 92.44 137 GLU B O 1
ATOM 3021 N N . LYS B 1 138 ? 22.281 -38.625 -16.969 1 92.69 138 LYS B N 1
ATOM 3022 C CA . LYS B 1 138 ? 21.344 -37.969 -17.875 1 92.69 138 LYS B CA 1
ATOM 3023 C C . LYS B 1 138 ? 19.953 -37.875 -17.266 1 92.69 138 LYS B C 1
ATOM 3025 O O . LYS B 1 138 ? 19.312 -36.844 -17.281 1 92.69 138 LYS B O 1
ATOM 3030 N N . GLU B 1 139 ? 19.516 -38.938 -16.734 1 92.12 139 GLU B N 1
ATOM 3031 C CA . GLU B 1 139 ? 18.188 -38.969 -16.141 1 92.12 139 GLU B CA 1
ATOM 3032 C C . GLU B 1 139 ? 18.109 -38.094 -14.891 1 92.12 139 GLU B C 1
ATOM 3034 O O . GLU B 1 139 ? 17.094 -37.469 -14.617 1 92.12 139 GLU B O 1
ATOM 3039 N N . LYS B 1 140 ? 19.203 -38.062 -14.164 1 93.5 140 LYS B N 1
ATOM 3040 C CA . LYS B 1 140 ? 19.266 -37.219 -12.992 1 93.5 140 LYS B CA 1
ATOM 3041 C C . LYS B 1 140 ? 19.094 -35.75 -13.383 1 93.5 140 LYS B C 1
ATOM 3043 O O . LYS B 1 140 ? 18.438 -34.969 -12.68 1 93.5 140 LYS B O 1
ATOM 3048 N N . GLU B 1 141 ? 19.75 -35.375 -14.469 1 94 141 GLU B N 1
ATOM 3049 C CA . GLU B 1 141 ? 19.625 -34 -14.969 1 94 141 GLU B CA 1
ATOM 3050 C C . GLU B 1 141 ? 18.188 -33.688 -15.375 1 94 141 GLU B C 1
ATOM 3052 O O . GLU B 1 141 ? 17.672 -32.625 -15.031 1 94 141 GLU B O 1
ATOM 3057 N N . TYR B 1 142 ? 17.594 -34.656 -16.094 1 92.75 142 TYR B N 1
ATOM 3058 C CA . TYR B 1 142 ? 16.203 -34.469 -16.5 1 92.75 142 TYR B CA 1
ATOM 3059 C C . TYR B 1 142 ? 15.297 -34.375 -15.281 1 92.75 142 TYR B C 1
ATOM 3061 O O . TYR B 1 142 ? 14.375 -33.562 -15.258 1 92.75 142 TYR B O 1
ATOM 3069 N N . ALA B 1 143 ? 15.609 -35.219 -14.297 1 93.12 143 ALA B N 1
ATOM 3070 C CA . ALA B 1 143 ? 14.805 -35.219 -13.07 1 93.12 143 ALA B CA 1
ATOM 3071 C C . ALA B 1 143 ? 14.906 -33.875 -12.352 1 93.12 143 ALA B C 1
ATOM 3073 O O . ALA B 1 143 ? 13.898 -33.344 -11.875 1 93.12 143 ALA B O 1
ATOM 3074 N N . ALA B 1 144 ? 16.094 -33.344 -12.32 1 93.06 144 ALA B N 1
ATOM 3075 C CA . ALA B 1 144 ? 16.312 -32.031 -11.68 1 93.06 144 ALA B CA 1
ATOM 3076 C C . ALA B 1 144 ? 15.547 -30.938 -12.406 1 93.06 144 ALA B C 1
ATOM 3078 O O . ALA B 1 144 ? 14.891 -30.109 -11.773 1 93.06 144 ALA B O 1
ATOM 3079 N N . GLU B 1 145 ? 15.656 -30.984 -13.695 1 93.75 145 GLU B N 1
ATOM 3080 C CA . GLU B 1 145 ? 14.969 -29.984 -14.5 1 93.75 145 GLU B CA 1
ATOM 3081 C C . GLU B 1 145 ? 13.453 -30.094 -14.359 1 93.75 145 GLU B C 1
ATOM 3083 O O . GLU B 1 145 ? 12.758 -29.094 -14.188 1 93.75 145 GLU B O 1
ATOM 3088 N N . GLN B 1 146 ? 13 -31.359 -14.445 1 92.88 146 GLN B N 1
ATOM 3089 C CA . GLN B 1 146 ? 11.57 -31.594 -14.312 1 92.88 146 GLN B CA 1
ATOM 3090 C C . GLN B 1 146 ? 11.078 -31.203 -12.922 1 92.88 146 GLN B C 1
ATOM 3092 O O . GLN B 1 146 ? 10 -30.625 -12.773 1 92.88 146 GLN B O 1
ATOM 3097 N N . SER B 1 147 ? 11.867 -31.578 -11.922 1 94.06 147 SER B N 1
ATOM 3098 C CA . SER B 1 147 ? 11.516 -31.219 -10.555 1 94.06 147 SER B CA 1
ATOM 3099 C C . SER B 1 147 ? 11.391 -29.703 -10.391 1 94.06 147 SER B C 1
ATOM 3101 O O . SER B 1 147 ? 10.43 -29.219 -9.789 1 94.06 147 SER B O 1
ATOM 3103 N N . ALA B 1 148 ? 12.359 -28.984 -10.969 1 94.38 148 ALA B N 1
ATOM 3104 C CA . ALA B 1 148 ? 12.32 -27.531 -10.906 1 94.38 148 ALA B CA 1
ATOM 3105 C C . ALA B 1 148 ? 11.07 -27 -11.594 1 94.38 148 ALA B C 1
ATOM 3107 O O . ALA B 1 148 ? 10.422 -26.078 -11.094 1 94.38 148 ALA B O 1
ATOM 3108 N N . ARG B 1 149 ? 10.766 -27.562 -12.703 1 94.25 149 ARG B N 1
ATOM 3109 C CA . ARG B 1 149 ? 9.594 -27.125 -13.453 1 94.25 149 ARG B CA 1
ATOM 3110 C C . ARG B 1 149 ? 8.312 -27.406 -12.664 1 94.25 149 ARG B C 1
ATOM 3112 O O . ARG B 1 149 ? 7.414 -26.562 -12.625 1 94.25 149 ARG B O 1
ATOM 3119 N N . VAL B 1 150 ? 8.305 -28.562 -12.094 1 94.69 150 VAL B N 1
ATOM 3120 C CA . VAL B 1 150 ? 7.141 -28.953 -11.312 1 94.69 150 VAL B CA 1
ATOM 3121 C C . VAL B 1 150 ? 6.988 -28.016 -10.117 1 94.69 150 VAL B C 1
ATOM 3123 O O . VAL B 1 150 ? 5.875 -27.578 -9.797 1 94.69 150 VAL B O 1
ATOM 3126 N N . ILE B 1 151 ? 8.102 -27.734 -9.484 1 95.25 151 ILE B N 1
ATOM 3127 C CA . ILE B 1 151 ? 8.086 -26.812 -8.344 1 95.25 151 ILE B CA 1
ATOM 3128 C C . ILE B 1 151 ? 7.566 -25.453 -8.797 1 95.25 151 ILE B C 1
ATOM 3130 O O . ILE B 1 151 ? 6.699 -24.859 -8.141 1 95.25 151 ILE B O 1
ATOM 3134 N N . ASN B 1 152 ? 8.102 -24.922 -9.891 1 96.38 152 ASN B N 1
ATOM 3135 C CA . ASN B 1 152 ? 7.668 -23.641 -10.43 1 96.38 152 ASN B CA 1
ATOM 3136 C C . ASN B 1 152 ? 6.184 -23.656 -10.781 1 96.38 152 ASN B C 1
ATOM 3138 O O . ASN B 1 152 ? 5.465 -22.703 -10.492 1 96.38 152 ASN B O 1
ATOM 3142 N N . ALA B 1 153 ? 5.816 -24.75 -11.398 1 96.19 153 ALA B N 1
ATOM 3143 C CA . ALA B 1 153 ? 4.414 -24.891 -11.789 1 96.19 153 ALA B CA 1
ATOM 3144 C C . ALA B 1 153 ? 3.506 -24.875 -10.555 1 96.19 153 ALA B C 1
ATOM 3146 O O . ALA B 1 153 ? 2.482 -24.188 -10.539 1 96.19 153 ALA B O 1
ATOM 3147 N N . TYR B 1 154 ? 3.947 -25.609 -9.578 1 96.12 154 TYR B N 1
ATOM 3148 C CA . TYR B 1 154 ? 3.174 -25.703 -8.344 1 96.12 154 TYR B CA 1
ATOM 3149 C C . TYR B 1 154 ? 3.064 -24.328 -7.676 1 96.12 154 TYR B C 1
ATOM 3151 O O . TYR B 1 154 ? 1.971 -23.906 -7.305 1 96.12 154 TYR B O 1
ATOM 3159 N N . ARG B 1 155 ? 4.16 -23.641 -7.574 1 96.69 155 ARG B N 1
ATOM 3160 C CA . ARG B 1 155 ? 4.191 -22.328 -6.949 1 96.69 155 ARG B CA 1
ATOM 3161 C C . ARG B 1 155 ? 3.338 -21.328 -7.723 1 96.69 155 ARG B C 1
ATOM 3163 O O . ARG B 1 155 ? 2.572 -20.562 -7.129 1 96.69 155 ARG B O 1
ATOM 3170 N N . THR B 1 156 ? 3.422 -21.312 -9.008 1 97.12 156 THR B N 1
ATOM 3171 C CA . THR B 1 156 ? 2.703 -20.391 -9.867 1 97.12 156 THR B CA 1
ATOM 3172 C C . THR B 1 156 ? 1.199 -20.641 -9.797 1 97.12 156 THR B C 1
ATOM 3174 O O . THR B 1 156 ? 0.414 -19.703 -9.617 1 97.12 156 THR B O 1
ATOM 3177 N N . LEU B 1 157 ? 0.836 -21.938 -9.891 1 96.62 157 LEU B N 1
ATOM 3178 C CA . LEU B 1 157 ? -0.583 -22.25 -9.969 1 96.62 157 LEU B CA 1
ATOM 3179 C C . LEU B 1 157 ? -1.256 -22.109 -8.609 1 96.62 157 LEU B C 1
ATOM 3181 O O . LEU B 1 157 ? -2.463 -21.875 -8.531 1 96.62 157 LEU B O 1
ATOM 3185 N N . THR B 1 158 ? -0.456 -22.25 -7.52 1 95.88 158 THR B N 1
ATOM 3186 C CA . THR B 1 158 ? -1.008 -22.156 -6.172 1 95.88 158 THR B CA 1
ATOM 3187 C C . THR B 1 158 ? -1.297 -20.703 -5.805 1 95.88 158 THR B C 1
ATOM 3189 O O . THR B 1 158 ? -2.273 -20.422 -5.105 1 95.88 158 THR B O 1
ATOM 3192 N N . ASP B 1 159 ? -0.456 -19.812 -6.27 1 95 159 ASP B N 1
ATOM 3193 C CA . ASP B 1 159 ? -0.629 -18.391 -6 1 95 159 ASP B CA 1
ATOM 3194 C C . ASP B 1 159 ? -1.573 -17.75 -7.012 1 95 159 ASP B C 1
ATOM 3196 O O . ASP B 1 159 ? -1.267 -17.688 -8.203 1 95 159 ASP B O 1
ATOM 3200 N N . PRO B 1 160 ? -2.682 -17.188 -6.484 1 95.5 160 PRO B N 1
ATOM 3201 C CA . PRO B 1 160 ? -3.693 -16.656 -7.398 1 95.5 160 PRO B CA 1
ATOM 3202 C C . PRO B 1 160 ? -3.139 -15.586 -8.336 1 95.5 160 PRO B C 1
ATOM 3204 O O . PRO B 1 160 ? -3.477 -15.555 -9.516 1 95.5 160 PRO B O 1
ATOM 3207 N N . LEU B 1 161 ? -2.311 -14.695 -7.824 1 95.56 161 LEU B N 1
ATOM 3208 C CA . LEU B 1 161 ? -1.762 -13.641 -8.672 1 95.56 161 LEU B CA 1
ATOM 3209 C C . LEU B 1 161 ? -0.828 -14.227 -9.727 1 95.56 161 LEU B C 1
ATOM 3211 O O . LEU B 1 161 ? -0.961 -13.922 -10.914 1 95.56 161 LEU B O 1
ATOM 3215 N N . SER B 1 162 ? 0.073 -15.023 -9.281 1 96.19 162 SER B N 1
ATOM 3216 C CA . SER B 1 162 ? 0.988 -15.656 -10.219 1 96.19 162 SER B CA 1
ATOM 3217 C C . SER B 1 162 ? 0.231 -16.484 -11.258 1 96.19 162 SER B C 1
ATOM 3219 O O . SER B 1 162 ? 0.601 -16.5 -12.43 1 96.19 162 SER B O 1
ATOM 3221 N N . ARG B 1 163 ? -0.79 -17.141 -10.812 1 97.06 163 ARG B N 1
ATOM 3222 C CA . ARG B 1 163 ? -1.621 -17.922 -11.711 1 97.06 163 ARG B CA 1
ATOM 3223 C C . ARG B 1 163 ? -2.307 -17.047 -12.75 1 97.06 163 ARG B C 1
ATOM 3225 O O . ARG B 1 163 ? -2.348 -17.391 -13.938 1 97.06 163 ARG B O 1
ATOM 3232 N N . ALA B 1 164 ? -2.822 -15.914 -12.305 1 97.31 164 ALA B N 1
ATOM 3233 C CA . ALA B 1 164 ? -3.469 -14.969 -13.211 1 97.31 164 ALA B CA 1
ATOM 3234 C C . ALA B 1 164 ? -2.494 -14.477 -14.281 1 97.31 164 ALA B C 1
ATOM 3236 O O . ALA B 1 164 ? -2.807 -14.508 -15.469 1 97.31 164 ALA B O 1
ATOM 3237 N N . ILE B 1 165 ? -1.349 -14.125 -13.836 1 96.44 165 ILE B N 1
ATOM 3238 C CA . ILE B 1 165 ? -0.333 -13.602 -14.742 1 96.44 165 ILE B CA 1
ATOM 3239 C C . ILE B 1 165 ? 0.096 -14.695 -15.719 1 96.44 165 ILE B C 1
ATOM 3241 O O . ILE B 1 165 ? 0.278 -14.438 -16.906 1 96.44 165 ILE B O 1
ATOM 3245 N N . TYR B 1 166 ? 0.196 -15.867 -15.242 1 97 166 TYR B N 1
ATOM 3246 C CA . TYR B 1 166 ? 0.583 -17 -16.078 1 97 166 TYR B CA 1
ATOM 3247 C C . TYR B 1 166 ? -0.471 -17.266 -17.141 1 97 166 TYR B C 1
ATOM 3249 O O . TYR B 1 166 ? -0.138 -17.531 -18.297 1 97 166 TYR B O 1
ATOM 3257 N N . ILE B 1 167 ? -1.701 -17.219 -16.797 1 97.56 167 ILE B N 1
ATOM 3258 C CA . ILE B 1 167 ? -2.791 -17.453 -17.734 1 97.56 167 ILE B CA 1
ATOM 3259 C C . ILE B 1 167 ? -2.756 -16.406 -18.844 1 97.56 167 ILE B C 1
ATOM 3261 O O . ILE B 1 167 ? -2.904 -16.719 -20.016 1 97.56 167 ILE B O 1
ATOM 3265 N N . LEU B 1 168 ? -2.535 -15.164 -18.406 1 97.06 168 LEU B N 1
ATOM 3266 C CA . LEU B 1 168 ? -2.436 -14.102 -19.391 1 97.06 168 LEU B CA 1
ATOM 3267 C C . LEU B 1 168 ? -1.255 -14.336 -20.328 1 97.06 168 LEU B C 1
ATOM 3269 O O . LEU B 1 168 ? -1.367 -14.141 -21.547 1 97.06 168 LEU B O 1
ATOM 3273 N N . LYS B 1 169 ? -0.229 -14.727 -19.734 1 96 169 LYS B N 1
ATOM 3274 C CA . LYS B 1 169 ? 0.948 -15.039 -20.531 1 96 169 LYS B CA 1
ATOM 3275 C C . LYS B 1 169 ? 0.632 -16.109 -21.578 1 96 169 LYS B C 1
ATOM 3277 O O . LYS B 1 169 ? 1.058 -16 -22.734 1 96 169 LYS B O 1
ATOM 3282 N N . LEU B 1 170 ? -0.093 -17.125 -21.203 1 95.19 170 LEU B N 1
ATOM 3283 C CA . LEU B 1 170 ? -0.477 -18.203 -22.125 1 95.19 170 LEU B CA 1
ATOM 3284 C C . LEU B 1 170 ? -1.361 -17.672 -23.25 1 95.19 170 LEU B C 1
ATOM 3286 O O . LEU B 1 170 ? -1.366 -18.219 -24.359 1 95.19 170 LEU B O 1
ATOM 3290 N N . GLU B 1 171 ? -2.08 -16.562 -22.953 1 94.62 171 GLU B N 1
ATOM 3291 C CA . GLU B 1 171 ? -2.953 -15.953 -23.938 1 94.62 171 GLU B CA 1
ATOM 3292 C C . GLU B 1 171 ? -2.197 -14.922 -24.781 1 94.62 171 GLU B C 1
ATOM 3294 O O . GLU B 1 171 ? -2.789 -14.234 -25.609 1 94.62 171 GLU B O 1
ATOM 3299 N N . GLY B 1 172 ? -0.867 -14.82 -24.469 1 94 172 GLY B N 1
ATOM 3300 C CA . GLY B 1 172 ? -0.031 -13.914 -25.234 1 94 172 GLY B CA 1
ATOM 3301 C C . GLY B 1 172 ? -0.046 -12.492 -24.719 1 94 172 GLY B C 1
ATOM 3302 O O . GLY B 1 172 ? 0.369 -11.562 -25.406 1 94 172 GLY B O 1
ATOM 3303 N N . VAL B 1 173 ? -0.658 -12.344 -23.594 1 93.81 173 VAL B N 1
ATOM 3304 C CA . VAL B 1 173 ? -0.733 -11.023 -22.984 1 93.81 173 VAL B CA 1
ATOM 3305 C C . VAL B 1 173 ? 0.368 -10.867 -21.938 1 93.81 173 VAL B C 1
ATOM 3307 O O . VAL B 1 173 ? 0.458 -11.672 -21 1 93.81 173 VAL B O 1
ATOM 3310 N N . HIS B 1 174 ? 1.173 -9.914 -22.125 1 89.94 174 HIS B N 1
ATOM 3311 C CA . HIS B 1 174 ? 2.27 -9.688 -21.188 1 89.94 174 HIS B CA 1
ATOM 3312 C C . HIS B 1 174 ? 1.884 -8.664 -20.125 1 89.94 174 HIS B C 1
ATOM 3314 O O . HIS B 1 174 ? 1.355 -7.594 -20.438 1 89.94 174 HIS B O 1
ATOM 3320 N N . VAL B 1 175 ? 2.01 -9.102 -18.906 1 86.75 175 VAL B N 1
ATOM 3321 C CA . VAL B 1 175 ? 1.743 -8.227 -17.781 1 86.75 175 VAL B CA 1
ATOM 3322 C C . VAL B 1 175 ? 3.061 -7.801 -17.125 1 86.75 175 VAL B C 1
ATOM 3324 O O . VAL B 1 175 ? 3.902 -8.648 -16.812 1 86.75 175 VAL B O 1
ATOM 3327 N N . ASP B 1 176 ? 3.334 -6.543 -17.094 1 78.44 176 ASP B N 1
ATOM 3328 C CA . ASP B 1 176 ? 4.492 -6.035 -16.375 1 78.44 176 ASP B CA 1
ATOM 3329 C C . ASP B 1 176 ? 4.156 -5.797 -14.898 1 78.44 176 ASP B C 1
ATOM 3331 O O . ASP B 1 176 ? 3.434 -4.855 -14.562 1 78.44 176 ASP B O 1
ATOM 3335 N N . GLU B 1 177 ? 4.711 -6.762 -14.141 1 70.94 177 GLU B N 1
ATOM 3336 C CA . GLU B 1 177 ? 4.418 -6.68 -12.719 1 70.94 177 GLU B CA 1
ATOM 3337 C C . GLU B 1 177 ? 4.992 -5.402 -12.109 1 70.94 177 GLU B C 1
ATOM 3339 O O . GLU B 1 177 ? 4.516 -4.934 -11.07 1 70.94 177 GLU B O 1
ATOM 3344 N N . GLU B 1 178 ? 6.074 -4.914 -12.812 1 66.19 178 GLU B N 1
ATOM 3345 C CA . GLU B 1 178 ? 6.742 -3.734 -12.273 1 66.19 178 GLU B CA 1
ATOM 3346 C C . GLU B 1 178 ? 6.16 -2.453 -12.867 1 66.19 178 GLU B C 1
ATOM 3348 O O . GLU B 1 178 ? 6.531 -1.351 -12.461 1 66.19 178 GLU B O 1
ATOM 3353 N N . GLU B 1 179 ? 5.293 -2.764 -13.844 1 62.91 179 GLU B N 1
ATOM 3354 C CA . GLU B 1 179 ? 4.754 -1.571 -14.492 1 62.91 179 GLU B CA 1
ATOM 3355 C C . GLU B 1 179 ? 3.895 -0.761 -13.523 1 62.91 179 GLU B C 1
ATOM 3357 O O . GLU B 1 179 ? 3.258 -1.322 -12.633 1 62.91 179 GLU B O 1
ATOM 3362 N N . ARG B 1 180 ? 4.129 0.527 -13.68 1 59 180 ARG B N 1
ATOM 3363 C CA . ARG B 1 180 ? 3.422 1.532 -12.891 1 59 180 ARG B CA 1
ATOM 3364 C C . ARG B 1 180 ? 1.911 1.367 -13.023 1 59 180 ARG B C 1
ATOM 3366 O O . ARG B 1 180 ? 1.41 1.04 -14.102 1 59 180 ARG B O 1
ATOM 3373 N N . ILE B 1 181 ? 1.289 0.964 -11.906 1 60.69 181 ILE B N 1
ATOM 3374 C CA . ILE B 1 181 ? -0.169 0.92 -11.883 1 60.69 181 ILE B CA 1
ATOM 3375 C C . ILE B 1 181 ? -0.732 2.246 -12.391 1 60.69 181 ILE B C 1
ATOM 3377 O O . ILE B 1 181 ? -0.517 3.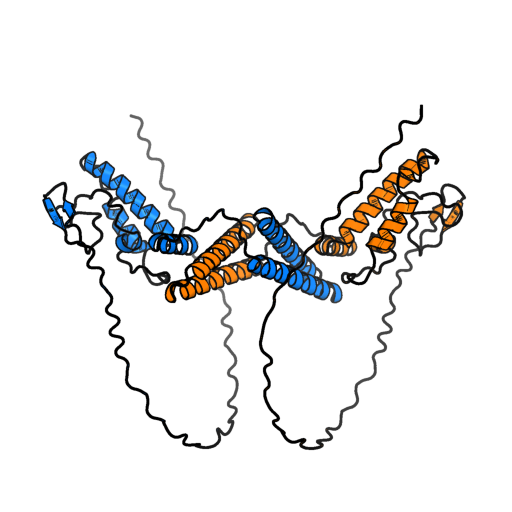295 -11.773 1 60.69 181 ILE B O 1
ATOM 3381 N N . ASP B 1 182 ? -0.797 2.455 -13.633 1 62.31 182 ASP B N 1
ATOM 3382 C CA . ASP B 1 182 ? -1.487 3.615 -14.188 1 62.31 182 ASP B CA 1
ATOM 3383 C C . ASP B 1 1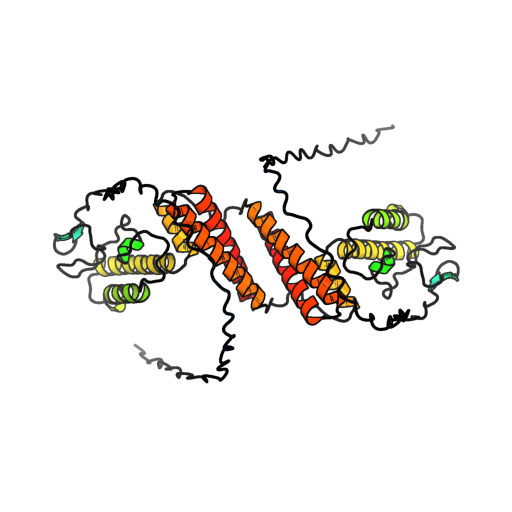82 ? -3 3.488 -14.016 1 62.31 182 ASP B C 1
ATOM 3385 O O . ASP B 1 182 ? -3.74 3.465 -15 1 62.31 182 ASP B O 1
ATOM 3389 N N . ASP B 1 183 ? -3.248 3.107 -12.812 1 71.06 183 ASP B N 1
ATOM 3390 C CA . ASP B 1 183 ? -4.672 2.848 -12.633 1 71.06 183 ASP B CA 1
ATOM 3391 C C . ASP B 1 183 ? -5.332 3.969 -11.828 1 71.06 183 ASP B C 1
ATOM 3393 O O . ASP B 1 183 ? -5.344 3.939 -10.602 1 71.06 183 ASP B O 1
ATOM 3397 N N . LEU B 1 184 ? -5.742 5.059 -12.586 1 77.31 184 LEU B N 1
ATOM 3398 C CA . LEU B 1 184 ? -6.457 6.184 -11.992 1 77.31 184 LEU B CA 1
ATOM 3399 C C . LEU B 1 184 ? -7.609 5.699 -11.117 1 77.31 184 LEU B C 1
ATOM 3401 O O . LEU B 1 184 ? -7.934 6.328 -10.109 1 77.31 184 LEU B O 1
ATOM 3405 N N . GLU B 1 185 ? -8.008 4.562 -11.594 1 81.38 185 GLU B N 1
ATOM 3406 C CA . GLU B 1 185 ? -9.125 4.016 -10.828 1 81.38 185 GLU B CA 1
ATOM 3407 C C . GLU B 1 185 ? -8.656 3.49 -9.469 1 81.38 185 GLU B C 1
ATOM 3409 O O . GLU B 1 185 ? -9.344 3.67 -8.461 1 81.38 185 GLU B O 1
ATOM 3414 N N . LEU B 1 186 ? -7.508 2.912 -9.469 1 83.81 186 LEU B N 1
ATOM 3415 C CA . LEU B 1 186 ? -6.945 2.424 -8.219 1 83.81 186 LEU B CA 1
ATOM 3416 C C . LEU B 1 186 ? -6.582 3.584 -7.297 1 83.81 186 LEU B C 1
ATOM 3418 O O . LEU B 1 186 ? -6.855 3.537 -6.094 1 83.81 186 LEU B O 1
ATOM 3422 N N . LEU B 1 187 ? -6.035 4.629 -7.922 1 84.06 187 LEU B N 1
ATOM 3423 C CA . LEU B 1 187 ? -5.68 5.812 -7.145 1 84.06 187 LEU B CA 1
ATOM 3424 C C . LEU B 1 187 ? -6.914 6.426 -6.492 1 84.06 187 LEU B C 1
ATOM 3426 O O . LEU B 1 187 ? -6.887 6.777 -5.312 1 84.06 187 LEU B O 1
ATOM 3430 N N . ALA B 1 188 ? -7.988 6.434 -7.238 1 89.06 188 ALA B N 1
ATOM 3431 C CA . ALA B 1 188 ? -9.242 6.992 -6.734 1 89.06 188 ALA B CA 1
ATOM 3432 C C . ALA B 1 188 ? -9.805 6.141 -5.598 1 89.06 188 ALA B C 1
ATOM 3434 O O . ALA B 1 188 ? -10.312 6.676 -4.613 1 89.06 188 ALA B O 1
ATOM 3435 N N . GLU B 1 189 ? -9.641 4.871 -5.801 1 88 189 GLU B N 1
ATOM 3436 C CA . GLU B 1 189 ? -10.148 3.955 -4.781 1 88 189 GLU B CA 1
ATOM 3437 C C . GLU B 1 189 ? -9.383 4.117 -3.471 1 88 189 GLU B C 1
ATOM 3439 O O . GLU B 1 189 ? -9.984 4.172 -2.396 1 88 189 GLU B O 1
ATOM 3444 N N . ILE B 1 190 ? -8.094 4.234 -3.566 1 88.81 190 ILE B N 1
ATOM 3445 C CA . ILE B 1 190 ? -7.254 4.371 -2.383 1 88.81 190 ILE B CA 1
ATOM 3446 C C . ILE B 1 190 ? -7.508 5.727 -1.725 1 88.81 190 ILE B C 1
ATOM 3448 O O . ILE B 1 190 ? -7.598 5.82 -0.499 1 88.81 190 ILE B O 1
ATOM 3452 N N . GLN B 1 191 ? -7.676 6.754 -2.586 1 91.25 191 GLN B N 1
ATOM 3453 C CA . GLN B 1 191 ? -7.988 8.078 -2.068 1 91.25 191 GLN B CA 1
ATOM 3454 C C . GLN B 1 191 ? -9.336 8.086 -1.344 1 91.25 191 GLN B C 1
ATOM 3456 O O . GLN B 1 191 ? -9.492 8.758 -0.326 1 91.25 191 GLN B O 1
ATOM 3461 N N . GLY B 1 192 ? -10.227 7.344 -1.91 1 92.81 192 GLY B N 1
ATOM 3462 C CA . GLY B 1 192 ? -11.516 7.207 -1.258 1 92.81 192 GLY B CA 1
ATOM 3463 C C . GLY B 1 192 ? -11.43 6.562 0.113 1 92.81 192 GLY B C 1
ATOM 3464 O O . GLY B 1 192 ? -12.086 7 1.056 1 92.81 192 GLY B O 1
ATOM 3465 N N . LYS B 1 193 ? -10.641 5.551 0.236 1 92 193 LYS B N 1
ATOM 3466 C CA . LYS B 1 193 ? -10.453 4.871 1.514 1 92 193 LYS B CA 1
ATOM 3467 C C . LYS B 1 193 ? -9.781 5.785 2.533 1 92 193 LYS B C 1
ATOM 3469 O O . LYS B 1 193 ? -10.125 5.762 3.717 1 92 193 LYS B O 1
ATOM 3474 N N . PHE B 1 194 ? -8.844 6.562 2.055 1 94 194 PHE B N 1
ATOM 3475 C CA . PHE B 1 194 ? -8.211 7.555 2.922 1 94 194 PHE B CA 1
ATOM 3476 C C . PHE B 1 194 ? -9.25 8.516 3.479 1 94 194 PHE B C 1
ATOM 3478 O O . PHE B 1 194 ? -9.281 8.781 4.684 1 94 194 PHE B O 1
ATOM 3485 N N . GLU B 1 195 ? -10.094 9.023 2.59 1 95.44 195 GLU B N 1
ATOM 3486 C CA . GLU B 1 195 ? -11.133 9.977 2.979 1 95.44 195 GLU B CA 1
ATOM 3487 C C . GLU B 1 195 ? -12.102 9.352 3.975 1 95.44 195 GLU B C 1
ATOM 3489 O O . GLU B 1 195 ? -12.523 10 4.934 1 95.44 195 GLU B O 1
ATOM 3494 N N . GLN B 1 196 ? -12.422 8.094 3.709 1 94.44 196 GLN B N 1
ATOM 3495 C CA . GLN B 1 196 ? -13.305 7.387 4.637 1 94.44 196 GLN B CA 1
ATOM 3496 C C . GLN B 1 196 ? -12.664 7.266 6.016 1 94.44 196 GLN B C 1
ATOM 3498 O O . GLN B 1 196 ? -13.344 7.414 7.035 1 94.44 196 GLN B O 1
ATOM 3503 N N . SER B 1 197 ? -11.359 6.977 6.012 1 94.31 197 SER B N 1
ATOM 3504 C CA . SER B 1 197 ? -10.641 6.887 7.277 1 94.31 197 SER B CA 1
ATOM 3505 C C . SER B 1 197 ? -10.586 8.234 7.98 1 94.31 197 SER B C 1
ATOM 3507 O O . SER B 1 197 ? -10.672 8.305 9.211 1 94.31 197 SER B O 1
ATOM 3509 N N . SER B 1 198 ? -10.477 9.266 7.168 1 96.38 198 SER B N 1
ATOM 3510 C CA . SER B 1 198 ? -10.492 10.617 7.723 1 96.38 198 SER B CA 1
ATOM 3511 C C . SER B 1 198 ? -11.828 10.938 8.375 1 96.38 198 SER B C 1
ATOM 3513 O O . SER B 1 198 ? -11.875 11.555 9.438 1 96.38 198 SER B O 1
ATOM 3515 N N . ILE B 1 199 ? -12.875 10.516 7.781 1 96.19 199 ILE B N 1
ATOM 3516 C CA . ILE B 1 199 ? -14.219 10.719 8.32 1 96.19 199 ILE B CA 1
ATOM 3517 C C . ILE B 1 199 ? -14.375 9.922 9.609 1 96.19 199 ILE B C 1
ATOM 3519 O O . ILE B 1 199 ? -14.93 10.422 10.594 1 96.19 199 ILE B O 1
ATOM 3523 N N . SER B 1 200 ? -13.867 8.68 9.57 1 95.31 200 SER B N 1
ATOM 3524 C CA . SER B 1 200 ? -13.906 7.855 10.766 1 95.31 200 SER B CA 1
ATOM 3525 C C . SER B 1 200 ? -13.148 8.508 11.914 1 95.31 200 SER B C 1
ATOM 3527 O O . SER B 1 200 ? -13.586 8.453 13.07 1 95.31 200 SER B O 1
ATOM 3529 N N . PHE B 1 201 ? -12.047 9.062 11.562 1 97.19 201 PHE B N 1
ATOM 3530 C CA . PHE B 1 201 ? -11.266 9.773 12.57 1 97.19 201 PHE B CA 1
ATOM 3531 C C . PHE B 1 201 ? -12.086 10.898 13.188 1 97.19 201 PHE B C 1
ATOM 3533 O O . PHE B 1 201 ? -12.156 11.023 14.414 1 97.19 201 PHE B O 1
ATOM 3540 N N . ALA B 1 202 ? -12.633 11.727 12.297 1 96.75 202 ALA B N 1
ATOM 3541 C CA . ALA B 1 202 ? -13.422 12.867 12.766 1 96.75 202 ALA B CA 1
ATOM 3542 C C . ALA B 1 202 ? -14.547 12.414 13.695 1 96.75 202 ALA B C 1
ATOM 3544 O O . ALA B 1 202 ? -14.773 13.023 14.742 1 96.75 202 ALA B O 1
ATOM 3545 N N . ASN B 1 203 ? -15.195 11.297 13.281 1 96.62 203 ASN B N 1
ATOM 3546 C CA . ASN B 1 203 ? -16.281 10.75 14.078 1 96.62 203 ASN B CA 1
ATOM 3547 C C . ASN B 1 203 ? -15.789 10.25 15.43 1 96.62 203 ASN B C 1
ATOM 3549 O O . ASN B 1 203 ? -16.406 10.508 16.469 1 96.62 203 ASN B O 1
ATOM 3553 N N . ALA B 1 204 ? -14.672 9.531 15.438 1 96.69 204 ALA B N 1
ATOM 3554 C CA . ALA B 1 204 ? -14.094 9 16.672 1 96.69 204 ALA B CA 1
ATOM 3555 C C . ALA B 1 204 ? -13.664 10.125 17.609 1 96.69 204 ALA B C 1
ATOM 3557 O O . ALA B 1 204 ? -13.875 10.047 18.812 1 96.69 204 ALA B O 1
ATOM 3558 N N . LEU B 1 205 ? -13.062 11.141 17.031 1 95.88 205 LEU B N 1
ATOM 3559 C CA . LEU B 1 205 ? -12.609 12.281 17.812 1 95.88 205 LEU B CA 1
ATOM 3560 C C . LEU B 1 205 ? -13.789 12.992 18.469 1 95.88 205 LEU B C 1
ATOM 3562 O O . LEU B 1 205 ? -13.727 13.359 19.656 1 95.88 205 LEU B O 1
ATOM 3566 N N . GLN B 1 206 ? -14.867 13.203 17.703 1 94.81 206 GLN B N 1
ATOM 3567 C CA . GLN B 1 206 ? -16.062 13.883 18.188 1 94.81 206 GLN B CA 1
ATOM 3568 C C . GLN B 1 206 ? -16.656 13.156 19.391 1 94.81 206 GLN B C 1
ATOM 3570 O O . GLN B 1 206 ? -17.188 13.797 20.297 1 94.81 206 GLN B O 1
ATOM 3575 N N . HIS B 1 207 ? -16.547 11.875 19.438 1 95.62 207 HIS B N 1
ATOM 3576 C CA . HIS B 1 207 ? -17.109 11.062 20.516 1 95.62 207 HIS B CA 1
ATOM 3577 C C . HIS B 1 207 ? -16.031 10.656 21.516 1 95.62 207 HIS B C 1
ATOM 3579 O O . HIS B 1 207 ? -16.281 9.812 22.391 1 95.62 207 HIS B O 1
ATOM 3585 N N . ARG B 1 208 ? -14.891 11.227 21.359 1 94.56 208 ARG B N 1
ATOM 3586 C CA . ARG B 1 208 ? -13.758 11.039 22.266 1 94.56 208 ARG B CA 1
ATOM 3587 C C . ARG B 1 208 ? -13.383 9.562 22.359 1 94.56 208 ARG B C 1
ATOM 3589 O O . ARG B 1 208 ? -13.086 9.07 23.453 1 94.56 208 ARG B O 1
ATOM 3596 N N . LYS B 1 209 ? -13.609 8.82 21.344 1 96.06 209 LYS B N 1
ATOM 3597 C CA . LYS B 1 209 ? -13.148 7.441 21.234 1 96.06 209 LYS B CA 1
ATOM 3598 C C . LYS B 1 209 ? -11.727 7.379 20.688 1 96.06 209 LYS B C 1
ATOM 3600 O O . LYS B 1 209 ? -11.516 7.055 19.516 1 96.06 209 LYS B O 1
ATOM 3605 N N . TYR B 1 210 ? -10.766 7.531 21.578 1 94.56 210 TYR B N 1
ATOM 3606 C CA . TYR B 1 210 ? -9.391 7.777 21.172 1 94.56 210 TYR B CA 1
ATOM 3607 C C . TYR B 1 210 ? -8.758 6.52 20.578 1 94.56 210 TYR B C 1
ATOM 3609 O O . TYR B 1 210 ? -7.93 6.598 19.672 1 94.56 210 TYR B O 1
ATOM 3617 N N . GLU B 1 211 ? -9.188 5.395 21.062 1 90.44 211 GLU B N 1
ATOM 3618 C CA . GLU B 1 211 ? -8.672 4.156 20.484 1 90.44 211 GLU B CA 1
ATOM 3619 C C . GLU B 1 211 ? -9.07 4.023 19.016 1 90.44 211 GLU B C 1
ATOM 3621 O O . GLU B 1 211 ? -8.25 3.664 18.172 1 90.44 211 GLU B O 1
ATOM 3626 N N . GLU B 1 212 ? -10.352 4.32 18.797 1 92.06 212 GLU B N 1
ATOM 3627 C CA . GLU B 1 212 ? -10.844 4.281 17.422 1 92.06 212 GLU B CA 1
ATOM 3628 C C . GLU B 1 212 ? -10.188 5.359 16.562 1 92.06 212 GLU B C 1
ATOM 3630 O O . GLU B 1 212 ? -9.93 5.152 15.375 1 92.06 212 GLU B O 1
ATOM 3635 N N . ALA B 1 213 ? -9.906 6.512 17.203 1 94.94 213 ALA B N 1
ATOM 3636 C CA . ALA B 1 213 ? -9.242 7.602 16.5 1 94.94 213 ALA B CA 1
ATOM 3637 C C . ALA B 1 213 ? -7.824 7.203 16.078 1 94.94 213 ALA B C 1
ATOM 3639 O O . ALA B 1 213 ? -7.391 7.484 14.961 1 94.94 213 ALA B O 1
ATOM 3640 N N . VAL B 1 214 ? -7.191 6.527 17 1 92.56 214 VAL B N 1
ATOM 3641 C CA . VAL B 1 214 ? -5.84 6.055 16.703 1 92.56 214 VAL B CA 1
ATOM 3642 C C . VAL B 1 214 ? -5.879 5.043 15.562 1 92.56 214 VAL B C 1
ATOM 3644 O O . VAL B 1 214 ? -5.07 5.113 14.633 1 92.56 214 VAL B O 1
ATOM 3647 N N . ALA B 1 215 ? -6.875 4.141 15.633 1 89.62 215 ALA B N 1
ATOM 3648 C CA . ALA B 1 215 ? -7.031 3.143 14.578 1 89.62 215 ALA B CA 1
ATOM 3649 C C . ALA B 1 215 ? -7.285 3.809 13.227 1 89.62 215 ALA B C 1
ATOM 3651 O O . ALA B 1 215 ? -6.758 3.371 12.203 1 89.62 215 ALA B O 1
ATOM 3652 N N . ALA B 1 216 ? -8.07 4.879 13.234 1 92.81 216 ALA B N 1
ATOM 3653 C CA . ALA B 1 216 ? -8.367 5.609 12.008 1 92.81 216 ALA B CA 1
ATOM 3654 C C . ALA B 1 216 ? -7.105 6.262 11.445 1 92.81 216 ALA B C 1
ATOM 3656 O O . ALA B 1 216 ? -6.879 6.242 10.227 1 92.81 216 ALA B O 1
ATOM 3657 N N . THR B 1 217 ? -6.246 6.785 12.328 1 93.31 217 THR B N 1
ATOM 3658 C CA . THR B 1 217 ? -5.012 7.414 11.867 1 93.31 217 THR B CA 1
ATOM 3659 C C . THR B 1 217 ? -4.066 6.375 11.273 1 93.31 217 THR B C 1
ATOM 3661 O O . THR B 1 217 ? -3.338 6.668 10.32 1 93.31 217 THR B O 1
ATOM 3664 N N . GLN B 1 218 ? -4.078 5.219 11.781 1 89.56 218 GLN B N 1
ATOM 3665 C CA . GLN B 1 218 ? -3.254 4.145 11.234 1 89.56 218 GLN B CA 1
ATOM 3666 C C . GLN B 1 218 ? -3.707 3.768 9.828 1 89.56 218 GLN B C 1
ATOM 3668 O O . GLN B 1 218 ? -2.881 3.572 8.938 1 89.56 218 GLN B O 1
ATOM 3673 N N . ARG B 1 219 ? -5 3.723 9.68 1 89.44 219 ARG B N 1
ATOM 3674 C CA . ARG B 1 219 ? -5.543 3.441 8.352 1 89.44 219 ARG B CA 1
ATOM 3675 C C . ARG B 1 219 ? -5.211 4.562 7.375 1 89.44 219 ARG B C 1
ATOM 3677 O O . ARG B 1 219 ? -4.852 4.305 6.223 1 89.44 219 ARG B O 1
ATOM 3684 N N . MET B 1 220 ? -5.324 5.793 7.852 1 92.31 220 MET B N 1
ATOM 3685 C CA . MET B 1 220 ? -4.965 6.938 7.02 1 92.31 220 MET B CA 1
ATOM 3686 C C . MET B 1 220 ? -3.506 6.859 6.586 1 92.31 220 MET B C 1
ATOM 3688 O O . MET B 1 220 ? -3.184 7.125 5.426 1 92.31 220 MET B O 1
ATOM 3692 N N . THR B 1 221 ? -2.666 6.551 7.535 1 90.25 221 THR B N 1
ATOM 3693 C CA . THR B 1 221 ? -1.241 6.438 7.246 1 90.25 221 THR B CA 1
ATOM 3694 C C . THR B 1 221 ? -0.991 5.387 6.168 1 90.25 221 THR B C 1
ATOM 3696 O O . THR B 1 221 ? -0.24 5.629 5.219 1 90.25 221 THR B O 1
ATOM 3699 N N . TYR B 1 222 ? -1.743 4.293 6.332 1 87.5 222 TYR B N 1
ATOM 3700 C CA . TYR B 1 222 ? -1.604 3.205 5.367 1 87.5 222 TYR B CA 1
ATOM 3701 C C . TYR B 1 222 ? -2.014 3.658 3.973 1 87.5 222 TYR B C 1
ATOM 3703 O O . TYR B 1 222 ? -1.273 3.455 3.006 1 87.5 222 TYR B O 1
ATOM 3711 N N . TYR B 1 223 ? -3.096 4.227 3.854 1 89.44 223 TYR B N 1
ATOM 3712 C CA . TYR B 1 223 ? -3.625 4.605 2.549 1 89.44 223 TYR B CA 1
ATOM 3713 C C . TYR B 1 223 ? -2.816 5.742 1.939 1 89.44 223 TYR B C 1
ATOM 3715 O O . TYR B 1 223 ? -2.652 5.816 0.719 1 89.44 223 TYR B O 1
ATOM 3723 N N . LYS B 1 224 ? -2.326 6.625 2.807 1 89.81 224 LYS B N 1
ATOM 3724 C CA . LYS B 1 224 ? -1.463 7.688 2.301 1 89.81 224 LYS B CA 1
ATOM 3725 C C . LYS B 1 224 ? -0.192 7.113 1.68 1 89.81 224 LYS B C 1
ATOM 3727 O O . LYS B 1 224 ? 0.202 7.512 0.581 1 89.81 224 LYS B O 1
ATOM 3732 N N . ARG B 1 225 ? 0.381 6.191 2.375 1 85.12 225 ARG B N 1
ATOM 3733 C CA . ARG B 1 225 ? 1.585 5.539 1.871 1 85.12 225 ARG B CA 1
ATOM 3734 C C . ARG B 1 225 ? 1.296 4.777 0.582 1 85.12 225 ARG B C 1
ATOM 3736 O O . ARG B 1 225 ? 2.098 4.801 -0.354 1 85.12 225 ARG B O 1
ATOM 3743 N N . ALA B 1 226 ? 0.136 4.086 0.706 1 83.44 226 ALA B N 1
ATOM 3744 C CA . ALA B 1 226 ? -0.277 3.342 -0.482 1 83.44 226 ALA B CA 1
ATOM 3745 C C . ALA B 1 226 ? -0.43 4.27 -1.684 1 83.44 226 ALA B C 1
ATOM 3747 O O . ALA B 1 226 ? -0.005 3.938 -2.793 1 83.44 226 ALA B O 1
ATOM 3748 N N . ASN B 1 227 ? -1.021 5.422 -1.489 1 82.75 227 ASN B N 1
ATOM 3749 C CA . ASN B 1 227 ? -1.198 6.406 -2.551 1 82.75 227 ASN B CA 1
ATOM 3750 C C . ASN B 1 227 ? 0.143 6.906 -3.08 1 82.75 227 ASN B C 1
ATOM 3752 O O . ASN B 1 227 ? 0.319 7.059 -4.289 1 82.75 227 ASN B O 1
ATOM 3756 N N . GLU B 1 228 ? 1.012 7.137 -2.182 1 81.56 228 GLU B N 1
ATOM 3757 C CA . GLU B 1 228 ? 2.334 7.617 -2.574 1 81.56 228 GLU B CA 1
ATOM 3758 C C . GLU B 1 228 ? 3.078 6.574 -3.4 1 81.56 228 GLU B C 1
ATOM 3760 O O . GLU B 1 228 ? 3.789 6.918 -4.348 1 81.56 228 GLU B O 1
ATOM 3765 N N . GLU B 1 229 ? 2.877 5.344 -3.037 1 76.81 229 GLU B N 1
ATOM 3766 C CA . GLU B 1 229 ? 3.527 4.262 -3.771 1 76.81 229 GLU B CA 1
ATOM 3767 C C . GLU B 1 229 ? 2.963 4.137 -5.184 1 76.81 229 GLU B C 1
ATOM 3769 O O . GLU B 1 229 ? 3.699 3.848 -6.129 1 76.81 229 GLU B O 1
ATOM 3774 N N . ILE B 1 230 ? 1.646 4.371 -5.25 1 75.19 230 ILE B N 1
ATOM 3775 C CA . ILE B 1 230 ? 0.99 4.273 -6.551 1 75.19 230 ILE B CA 1
ATOM 3776 C C . ILE B 1 230 ? 1.448 5.422 -7.445 1 75.19 230 ILE B C 1
ATOM 3778 O O . ILE B 1 230 ? 1.726 5.223 -8.633 1 75.19 230 ILE B O 1
ATOM 3782 N N . VAL B 1 231 ? 1.604 6.625 -6.859 1 70.94 231 VAL B N 1
ATOM 3783 C CA . VAL B 1 231 ? 1.954 7.816 -7.629 1 70.94 231 VAL B CA 1
ATOM 3784 C C . VAL B 1 231 ? 3.42 7.75 -8.047 1 70.94 231 VAL B C 1
ATOM 3786 O O . VAL B 1 231 ? 3.777 8.18 -9.148 1 70.94 231 VAL B O 1
ATOM 3789 N N . LYS B 1 232 ? 4.297 7.312 -7.148 1 68.44 232 LYS B N 1
ATOM 3790 C CA . LYS B 1 232 ? 5.699 7.145 -7.508 1 68.44 232 LYS B CA 1
ATOM 3791 C C . LYS B 1 232 ? 5.855 6.199 -8.695 1 68.44 232 LYS B C 1
ATOM 3793 O O . LYS B 1 232 ? 6.785 6.34 -9.492 1 68.44 232 LYS B O 1
ATOM 3798 N N . LYS B 1 233 ? 4.992 5.285 -8.797 1 57.41 233 LYS B N 1
ATOM 3799 C CA . LYS B 1 233 ? 5.066 4.336 -9.898 1 57.41 233 LYS B CA 1
ATOM 3800 C C . LYS B 1 233 ? 4.316 4.859 -11.125 1 57.41 233 LYS B C 1
ATOM 3802 O O . LYS B 1 233 ? 4.332 4.227 -12.18 1 57.41 233 LYS B O 1
ATOM 3807 N N . LEU B 1 234 ? 3.6 5.98 -11.016 1 52.16 234 LEU B N 1
ATOM 3808 C CA . LEU B 1 234 ? 3.055 6.699 -12.164 1 52.16 234 LEU B CA 1
ATOM 3809 C C . LEU B 1 234 ? 4.113 7.598 -12.797 1 52.16 234 LEU B C 1
ATOM 3811 O O . LEU B 1 234 ? 4.934 8.188 -12.094 1 52.16 234 LEU B O 1
#

Organism: Nicotiana tabacum (NCBI:txid4097)